Protein AF-0000000071086578 (afdb_homodimer)

InterPro domains:
  IPR002347 Short-chain dehydrogenase/reductase SDR [PF00106] (13-214)
  IPR002347 Short-chain dehydrogenase/reductase SDR [PR00081] (12-29)
  IPR002347 Short-chain dehydrogenase/reductase SDR [PR00081] (95-106)
  IPR002347 Short-chain dehydrogenase/reductase SDR [PR00081] (149-165)
  IPR002347 Short-chain dehydrogenase/reductase SDR [PR00081] (175-194)
  IPR002347 Short-chain dehydrogenase/reductase SDR [PR00081] (194-211)
  IPR006393 Sepiapterin reductase [TIGR01500] (11-265)
  IPR036291 NAD(P)-binding domain superfamily [SSF51735] (12-261)
  IPR051721 Biopterin synthesis and organic compound reduction [PTHR44085] (1-266)

Sequence (550 aa):
MATAQVFDSKTFCIITGGSRGIGRAIAVTLSAKFGPGSVLVLTGRSAADLNETQRQVQATAPGVSVNVITADLSKAETLSDSFSSLTKAVNPSDFQHVLLVNNAGSINDMSRYMRQITTLDVDNLQQYFMLNLTSALLLTTHFLRTFPHREGLRRTIINITSLAAIKPMKTCGLYCMVKAARDMMMMTLAAEEPDVRFLNYAPGPVDTDMYREICNESIDQELREMMIGVETNNVLLKPHQTAEKLALFLEGDGYESGAHVDYFDVPEKQENSSSMATAQVFDSKTFCIITGGSRGIGRAIAVTLSAKFGPGSVLVLTGRSAADLNETQRQVQATAPGVSVNVITADLSKAETLSDSFSSLTKAVNPSDFQHVLLVNNAGSINDMSRYMRQITTLDVDNLQQYFMLNLTSALLLTTHFLRTFPHREGLRRTIINITSLAAIKPMKTCGLYCMVKAARDMMMMTLAAEEPDVRFLNYAPGPVDTDMYREICNESIDQELREMMIGVETNNVLLKPHQTAEKLALFLEGDGYESGAHVDYFDVPEKQENSSS

Secondary structure (DSSP, 8-state):
-----SSSS-EEEEEETTTSHHHHHHHHHHHTTSPTT-EEEEEES-HHHHHHHHHHHHHH-TTSEEEEEE--TT-GGGHHHHHHHHTTT--GGG-SEEEEEE----PPP-SS-GGG--GGGHHHHHHHHIIIIIHHHHHHHHHHHHS---TT-EEEEEEE--GGGTS--TT-HHHHHHHHHHHHHHHHHHHH-TTSEEEEEE--SBSSHHHHHHHHH-S-HHHHHHHHHHHHTT-PBPHHHHHHHHHHHHHHT-SPTTEEEEGGGS---------/-----SSSS-EEEEEETTTSHHHHHHHHHHHTTSPTT-EEEEEES-HHHHHHHHHHHHHH-TTSEEEEEE--TT-GGGHHHHHHHHTTT--GGG-SEEEEEE----PPP-SS-GGG--GGGHHHHHHHHIIIIIHHHHHHHHHHHHS---TT-EEEEEEE--GGGTS--TT-HHHHHHHHHHHHHHHHHHHH-TTSEEEEEE--SBSSHHHHHHHHH-S-HHHHHHHHHHHHTT-PBPHHHHHHHHHHHHHHT-SPTTEEEEGGGS---------

Foldseek 3Di:
DPPPFLAQWQEEEEFEPCLDFLNLLLLQQRLLRHHAPHEYEYEEADPVSQVVSQVSNCVNHVRYHYHYQYDDQLDPVCLVVSLCVRCPPDDLVRTLEYEYEADFAAFDQQLDWPVPDDPVCVSVLSSRCSRLAVSLLVSVVSSCVSRDDDPSHAAEYEYAAAPLLVDPDTSRRSNSVSRVVVLVSQLVVCVVCVRYAYEHEHLPQEPDPRLVCQLPRHPDPVSNVVSVVCVVVPVHHYSNLSSNLVSVCSSVVPDDRSDYDYSVNDDPPPPPPPD/DPPPFLAQWQEEEEFEPCLDFLNLLLLQQRLLGHHAPHEYEYEEADPVSQVVSQVSNCVNHVRYHYHYQYDDQLDPVCLVVSLCVSCPPDDLVRTLEYEYEADFAAFDQQLDWPVPDDPVCVSVLSSRCSRLAVSLLVSVVSSCVSHDDDPSHAAEYEYAAAPLLVDPDTSRHSNSVSRVVVLVSQLVVCVVCVRYAYEHEHLPQEPDPRLVCQLPRHPDPVSNVVSVVCVVVPVHHYSNLSSNLVSVCSSVVPDDRSDYDYSVNDDPPPPPPPD

pLDDT: mean 92.37, std 12.85, range [24.45, 98.88]

Nearest PDB structures (foldseek):
  7dsf-assembly1_B  TM=9.723E-01  e=2.144E-29  Homo sapiens
  6i6v-assembly1_A  TM=9.617E-01  e=1.502E-29  Homo sapiens
  6i6f-assembly1_B  TM=9.677E-01  e=3.246E-29  Homo sapiens
  6i6f-assembly1_A  TM=9.611E-01  e=3.445E-29  Homo sapiens
  1z6z-assembly3_E  TM=9.566E-01  e=3.477E-28  Homo sapiens

Solvent-accessible surface area (backbone atoms only — not comparable to full-atom values): 28188 Å² total; per-residue (Å²): 126,79,74,77,66,76,50,66,35,31,28,39,35,41,30,32,32,18,36,46,53,57,28,26,25,34,49,39,54,50,47,57,43,43,18,68,75,12,38,39,34,35,27,27,74,47,60,70,39,33,50,52,34,45,51,53,28,38,71,65,20,71,53,39,48,72,47,79,47,74,42,62,59,46,38,77,90,49,43,58,62,46,54,51,61,72,56,56,91,62,58,63,84,74,34,40,29,40,39,39,35,44,48,47,65,71,77,56,77,23,72,46,52,70,62,72,48,48,72,89,40,50,67,60,49,51,36,49,42,26,32,49,40,50,39,52,54,38,48,51,16,48,50,48,66,67,52,56,94,48,93,78,46,45,41,38,39,36,36,60,47,42,66,42,32,81,39,68,40,75,41,34,40,68,38,18,16,39,31,18,16,49,44,40,39,38,32,15,47,20,68,68,36,73,83,38,43,24,37,27,38,14,60,62,63,41,70,34,73,66,48,49,43,46,49,70,44,38,66,45,63,67,58,20,52,53,52,48,44,34,50,77,69,68,61,51,30,51,33,55,57,41,25,50,50,51,51,50,50,55,60,65,61,77,67,59,58,20,38,80,44,44,59,82,67,59,76,71,78,74,74,78,75,79,119,125,79,76,77,67,72,48,66,35,29,28,40,35,40,31,32,33,18,36,47,52,56,30,25,26,35,49,39,52,50,48,56,43,44,18,68,75,12,37,38,33,33,27,26,74,48,61,70,40,33,50,53,35,44,52,52,29,39,71,66,20,71,51,40,45,72,45,80,45,74,43,62,58,45,39,76,91,49,42,57,62,47,54,52,59,72,55,57,92,62,60,65,84,73,36,40,28,39,37,38,35,44,47,48,64,72,78,57,77,22,71,46,52,71,62,72,48,48,73,88,40,50,69,61,48,51,34,50,42,25,33,49,40,50,39,51,52,38,48,51,16,48,49,50,64,68,52,58,94,46,93,78,47,45,42,38,39,37,36,60,48,43,68,39,33,81,40,69,40,75,41,34,40,69,38,18,15,40,32,19,16,48,44,39,40,38,30,15,46,20,67,69,37,73,84,38,43,23,36,27,37,16,59,63,63,40,70,33,74,66,49,49,43,46,50,70,43,38,65,46,62,67,59,20,50,53,51,49,45,35,52,75,69,67,61,49,31,53,33,55,58,42,25,49,52,51,50,51,51,54,61,63,62,78,68,59,58,20,38,78,45,44,59,82,68,57,75,72,77,75,73,77,75,79,118

Radius of gyration: 24.98 Å; Cα contacts (8 Å, |Δi|>4): 1110; chains: 2; bounding box: 56×79×71 Å

Structure (mmCIF, N/CA/C/O backbone):
data_AF-0000000071086578-model_v1
#
loop_
_entity.id
_entity.type
_entity.pdbx_description
1 polymer 'Sepiapterin reductase'
#
loop_
_atom_site.group_PDB
_atom_site.id
_atom_site.type_symbol
_atom_site.label_atom_id
_atom_site.label_alt_id
_atom_site.label_comp_id
_atom_site.label_asym_id
_atom_site.label_entity_id
_atom_site.label_seq_id
_atom_site.pdbx_PDB_ins_code
_atom_site.Cartn_x
_atom_site.Cartn_y
_atom_site.Cartn_z
_atom_site.occupancy
_atom_site.B_iso_or_equiv
_atom_site.auth_seq_id
_atom_site.auth_comp_id
_atom_site.auth_asym_id
_atom_site.auth_atom_id
_atom_site.pdbx_PDB_model_num
ATOM 1 N N . MET A 1 1 ? -11.023 -38.188 5.473 1 29.02 1 MET A N 1
ATOM 2 C CA . MET A 1 1 ? -10.914 -37.969 4.035 1 29.02 1 MET A CA 1
ATOM 3 C C . MET A 1 1 ? -9.508 -37.531 3.662 1 29.02 1 MET A C 1
ATOM 5 O O . MET A 1 1 ? -8.891 -36.719 4.375 1 29.02 1 MET A O 1
ATOM 9 N N . ALA A 1 2 ? -8.719 -38.188 3 1 39.34 2 ALA A N 1
ATOM 10 C CA . ALA A 1 2 ? -7.309 -37.938 2.729 1 39.34 2 ALA A CA 1
ATOM 11 C C . ALA A 1 2 ? -7.082 -36.469 2.357 1 39.34 2 ALA A C 1
ATOM 13 O O . ALA A 1 2 ? -7.844 -35.875 1.574 1 39.34 2 ALA A O 1
ATOM 14 N N . THR A 1 3 ? -6.633 -35.594 3.125 1 44.12 3 THR A N 1
ATOM 15 C CA . THR A 1 3 ? -6.324 -34.219 2.812 1 44.12 3 THR A CA 1
ATOM 16 C C . THR A 1 3 ? -5.82 -34.062 1.377 1 44.12 3 THR A C 1
ATOM 18 O O . THR A 1 3 ? -4.93 -34.812 0.955 1 44.12 3 THR A O 1
ATOM 21 N N . ALA A 1 4 ? -6.719 -33.75 0.402 1 54.88 4 ALA A N 1
ATOM 22 C CA . ALA A 1 4 ? -6.414 -33.688 -1.024 1 54.88 4 ALA A CA 1
ATOM 23 C C . ALA A 1 4 ? -4.992 -33.188 -1.263 1 54.88 4 ALA A C 1
ATOM 25 O O . ALA A 1 4 ? -4.57 -32.219 -0.659 1 54.88 4 ALA A O 1
ATOM 26 N N . GLN A 1 5 ? -4.07 -34.031 -1.712 1 77.12 5 GLN A N 1
ATOM 27 C CA . GLN A 1 5 ? -2.668 -33.75 -1.998 1 77.12 5 GLN A CA 1
ATOM 28 C C . GLN A 1 5 ? -2.521 -32.438 -2.777 1 77.12 5 GLN A C 1
ATOM 30 O O . GLN A 1 5 ? -3.223 -32.219 -3.77 1 77.12 5 GLN A O 1
ATOM 35 N N . VAL A 1 6 ? -1.836 -31.484 -2.324 1 86.25 6 VAL A N 1
ATOM 36 C CA . VAL A 1 6 ? -1.603 -30.188 -2.932 1 86.25 6 VAL A CA 1
ATOM 37 C C . VAL A 1 6 ? -0.973 -30.359 -4.312 1 86.25 6 VAL A C 1
ATOM 39 O O . VAL A 1 6 ? -1.298 -29.625 -5.246 1 86.25 6 VAL A O 1
ATOM 42 N N . PHE A 1 7 ? -0.162 -31.438 -4.398 1 93.69 7 PHE A N 1
ATOM 43 C CA . PHE A 1 7 ? 0.556 -31.688 -5.645 1 93.69 7 PHE A CA 1
ATOM 44 C C . PHE A 1 7 ? 0.175 -33.031 -6.234 1 93.69 7 PHE A C 1
ATOM 46 O O . PHE A 1 7 ? -0.878 -33.594 -5.91 1 93.69 7 PHE A O 1
ATOM 53 N N . ASP A 1 8 ? 0.795 -33.406 -7.238 1 92.81 8 ASP A N 1
ATOM 54 C CA . ASP A 1 8 ? 0.589 -34.688 -7.938 1 92.81 8 ASP A CA 1
ATOM 55 C C . ASP A 1 8 ? -0.795 -34.719 -8.578 1 92.81 8 ASP A C 1
ATOM 57 O O . ASP A 1 8 ? -1.46 -35.781 -8.547 1 92.81 8 ASP A O 1
ATOM 61 N N . SER A 1 9 ? -1.312 -33.625 -8.938 1 95.12 9 SER A N 1
ATOM 62 C CA . SER A 1 9 ? -2.562 -33.5 -9.68 1 95.12 9 SER A CA 1
ATOM 63 C C . SER A 1 9 ? -2.357 -32.688 -10.969 1 95.12 9 SER A C 1
ATOM 65 O O . SER A 1 9 ? -1.338 -32.031 -11.133 1 95.12 9 SER A O 1
ATOM 67 N N . LYS A 1 10 ? -3.283 -32.938 -11.883 1 96.56 10 LYS A N 1
ATOM 68 C CA . LYS A 1 10 ? -3.24 -32.094 -13.078 1 96.56 10 LYS A CA 1
ATOM 69 C C . LYS A 1 10 ? -3.455 -30.609 -12.727 1 96.56 10 LYS A C 1
ATOM 71 O O . LYS A 1 10 ? -4.547 -30.219 -12.312 1 96.56 10 LYS A O 1
ATOM 76 N N . THR A 1 11 ? -2.408 -29.859 -12.906 1 96.88 11 THR A N 1
ATOM 77 C CA . THR A 1 11 ? -2.35 -28.5 -12.367 1 96.88 11 THR A CA 1
ATOM 78 C C . THR A 1 11 ? -2.184 -27.484 -13.492 1 96.88 11 THR A C 1
ATOM 80 O O . THR A 1 11 ? -1.456 -27.719 -14.461 1 96.88 11 THR A O 1
ATOM 83 N N . PHE A 1 12 ? -2.926 -26.375 -13.406 1 97.56 12 PHE A N 1
ATOM 84 C CA . PHE A 1 12 ? -2.695 -25.188 -14.219 1 97.56 12 PHE A CA 1
ATOM 85 C C . PHE A 1 12 ? -2.021 -24.094 -13.391 1 97.56 12 PHE A C 1
ATOM 87 O O . PHE A 1 12 ? -2.535 -23.688 -12.344 1 97.56 12 PHE A O 1
ATOM 94 N N . CYS A 1 13 ? -0.846 -23.594 -13.836 1 98.06 13 CYS A N 1
ATOM 95 C CA . CYS A 1 13 ? -0.073 -22.641 -13.047 1 98.06 13 CYS A CA 1
ATOM 96 C C . CYS A 1 13 ? 0.385 -21.469 -13.906 1 98.06 13 CYS A C 1
ATOM 98 O O . CYS A 1 13 ? 0.904 -21.672 -15.008 1 98.06 13 CYS A O 1
ATOM 100 N N . ILE A 1 14 ? 0.139 -20.281 -13.438 1 98.5 14 ILE A N 1
ATOM 101 C CA . ILE A 1 14 ? 0.689 -19.078 -14.047 1 98.5 14 ILE A CA 1
ATOM 102 C C . ILE A 1 14 ? 1.763 -18.484 -13.133 1 98.5 14 ILE A C 1
ATOM 104 O O . ILE A 1 14 ? 1.553 -18.344 -11.93 1 98.5 14 ILE A O 1
ATOM 108 N N . ILE A 1 15 ? 2.914 -18.156 -13.656 1 98.81 15 ILE A N 1
ATOM 109 C CA . ILE A 1 15 ? 3.973 -17.469 -12.922 1 98.81 15 ILE A CA 1
ATOM 110 C C . ILE A 1 15 ? 4.363 -16.188 -13.664 1 98.81 15 ILE A C 1
ATOM 112 O O . ILE A 1 15 ? 4.832 -16.234 -14.805 1 98.81 15 ILE A O 1
ATOM 116 N N . THR A 1 16 ? 4.156 -15.047 -13.078 1 98.75 16 THR A N 1
ATOM 117 C CA . THR A 1 16 ? 4.66 -13.797 -13.633 1 98.75 16 THR A CA 1
ATOM 118 C C . THR A 1 16 ? 6.117 -13.57 -13.227 1 98.75 16 THR A C 1
ATOM 120 O O . THR A 1 16 ? 6.543 -14.008 -12.156 1 98.75 16 THR A O 1
ATOM 123 N N . GLY A 1 17 ? 6.816 -12.906 -14.109 1 97.88 17 GLY A N 1
ATOM 124 C CA . GLY A 1 17 ? 8.242 -12.781 -13.844 1 97.88 17 GLY A CA 1
ATOM 125 C C . GLY A 1 17 ? 8.969 -14.109 -13.859 1 97.88 17 GLY A C 1
ATOM 126 O O . GLY A 1 17 ? 9.844 -14.359 -13.023 1 97.88 17 GLY A O 1
ATOM 127 N N . GLY A 1 18 ? 8.594 -15 -14.711 1 97.81 18 GLY A N 1
ATOM 128 C CA . GLY A 1 18 ? 9.125 -16.359 -14.727 1 97.81 18 GLY A CA 1
ATOM 129 C C . GLY A 1 18 ? 10.398 -16.5 -15.539 1 97.81 18 GLY A C 1
ATOM 130 O O . GLY A 1 18 ? 10.867 -17.609 -15.781 1 97.81 18 GLY A O 1
ATOM 131 N N . SER A 1 19 ? 11.039 -15.359 -15.953 1 95.81 19 SER A N 1
ATOM 132 C CA . SER A 1 19 ? 12.141 -15.391 -16.906 1 95.81 19 SER A CA 1
ATOM 133 C C . SER A 1 19 ? 13.477 -15.625 -16.203 1 95.81 19 SER A C 1
ATOM 135 O O . SER A 1 19 ? 14.453 -16.047 -16.828 1 95.81 19 SER A O 1
ATOM 137 N N . ARG A 1 20 ? 13.617 -15.258 -14.922 1 94.69 20 ARG A N 1
ATOM 138 C CA . ARG A 1 20 ? 14.883 -15.375 -14.203 1 94.69 20 ARG A CA 1
ATOM 139 C C . ARG A 1 20 ? 14.664 -15.383 -12.695 1 94.69 20 ARG A C 1
ATOM 141 O O . ARG A 1 20 ? 13.523 -15.305 -12.227 1 94.69 20 ARG A O 1
ATOM 148 N N . GLY A 1 21 ? 15.703 -15.633 -12 1 96.75 21 GLY A N 1
ATOM 149 C CA . GLY A 1 21 ? 15.703 -15.461 -10.555 1 96.75 21 GLY A CA 1
ATOM 150 C C . GLY A 1 21 ? 14.719 -16.359 -9.844 1 96.75 21 GLY A C 1
ATOM 151 O O . GLY A 1 21 ? 14.695 -17.578 -10.07 1 96.75 21 GLY A O 1
ATOM 152 N N . ILE A 1 22 ? 13.969 -15.773 -8.961 1 98.12 22 ILE A N 1
ATOM 153 C CA . ILE A 1 22 ? 13.039 -16.484 -8.094 1 98.12 22 ILE A CA 1
ATOM 154 C C . ILE A 1 22 ? 11.93 -17.125 -8.938 1 98.12 22 ILE A C 1
ATOM 156 O O . ILE A 1 22 ? 11.578 -18.281 -8.734 1 98.12 22 ILE A O 1
ATOM 160 N N . GLY A 1 23 ? 11.43 -16.406 -9.961 1 98.5 23 GLY A N 1
ATOM 161 C CA . GLY A 1 23 ? 10.367 -16.906 -10.812 1 98.5 23 GLY A CA 1
ATOM 162 C C . GLY A 1 23 ? 10.75 -18.172 -11.562 1 98.5 23 GLY A C 1
ATOM 163 O O . GLY A 1 23 ? 9.984 -19.141 -11.602 1 98.5 23 GLY A O 1
ATOM 164 N N . ARG A 1 24 ? 11.938 -18.156 -12.133 1 98.56 24 ARG A N 1
ATOM 165 C CA . ARG A 1 24 ? 12.438 -19.328 -12.836 1 98.56 24 ARG A CA 1
ATOM 166 C C . ARG A 1 24 ? 12.609 -20.5 -11.875 1 98.56 24 ARG A C 1
ATOM 168 O O . ARG A 1 24 ? 12.211 -21.625 -12.188 1 98.56 24 ARG A O 1
ATOM 175 N N . ALA A 1 25 ? 13.172 -20.219 -10.711 1 98.69 25 ALA A N 1
ATOM 176 C CA . ALA A 1 25 ? 13.406 -21.281 -9.734 1 98.69 25 ALA A CA 1
ATOM 177 C C . ALA A 1 25 ? 12.086 -21.891 -9.273 1 98.69 25 ALA A C 1
ATOM 179 O O . ALA A 1 25 ? 11.984 -23.109 -9.117 1 98.69 25 ALA A O 1
ATOM 180 N N . ILE A 1 26 ? 11.078 -21.062 -9.055 1 98.81 26 ILE A N 1
ATOM 181 C CA . ILE A 1 26 ? 9.766 -21.547 -8.641 1 98.81 26 ILE A CA 1
ATOM 182 C C . ILE A 1 26 ? 9.156 -22.391 -9.758 1 98.81 26 ILE A C 1
ATOM 184 O O . ILE A 1 26 ? 8.594 -23.469 -9.492 1 98.81 26 ILE A O 1
ATOM 188 N N . ALA A 1 27 ? 9.289 -21.938 -10.984 1 98.81 27 ALA A N 1
ATOM 189 C CA . ALA A 1 27 ? 8.75 -22.672 -12.125 1 98.81 27 ALA A CA 1
ATOM 190 C C . ALA A 1 27 ? 9.328 -24.078 -12.188 1 98.81 27 ALA A C 1
ATOM 192 O O . ALA A 1 27 ? 8.586 -25.062 -12.297 1 98.81 27 ALA A O 1
ATOM 193 N N . VAL A 1 28 ? 10.625 -24.172 -12.055 1 98.69 28 VAL A N 1
ATOM 194 C CA . VAL A 1 28 ? 11.312 -25.438 -12.164 1 98.69 28 VAL A CA 1
ATOM 195 C C . VAL A 1 28 ? 10.953 -26.328 -10.984 1 98.69 28 VAL A C 1
ATOM 197 O O . VAL A 1 28 ? 10.617 -27.516 -11.156 1 98.69 28 VAL A O 1
ATOM 200 N N . THR A 1 29 ? 10.953 -25.766 -9.805 1 98.56 29 THR A N 1
ATOM 201 C CA . THR A 1 29 ? 10.734 -26.531 -8.578 1 98.56 29 THR A CA 1
ATOM 202 C C . THR A 1 29 ? 9.297 -27.031 -8.5 1 98.56 29 THR A C 1
ATOM 204 O O . THR A 1 29 ? 9.055 -28.203 -8.234 1 98.56 29 THR A O 1
ATOM 207 N N . LEU A 1 30 ? 8.312 -26.203 -8.805 1 98.25 30 LEU A N 1
ATOM 208 C CA . LEU A 1 30 ? 6.91 -26.594 -8.656 1 98.25 30 LEU A CA 1
ATOM 209 C C . LEU A 1 30 ? 6.484 -27.547 -9.758 1 98.25 30 LEU A C 1
ATOM 211 O O . LEU A 1 30 ? 5.703 -28.469 -9.516 1 98.25 30 LEU A O 1
ATOM 215 N N . SER A 1 31 ? 6.977 -27.328 -10.953 1 98 31 SER A N 1
ATOM 216 C CA . SER A 1 31 ? 6.566 -28.172 -12.07 1 98 31 SER A CA 1
ATOM 217 C C . SER A 1 31 ? 6.938 -29.625 -11.82 1 98 31 SER A C 1
ATOM 219 O O . SER A 1 31 ? 6.227 -30.531 -12.242 1 98 31 SER A O 1
ATOM 221 N N . ALA A 1 32 ? 8.008 -29.844 -11.109 1 97.62 32 ALA A N 1
ATOM 222 C CA . ALA A 1 32 ? 8.469 -31.188 -10.797 1 97.62 32 ALA A CA 1
ATOM 223 C C . ALA A 1 32 ? 7.469 -31.906 -9.891 1 97.62 32 ALA A C 1
ATOM 225 O O . ALA A 1 32 ? 7.508 -33.125 -9.766 1 97.62 32 ALA A O 1
ATOM 226 N N . LYS A 1 33 ? 6.602 -31.172 -9.305 1 97.31 33 LYS A N 1
ATOM 227 C CA . LYS A 1 33 ? 5.652 -31.75 -8.352 1 97.31 33 LYS A CA 1
ATOM 228 C C . LYS A 1 33 ? 4.254 -31.844 -8.961 1 97.31 33 LYS A C 1
ATOM 230 O O . LYS A 1 33 ? 3.334 -32.375 -8.328 1 97.31 33 LYS A O 1
ATOM 235 N N . PHE A 1 34 ? 4.059 -31.344 -10.203 1 97.5 34 PHE A N 1
ATOM 236 C CA . PHE A 1 34 ? 2.754 -31.359 -10.859 1 97.5 34 PHE A CA 1
ATOM 237 C C . PHE A 1 34 ? 2.469 -32.719 -11.461 1 97.5 34 PHE A C 1
ATOM 239 O O . PHE A 1 34 ? 3.395 -33.469 -11.781 1 97.5 34 PHE A O 1
ATOM 246 N N . GLY A 1 35 ? 1.218 -33.094 -11.609 1 96.25 35 GLY A N 1
ATOM 247 C CA . GLY A 1 35 ? 0.831 -34.344 -12.273 1 96.25 35 GLY A CA 1
ATOM 248 C C . GLY A 1 35 ? 0.911 -34.25 -13.789 1 96.25 35 GLY A C 1
ATOM 249 O O . GLY A 1 35 ? 1.021 -33.156 -14.344 1 96.25 35 GLY A O 1
ATOM 250 N N . PRO A 1 36 ? 0.877 -35.406 -14.43 1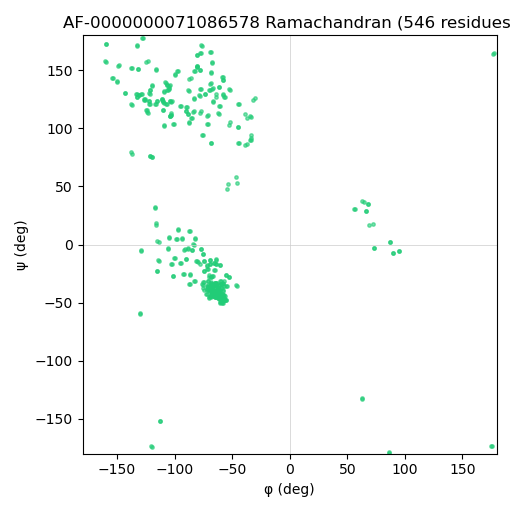 95.44 36 PRO A N 1
ATOM 251 C CA . PRO A 1 36 ? 0.916 -35.438 -15.891 1 95.44 36 PRO A CA 1
ATOM 252 C C . PRO A 1 36 ? -0.231 -34.656 -16.516 1 95.44 36 PRO A C 1
ATOM 254 O O . PRO A 1 36 ? -1.345 -34.625 -15.984 1 95.44 36 PRO A O 1
ATOM 257 N N . GLY A 1 37 ? 0.051 -33.969 -17.609 1 95.62 37 GLY A N 1
ATOM 258 C CA . GLY A 1 37 ? -0.959 -33.188 -18.312 1 95.62 37 GLY A CA 1
ATOM 259 C C . GLY A 1 37 ? -1.11 -31.781 -17.766 1 95.62 37 GLY A C 1
ATOM 260 O O . GLY A 1 37 ? -1.922 -31 -18.266 1 95.62 37 GLY A O 1
ATOM 261 N N . SER A 1 38 ? -0.3 -31.438 -16.781 1 97 38 SER A N 1
ATOM 262 C CA . SER A 1 38 ? -0.325 -30.094 -16.203 1 97 38 SER A CA 1
ATOM 263 C C . SER A 1 38 ? 0.174 -29.062 -17.219 1 97 38 SER A C 1
ATOM 265 O O . SER A 1 38 ? 0.851 -29.406 -18.188 1 97 38 SER A O 1
ATOM 267 N N . VAL A 1 39 ? -0.249 -27.812 -16.984 1 97.12 39 VAL A N 1
ATOM 268 C CA . VAL A 1 39 ? 0.128 -26.703 -17.859 1 97.12 39 VAL A CA 1
ATOM 269 C C . VAL A 1 39 ? 0.734 -25.578 -17.031 1 97.12 39 VAL A C 1
ATOM 271 O O . VAL A 1 39 ? 0.144 -25.141 -16.047 1 97.12 39 VAL A O 1
ATOM 274 N N . LEU A 1 40 ? 1.92 -25.203 -17.391 1 97.94 40 LEU A N 1
ATOM 275 C CA . LEU A 1 40 ? 2.6 -24.062 -16.797 1 97.94 40 LEU A CA 1
ATOM 276 C C . LEU A 1 40 ? 2.701 -22.906 -17.797 1 97.94 40 LEU A C 1
ATOM 278 O O . LEU A 1 40 ? 3.199 -23.094 -18.906 1 97.94 40 LEU A O 1
ATOM 282 N N . VAL A 1 41 ? 2.158 -21.75 -17.422 1 98.12 41 VAL A N 1
ATOM 283 C CA . VAL A 1 41 ? 2.246 -20.547 -18.25 1 98.12 41 VAL A CA 1
ATOM 284 C C . VAL A 1 41 ? 3.225 -19.562 -17.641 1 98.12 41 VAL A C 1
ATOM 286 O O . VAL A 1 41 ? 3.053 -19.156 -16.484 1 98.12 41 VAL A O 1
ATOM 289 N N . LEU A 1 42 ? 4.266 -19.188 -18.359 1 98.25 42 LEU A N 1
ATOM 290 C CA . LEU A 1 42 ? 5.281 -18.234 -17.938 1 98.25 42 LEU A CA 1
ATOM 291 C C . LEU A 1 42 ? 5.117 -16.906 -18.672 1 98.25 42 LEU A C 1
ATOM 293 O O . LEU A 1 42 ? 4.93 -16.875 -19.891 1 98.25 42 LEU A O 1
ATOM 297 N N . THR A 1 43 ? 5.16 -15.828 -17.922 1 98.25 43 THR A N 1
ATOM 298 C CA . THR A 1 43 ? 5.109 -14.523 -18.578 1 98.25 43 THR A CA 1
ATOM 299 C C . THR A 1 43 ? 6.203 -13.609 -18.031 1 98.25 43 THR A C 1
ATOM 301 O O . THR A 1 43 ? 6.66 -13.781 -16.906 1 98.25 43 THR A O 1
ATOM 304 N N . GLY A 1 44 ? 6.68 -12.703 -18.797 1 97.12 44 GLY A N 1
ATOM 305 C CA . GLY A 1 44 ? 7.73 -11.719 -18.578 1 97.12 44 GLY A CA 1
ATOM 306 C C . GLY A 1 44 ? 8.055 -10.898 -19.812 1 97.12 44 GLY A C 1
ATOM 307 O O . GLY A 1 44 ? 7.395 -11.031 -20.844 1 97.12 44 GLY A O 1
ATOM 308 N N . ARG A 1 45 ? 9.031 -10.133 -19.719 1 93.88 45 ARG A N 1
ATOM 309 C CA . ARG A 1 45 ? 9.297 -9.18 -20.797 1 93.88 45 ARG A CA 1
ATOM 310 C C . ARG A 1 45 ? 10.273 -9.766 -21.812 1 93.88 45 ARG A C 1
ATOM 312 O O . ARG A 1 45 ? 10.289 -9.352 -22.984 1 93.88 45 ARG A O 1
ATOM 319 N N . SER A 1 46 ? 11.133 -10.727 -21.391 1 95.94 46 SER A N 1
ATOM 320 C CA . SER A 1 46 ? 12.188 -11.25 -22.25 1 95.94 46 SER A CA 1
ATOM 321 C C . SER A 1 46 ? 11.82 -12.625 -22.812 1 95.94 46 SER A C 1
ATOM 323 O O . SER A 1 46 ? 11.875 -13.625 -22.094 1 95.94 46 SER A O 1
ATOM 325 N N . ALA A 1 47 ? 11.602 -12.672 -24.078 1 96.81 47 ALA A N 1
ATOM 326 C CA . ALA A 1 47 ? 11.258 -13.945 -24.719 1 96.81 47 ALA A CA 1
ATOM 327 C C . ALA A 1 47 ? 12.398 -14.945 -24.594 1 96.81 47 ALA A C 1
ATOM 329 O O . ALA A 1 47 ? 12.172 -16.125 -24.266 1 96.81 47 ALA A O 1
ATOM 330 N N . ALA A 1 48 ? 13.602 -14.477 -24.766 1 98 48 ALA A N 1
ATOM 331 C CA . ALA A 1 48 ? 14.766 -15.352 -24.719 1 98 48 ALA A CA 1
ATOM 332 C C . ALA A 1 48 ? 14.93 -15.977 -23.344 1 98 48 ALA A C 1
ATOM 334 O O . ALA A 1 48 ? 15.18 -17.172 -23.219 1 98 48 ALA A O 1
ATOM 335 N N . ASP A 1 49 ? 14.758 -15.172 -22.312 1 97.88 49 ASP A N 1
ATOM 336 C CA . ASP A 1 49 ? 14.898 -15.664 -20.938 1 97.88 49 ASP A CA 1
ATOM 337 C C . ASP A 1 49 ? 13.75 -16.594 -20.578 1 97.88 49 ASP A C 1
ATOM 339 O O . ASP A 1 49 ? 13.953 -17.578 -19.859 1 97.88 49 ASP A O 1
ATOM 343 N N . LEU A 1 50 ? 12.586 -16.328 -21.062 1 98.56 50 LEU A N 1
ATOM 344 C CA . LEU A 1 50 ? 11.445 -17.203 -20.812 1 98.56 50 LEU A CA 1
ATOM 345 C C . LEU A 1 50 ? 11.641 -18.562 -21.484 1 98.56 50 LEU A C 1
ATOM 347 O O . LEU A 1 50 ? 11.312 -19.594 -20.891 1 98.56 50 LEU A O 1
ATOM 351 N N . ASN A 1 51 ? 12.148 -18.547 -22.672 1 98.5 51 ASN A N 1
ATOM 352 C CA . ASN A 1 51 ? 12.422 -19.797 -23.375 1 98.5 51 ASN A CA 1
ATOM 353 C C . ASN A 1 51 ? 13.453 -20.641 -22.625 1 98.5 51 ASN A C 1
ATOM 355 O O . ASN A 1 51 ? 13.359 -21.875 -22.625 1 98.5 51 ASN A O 1
ATOM 359 N N . GLU A 1 52 ? 14.406 -19.938 -22.078 1 98.5 52 GLU A N 1
ATOM 360 C CA . GLU A 1 52 ? 15.383 -20.656 -21.266 1 98.5 52 GLU A CA 1
ATOM 361 C C . GLU A 1 52 ? 14.719 -21.328 -20.062 1 98.5 52 GLU A C 1
ATOM 363 O O . GLU A 1 52 ? 15.023 -22.469 -19.734 1 98.5 52 GLU A O 1
ATOM 368 N N . THR A 1 53 ? 13.812 -20.641 -19.391 1 98.62 53 THR A N 1
ATOM 369 C CA . THR A 1 53 ? 13.047 -21.219 -18.281 1 98.62 53 THR A CA 1
ATOM 370 C C . THR A 1 53 ? 12.219 -22.406 -18.781 1 98.62 53 THR A C 1
ATOM 372 O O . THR A 1 53 ? 12.18 -23.453 -18.125 1 98.62 53 THR A O 1
ATOM 375 N N . GLN A 1 54 ? 11.586 -22.25 -19.906 1 98.62 54 GLN A N 1
ATOM 376 C CA . GLN A 1 54 ? 10.797 -23.328 -20.5 1 98.62 54 GLN A CA 1
ATOM 377 C C . GLN A 1 54 ? 11.648 -24.578 -20.703 1 98.62 54 GLN A C 1
ATOM 379 O O . GLN A 1 54 ? 11.219 -25.688 -20.391 1 98.62 54 GLN A O 1
ATOM 384 N N . ARG A 1 55 ? 12.836 -24.422 -21.203 1 98.44 55 ARG A N 1
ATOM 385 C CA . ARG A 1 55 ? 13.734 -25.547 -21.438 1 98.44 55 ARG A CA 1
ATOM 386 C C . ARG A 1 55 ? 14.078 -26.25 -20.125 1 98.44 55 ARG A C 1
ATOM 388 O O . ARG A 1 55 ? 14.078 -27.484 -20.062 1 98.44 55 ARG A O 1
ATOM 395 N N . GLN A 1 56 ? 14.328 -25.453 -19.141 1 98.31 56 GLN A N 1
ATOM 396 C CA . GLN A 1 56 ? 14.688 -26.031 -17.844 1 98.31 56 GLN A CA 1
ATOM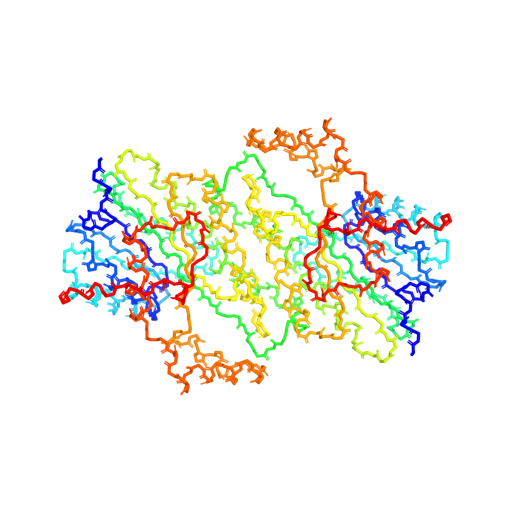 397 C C . GLN A 1 56 ? 13.508 -26.797 -17.234 1 98.31 56 GLN A C 1
ATOM 399 O O . GLN A 1 56 ? 13.688 -27.875 -16.688 1 98.31 56 GLN A O 1
ATOM 404 N N . VAL A 1 57 ? 12.312 -26.281 -17.344 1 98.56 57 VAL A N 1
ATOM 405 C CA . VAL A 1 57 ? 11.117 -26.922 -16.828 1 98.56 57 VAL A CA 1
ATOM 406 C C . VAL A 1 57 ? 10.875 -28.234 -17.578 1 98.56 57 VAL A C 1
ATOM 408 O O . VAL A 1 57 ? 10.594 -29.266 -16.953 1 98.56 57 VAL A O 1
ATOM 411 N N . GLN A 1 58 ? 11 -28.188 -18.891 1 97.69 58 GLN A N 1
ATOM 412 C CA . GLN A 1 58 ? 10.742 -29.375 -19.703 1 97.69 58 GLN A CA 1
ATOM 413 C C . GLN A 1 58 ? 11.75 -30.484 -19.391 1 97.69 58 GLN A C 1
ATOM 415 O O . GLN A 1 58 ? 11.406 -31.672 -19.453 1 97.69 58 GLN A O 1
ATOM 420 N N . ALA A 1 59 ? 12.938 -30.094 -19.094 1 97.81 59 ALA A N 1
ATOM 421 C CA . ALA A 1 59 ? 13.953 -31.078 -18.719 1 97.81 59 ALA A CA 1
ATOM 422 C C . ALA A 1 59 ? 13.625 -31.734 -17.375 1 97.81 59 ALA A C 1
ATOM 424 O O . ALA A 1 59 ? 13.859 -32.938 -17.203 1 97.81 59 ALA A O 1
ATOM 425 N N . THR A 1 60 ? 13.062 -31 -16.469 1 96.75 60 THR A N 1
ATOM 426 C CA . THR A 1 60 ? 12.789 -31.453 -15.117 1 96.75 60 THR A CA 1
ATOM 427 C C . THR A 1 60 ? 11.438 -32.156 -15.047 1 96.75 60 THR A C 1
ATOM 429 O O . THR A 1 60 ? 11.266 -33.094 -14.273 1 96.75 60 THR A O 1
ATOM 432 N N . ALA A 1 61 ? 10.508 -31.703 -15.82 1 97.56 61 ALA A N 1
ATOM 433 C CA . ALA A 1 61 ? 9.133 -32.188 -15.805 1 97.56 61 ALA A CA 1
ATOM 434 C C . ALA A 1 61 ? 8.586 -32.375 -17.219 1 97.56 61 ALA A C 1
ATOM 436 O O . ALA A 1 61 ? 7.727 -31.594 -17.656 1 97.56 61 ALA A O 1
ATOM 437 N N . PRO A 1 62 ? 8.93 -33.406 -17.875 1 96 62 PRO A N 1
ATOM 438 C CA . PRO A 1 62 ? 8.539 -33.594 -19.281 1 96 62 PRO A CA 1
ATOM 439 C C . PRO A 1 62 ? 7.031 -33.75 -19.453 1 96 62 PRO A C 1
ATOM 441 O O . PRO A 1 62 ? 6.508 -33.5 -20.547 1 96 62 PRO A O 1
ATOM 444 N N . GLY A 1 63 ? 6.312 -34.125 -18.453 1 96.31 63 GLY A N 1
ATOM 445 C CA . GLY A 1 63 ? 4.871 -34.312 -18.562 1 96.31 63 GLY A CA 1
ATOM 446 C C . GLY A 1 63 ? 4.098 -33 -18.406 1 96.31 63 GLY A C 1
ATOM 447 O O . GLY A 1 63 ? 2.871 -33 -18.531 1 96.31 63 GLY A O 1
ATOM 448 N N . VAL A 1 64 ? 4.809 -31.906 -18.188 1 97.19 64 VAL A N 1
ATOM 449 C CA . VAL A 1 64 ? 4.191 -30.594 -18.016 1 97.19 64 VAL A CA 1
ATOM 450 C C . VAL A 1 64 ? 4.352 -29.766 -19.281 1 97.19 64 VAL A C 1
ATOM 452 O O . VAL A 1 64 ? 5.457 -29.641 -19.812 1 97.19 64 VAL A O 1
ATOM 455 N N . SER A 1 65 ? 3.277 -29.312 -19.859 1 96.62 65 SER A N 1
ATOM 456 C CA . SER A 1 65 ? 3.336 -28.375 -20.984 1 96.62 65 SER A CA 1
ATOM 457 C C . SER A 1 65 ? 3.65 -26.969 -20.516 1 96.62 65 SER A C 1
ATOM 459 O O . SER A 1 65 ? 3.066 -26.484 -19.547 1 96.62 65 SER A O 1
ATOM 461 N N . VAL A 1 66 ? 4.57 -26.328 -21.188 1 97.81 66 VAL A N 1
ATOM 462 C CA . VAL A 1 66 ? 4.961 -24.969 -20.812 1 97.81 66 VAL A CA 1
ATOM 463 C C . VAL A 1 66 ? 4.613 -24 -21.938 1 97.81 66 VAL A C 1
ATOM 465 O O . VAL A 1 66 ? 5.055 -24.172 -23.078 1 97.81 66 VAL A O 1
ATOM 468 N N . ASN A 1 67 ? 3.773 -23 -21.641 1 96.31 67 ASN A N 1
ATOM 469 C CA . ASN A 1 67 ? 3.459 -21.891 -22.547 1 96.31 67 ASN A CA 1
ATOM 470 C C . ASN A 1 67 ? 4.16 -20.609 -22.125 1 96.31 67 ASN A C 1
ATOM 472 O O . ASN A 1 67 ? 4.176 -20.266 -20.938 1 96.31 67 ASN A O 1
ATOM 476 N N . VAL A 1 68 ? 4.762 -19.938 -23.094 1 97.31 68 VAL A N 1
ATOM 477 C CA . VAL A 1 68 ? 5.469 -18.688 -22.844 1 97.31 68 VAL A CA 1
ATOM 478 C C . VAL A 1 68 ? 4.703 -17.516 -23.469 1 97.31 68 VAL A C 1
ATOM 480 O O . VAL A 1 68 ? 4.391 -17.547 -24.656 1 97.31 68 VAL A O 1
ATOM 483 N N . ILE A 1 69 ? 4.348 -16.531 -22.656 1 97 69 ILE A N 1
ATOM 484 C CA . ILE A 1 69 ? 3.65 -15.336 -23.109 1 97 69 ILE A CA 1
ATOM 485 C C . ILE A 1 69 ? 4.449 -14.094 -22.734 1 97 69 ILE A C 1
ATOM 487 O O . ILE A 1 69 ? 4.605 -13.789 -21.547 1 97 69 ILE A O 1
ATOM 491 N N . THR A 1 70 ? 4.969 -13.383 -23.75 1 97.25 70 THR A N 1
ATOM 492 C CA . THR A 1 70 ? 5.688 -12.141 -23.484 1 97.25 70 THR A CA 1
ATOM 493 C C . THR A 1 70 ? 4.711 -11 -23.203 1 97.25 70 THR A C 1
ATOM 495 O O . THR A 1 70 ? 3.756 -10.797 -23.953 1 97.25 70 THR A O 1
ATOM 498 N N . ALA A 1 71 ? 4.926 -10.305 -22.062 1 96.31 71 ALA A N 1
ATOM 499 C CA . ALA A 1 71 ? 4.059 -9.188 -21.703 1 96.31 71 ALA A CA 1
ATOM 500 C C . ALA A 1 71 ? 4.801 -8.188 -20.812 1 96.31 71 ALA A C 1
ATOM 502 O O . ALA A 1 71 ? 5.672 -8.562 -20.031 1 96.31 71 ALA A O 1
ATOM 503 N N . ASP A 1 72 ? 4.496 -6.922 -21.047 1 95.88 72 ASP A N 1
ATOM 504 C CA . ASP A 1 72 ? 4.914 -5.855 -20.141 1 95.88 72 ASP A CA 1
ATOM 505 C C . ASP A 1 72 ? 3.766 -5.422 -19.234 1 95.88 72 ASP A C 1
ATOM 507 O O . ASP A 1 72 ? 2.887 -4.668 -19.641 1 95.88 72 ASP A O 1
ATOM 511 N N . LEU A 1 73 ? 3.809 -5.844 -17.984 1 95.88 73 LEU A N 1
ATOM 512 C CA . LEU A 1 73 ? 2.701 -5.66 -17.062 1 95.88 73 LEU A CA 1
ATOM 513 C C . LEU A 1 73 ? 2.654 -4.227 -16.547 1 95.88 73 LEU A C 1
ATOM 515 O O . LEU A 1 73 ? 1.747 -3.859 -15.797 1 95.88 73 LEU A O 1
ATOM 519 N N . SER A 1 74 ? 3.67 -3.357 -16.938 1 95 74 SER A N 1
ATOM 520 C CA . SER A 1 74 ? 3.65 -1.947 -16.562 1 95 74 SER A CA 1
ATOM 521 C C . SER A 1 74 ? 2.82 -1.124 -17.547 1 95 74 SER A C 1
ATOM 523 O O . SER A 1 74 ? 2.605 0.071 -17.328 1 95 74 SER A O 1
ATOM 525 N N . LYS A 1 75 ? 2.344 -1.804 -18.625 1 94.44 75 LYS A N 1
ATOM 526 C CA . LYS A 1 75 ? 1.602 -1.095 -19.656 1 94.44 75 LYS A CA 1
ATOM 527 C C . LYS A 1 75 ? 0.105 -1.375 -19.547 1 94.44 75 LYS A C 1
ATOM 529 O O . LYS A 1 75 ? -0.365 -2.434 -19.984 1 94.44 75 LYS A O 1
ATOM 534 N N . ALA A 1 76 ? -0.594 -0.381 -19.172 1 91.44 76 ALA A N 1
ATOM 535 C CA . ALA A 1 76 ? -2.027 -0.502 -18.922 1 91.44 76 ALA A CA 1
ATOM 536 C C . ALA A 1 76 ? -2.773 -0.917 -20.188 1 91.44 76 ALA A C 1
ATOM 538 O O . ALA A 1 76 ? -3.693 -1.735 -20.141 1 91.44 76 ALA A O 1
ATOM 539 N N . GLU A 1 77 ? -2.357 -0.478 -21.297 1 91.94 77 GLU A N 1
ATOM 540 C CA . GLU A 1 77 ? -3.102 -0.608 -22.547 1 91.94 77 GLU A CA 1
ATOM 541 C C . GLU A 1 77 ? -3.107 -2.053 -23.047 1 91.94 77 GLU A C 1
ATOM 543 O O . GLU A 1 77 ? -3.98 -2.447 -23.812 1 91.94 77 GLU A O 1
ATOM 548 N N . THR A 1 78 ? -2.188 -2.875 -22.547 1 92.12 78 THR A N 1
ATOM 549 C CA . THR A 1 78 ? -2.068 -4.223 -23.109 1 92.12 78 THR A CA 1
ATOM 550 C C . THR A 1 78 ? -2.438 -5.27 -22.062 1 92.12 78 THR A C 1
ATOM 552 O O . THR A 1 78 ? -2.395 -6.469 -22.328 1 92.12 78 THR A O 1
ATOM 555 N N . LEU A 1 79 ? -2.848 -4.871 -20.891 1 93.75 79 LEU A N 1
ATOM 556 C CA . LEU A 1 79 ? -3.062 -5.797 -19.781 1 93.75 79 LEU A CA 1
ATOM 557 C C . LEU A 1 79 ? -4.188 -6.773 -20.109 1 93.75 79 LEU A C 1
ATOM 559 O O . LEU A 1 79 ? -4.055 -7.977 -19.875 1 93.75 79 LEU A O 1
ATOM 563 N N . SER A 1 80 ? -5.25 -6.227 -20.641 1 94.12 80 SER A N 1
ATOM 564 C CA . SER A 1 80 ? -6.402 -7.07 -20.938 1 94.12 80 SER A CA 1
ATOM 565 C C . SER A 1 80 ? -6.039 -8.188 -21.906 1 94.12 80 SER A C 1
ATOM 567 O O . SER A 1 80 ? -6.352 -9.359 -21.656 1 94.12 80 SER A O 1
ATOM 569 N N . ASP A 1 81 ? -5.383 -7.871 -22.953 1 95.06 81 ASP A N 1
ATOM 570 C CA . ASP A 1 81 ? -4.957 -8.852 -23.953 1 95.06 81 ASP A CA 1
ATOM 571 C C . ASP A 1 81 ? -3.959 -9.844 -23.344 1 95.06 81 ASP A C 1
ATOM 573 O O . ASP A 1 81 ? -4.008 -11.039 -23.641 1 95.06 81 ASP A O 1
ATOM 577 N N . SER A 1 82 ? -3.047 -9.297 -22.562 1 94.06 82 SER A N 1
ATOM 578 C CA . SER A 1 82 ? -2.057 -10.141 -21.906 1 94.06 82 SER A CA 1
ATOM 579 C C . SER A 1 82 ? -2.725 -11.188 -21.016 1 94.06 82 SER A C 1
ATOM 581 O O . SER A 1 82 ? -2.391 -12.367 -21.078 1 94.06 82 SER A O 1
ATOM 583 N N . PHE A 1 83 ? -3.711 -10.797 -20.25 1 95.56 83 PHE A N 1
ATOM 584 C CA . PHE A 1 83 ? -4.375 -11.695 -19.312 1 95.56 83 PHE A CA 1
ATOM 585 C C . PHE A 1 83 ? -5.199 -12.734 -20.062 1 95.56 83 PHE A C 1
ATOM 587 O O . PHE A 1 83 ? -5.203 -13.914 -19.688 1 95.56 83 PHE A O 1
ATOM 594 N N . SER A 1 84 ? -5.852 -12.281 -21.109 1 94.5 84 SER A N 1
ATOM 595 C CA . SER A 1 84 ? -6.609 -13.227 -21.938 1 94.5 84 SER A CA 1
ATOM 596 C C . SER A 1 84 ? -5.699 -14.289 -22.531 1 94.5 84 SER A C 1
ATOM 598 O O . SER A 1 84 ? -6.066 -15.461 -22.594 1 94.5 84 SER A O 1
ATOM 600 N N . SER A 1 85 ? -4.555 -13.922 -22.922 1 94.88 85 SER A N 1
ATOM 601 C CA . SER A 1 85 ? -3.6 -14.852 -23.516 1 94.88 85 SER A CA 1
ATOM 602 C C . SER A 1 85 ? -3.107 -15.859 -22.484 1 94.88 85 SER A C 1
ATOM 604 O O . SER A 1 85 ? -2.852 -17.016 -22.812 1 94.88 85 SER A O 1
ATOM 606 N N . LEU A 1 86 ? -2.971 -15.461 -21.234 1 94.44 86 LEU A N 1
ATOM 607 C CA . LEU A 1 86 ? -2.465 -16.328 -20.172 1 94.44 86 LEU A CA 1
ATOM 608 C C . LEU A 1 86 ? -3.447 -17.453 -19.875 1 94.44 86 LEU A C 1
ATOM 610 O O . LEU A 1 86 ? -3.049 -18.516 -19.391 1 94.44 86 LEU A O 1
ATOM 614 N N . THR A 1 87 ? -4.672 -17.219 -20.125 1 93.06 87 THR A N 1
ATOM 615 C CA . THR A 1 87 ? -5.684 -18.203 -19.781 1 93.06 87 THR A CA 1
ATOM 616 C C . THR A 1 87 ? -6.379 -18.734 -21.031 1 93.06 87 THR A C 1
ATOM 618 O O . THR A 1 87 ? -7.453 -19.328 -20.938 1 93.06 87 THR A O 1
ATOM 621 N N . LYS A 1 88 ? -5.652 -18.453 -22.109 1 84.38 88 LYS A N 1
ATOM 622 C CA . LYS A 1 88 ? -6.242 -18.859 -23.391 1 84.38 88 LYS A CA 1
ATOM 623 C C . LYS A 1 88 ? -6.379 -20.375 -23.469 1 84.38 88 LYS A C 1
ATOM 625 O O . LYS A 1 88 ? -5.5 -21.109 -23 1 84.38 88 LYS A O 1
ATOM 630 N N . ALA A 1 89 ? -7.625 -20.953 -23.844 1 69.62 89 ALA A N 1
ATOM 631 C CA . ALA A 1 89 ? -8.031 -22.297 -24.266 1 69.62 89 ALA A CA 1
ATOM 632 C C . ALA A 1 89 ? -7.922 -23.281 -23.109 1 69.62 89 ALA A C 1
ATOM 634 O O . ALA A 1 89 ? -7.676 -24.469 -23.312 1 69.62 89 ALA A O 1
ATOM 635 N N . VAL A 1 90 ? -7.852 -22.594 -21.969 1 82.5 90 VAL A N 1
ATOM 636 C CA . VAL A 1 90 ? -7.867 -23.516 -20.828 1 82.5 90 VAL A CA 1
ATOM 637 C C . VAL A 1 90 ? -9.305 -23.891 -20.5 1 82.5 90 VAL A C 1
ATOM 639 O O . VAL A 1 90 ? -10.203 -23.047 -20.5 1 82.5 90 VAL A O 1
ATOM 642 N N . ASN A 1 91 ? -9.539 -25.156 -20.453 1 87.19 91 ASN A N 1
ATOM 643 C CA . ASN A 1 91 ? -10.781 -25.641 -19.844 1 87.19 91 ASN A CA 1
ATOM 644 C C . ASN A 1 91 ? -10.633 -25.844 -18.344 1 87.19 91 ASN A C 1
ATOM 646 O O . ASN A 1 91 ? -9.992 -26.797 -17.906 1 87.19 91 ASN A O 1
ATOM 650 N N . PRO A 1 92 ? -11.195 -24.969 -17.625 1 84.44 92 PRO A N 1
ATOM 651 C CA . PRO A 1 92 ? -11.023 -25 -16.172 1 84.44 92 PRO A CA 1
ATOM 652 C C . PRO A 1 92 ? -11.352 -26.359 -15.562 1 84.44 92 PRO A C 1
ATOM 654 O O . PRO A 1 92 ? -10.758 -26.75 -14.555 1 84.44 92 PRO A O 1
ATOM 657 N N . SER A 1 93 ? -12.188 -27.047 -16.172 1 89.75 93 SER A N 1
ATOM 658 C CA . SER A 1 93 ? -12.656 -28.312 -15.617 1 89.75 93 SER A CA 1
ATOM 659 C C . SER A 1 93 ? -11.602 -29.406 -15.773 1 89.75 93 SER A C 1
ATOM 661 O O . SER A 1 93 ? -11.719 -30.469 -15.18 1 89.75 93 SER A O 1
ATOM 663 N N . ASP A 1 94 ? -10.586 -29.094 -16.484 1 93 94 ASP A N 1
ATOM 664 C CA . ASP A 1 94 ? -9.57 -30.109 -16.781 1 93 94 ASP A CA 1
ATOM 665 C C . ASP A 1 94 ? -8.609 -30.266 -15.609 1 93 94 ASP A C 1
ATOM 667 O O . ASP A 1 94 ? -7.855 -31.25 -15.547 1 93 94 ASP A O 1
ATOM 671 N N . PHE A 1 95 ? -8.648 -29.344 -14.727 1 95.88 95 PHE A N 1
ATOM 672 C CA . PHE A 1 95 ? -7.598 -29.281 -13.719 1 95.88 95 PHE A CA 1
ATOM 673 C C . PHE A 1 95 ? -8.164 -29.516 -12.328 1 95.88 95 PHE A C 1
ATOM 675 O O . PHE A 1 95 ? -9.328 -29.203 -12.062 1 95.88 95 PHE A O 1
ATOM 682 N N . GLN A 1 96 ? -7.355 -30.047 -11.508 1 96.31 96 GLN A N 1
ATOM 683 C CA . GLN A 1 96 ? -7.727 -30.281 -10.109 1 96.31 96 GLN A CA 1
ATOM 684 C C . GLN A 1 96 ? -7.094 -29.234 -9.203 1 96.31 96 GLN A C 1
ATOM 686 O O . GLN A 1 96 ? -7.496 -29.078 -8.047 1 96.31 96 GLN A O 1
ATOM 691 N N . HIS A 1 97 ? -6.094 -28.562 -9.734 1 96.94 97 HIS A N 1
ATOM 692 C CA . HIS A 1 97 ? -5.418 -27.5 -9.016 1 96.94 97 HIS A CA 1
ATOM 693 C C . HIS A 1 97 ? -5.035 -26.359 -9.961 1 96.94 97 HIS A C 1
ATOM 695 O O . HIS A 1 97 ? -4.52 -26.594 -11.047 1 96.94 97 HIS A O 1
ATOM 701 N N . VAL A 1 98 ? -5.398 -25.141 -9.547 1 97.38 98 VAL A N 1
ATOM 702 C CA . VAL A 1 98 ? -4.953 -23.969 -10.289 1 97.38 98 VAL A CA 1
ATOM 703 C C . VAL A 1 98 ? -4.156 -23.047 -9.367 1 97.38 98 VAL A C 1
ATOM 705 O O . VAL A 1 98 ? -4.535 -22.828 -8.211 1 97.38 98 VAL A O 1
ATOM 708 N N . LEU A 1 99 ? -3.008 -22.594 -9.852 1 98 99 LEU A N 1
ATOM 709 C CA . LEU A 1 99 ? -2.037 -21.844 -9.062 1 98 99 LEU A CA 1
ATOM 710 C C . LEU A 1 99 ? -1.598 -20.578 -9.797 1 98 99 LEU A C 1
ATOM 712 O O . LEU A 1 99 ? -1.278 -20.625 -10.984 1 98 99 LEU A O 1
ATOM 716 N N . LEU A 1 100 ? -1.683 -19.453 -9.109 1 98.75 100 LEU A N 1
ATOM 717 C CA . LEU A 1 100 ? -1.142 -18.188 -9.602 1 98.75 100 LEU A CA 1
ATOM 718 C C . LEU A 1 100 ? -0.005 -17.703 -8.711 1 98.75 100 LEU A C 1
ATOM 720 O O . LEU A 1 100 ? -0.175 -17.562 -7.496 1 98.75 100 LEU A O 1
ATOM 724 N N . VAL A 1 101 ? 1.148 -17.484 -9.281 1 98.88 101 VAL A N 1
ATOM 725 C CA . VAL A 1 101 ? 2.281 -16.906 -8.57 1 98.88 101 VAL A CA 1
ATOM 726 C C . VAL A 1 101 ? 2.541 -15.492 -9.07 1 98.88 101 VAL A C 1
ATOM 728 O O . VAL A 1 101 ? 3.104 -15.297 -10.148 1 98.88 101 VAL A O 1
ATOM 731 N N . ASN A 1 102 ? 2.123 -14.523 -8.305 1 98.75 102 ASN A N 1
ATOM 732 C CA . ASN A 1 102 ? 2.49 -13.125 -8.539 1 98.75 102 ASN A CA 1
ATOM 733 C C . ASN A 1 102 ? 3.926 -12.844 -8.109 1 98.75 102 ASN A C 1
ATOM 735 O O . ASN A 1 102 ? 4.176 -12.492 -6.953 1 98.75 102 ASN A O 1
ATOM 739 N N . ASN A 1 103 ? 4.832 -12.938 -9.047 1 98.56 103 ASN A N 1
ATOM 740 C CA . ASN A 1 103 ? 6.254 -12.812 -8.758 1 98.56 103 ASN A CA 1
ATOM 741 C C . ASN A 1 103 ? 6.855 -11.586 -9.438 1 98.56 103 ASN A C 1
ATOM 743 O O . ASN A 1 103 ? 7.883 -11.062 -9 1 98.56 103 ASN A O 1
ATOM 747 N N . ALA A 1 104 ? 6.176 -11.125 -10.516 1 97.19 104 ALA A N 1
ATOM 748 C CA . ALA A 1 104 ? 6.695 -9.969 -11.242 1 97.19 104 ALA A CA 1
ATOM 749 C C . ALA A 1 104 ? 6.758 -8.742 -10.344 1 97.19 104 ALA A C 1
ATOM 751 O O . ALA A 1 104 ? 5.836 -8.492 -9.555 1 97.19 104 ALA A O 1
ATOM 752 N N . GLY A 1 105 ? 7.797 -8.039 -10.383 1 94.62 105 GLY A N 1
ATOM 753 C CA . GLY A 1 105 ? 7.996 -6.801 -9.648 1 94.62 105 GLY A CA 1
ATOM 754 C C . GLY A 1 105 ? 9.383 -6.211 -9.836 1 94.62 105 GLY A C 1
ATOM 755 O O . GLY A 1 105 ? 10.266 -6.852 -10.406 1 94.62 105 GLY A O 1
ATOM 756 N N . SER A 1 106 ? 9.531 -5.027 -9.5 1 93.62 106 SER A N 1
ATOM 757 C CA . SER A 1 106 ? 10.805 -4.324 -9.555 1 93.62 106 SER A CA 1
ATOM 758 C C . SER A 1 106 ? 11.031 -3.48 -8.305 1 93.62 106 SER A C 1
ATOM 760 O O . SER A 1 106 ? 10.078 -3.107 -7.621 1 93.62 106 SER A O 1
ATOM 762 N N . ILE A 1 107 ? 12.289 -3.359 -8.078 1 92.62 107 ILE A N 1
ATOM 763 C CA . ILE A 1 107 ? 12.656 -2.439 -7.004 1 92.62 107 ILE A CA 1
ATOM 764 C C . ILE A 1 107 ? 12.617 -1.003 -7.52 1 92.62 107 ILE A C 1
ATOM 766 O O . ILE A 1 107 ? 12.727 -0.769 -8.727 1 92.62 107 ILE A O 1
ATOM 770 N N . ASN A 1 108 ? 12.406 -0.05 -6.707 1 89.75 108 ASN A N 1
ATOM 771 C CA . ASN A 1 108 ? 12.398 1.341 -7.148 1 89.75 108 ASN A CA 1
ATOM 772 C C . ASN A 1 108 ? 13.812 1.864 -7.363 1 89.75 108 ASN A C 1
ATOM 774 O O . ASN A 1 108 ? 14.789 1.163 -7.086 1 89.75 108 ASN A O 1
ATOM 778 N N . ASP A 1 109 ? 13.828 3.111 -7.957 1 91.44 109 ASP A N 1
ATOM 779 C CA . ASP A 1 109 ? 15.102 3.818 -8.055 1 91.44 109 ASP A CA 1
ATOM 780 C C . ASP A 1 109 ? 15.68 4.086 -6.664 1 91.44 109 ASP A C 1
ATOM 782 O O . ASP A 1 109 ? 15.086 4.809 -5.863 1 91.44 109 ASP A O 1
ATOM 786 N N . MET A 1 110 ? 16.875 3.531 -6.406 1 94.12 110 MET A N 1
ATOM 787 C CA . MET A 1 110 ? 17.453 3.605 -5.062 1 94.12 110 MET A CA 1
ATOM 788 C C . MET A 1 110 ? 18.578 4.637 -5.004 1 94.12 110 MET A C 1
ATOM 790 O O . MET A 1 110 ? 19.281 4.727 -4 1 94.12 110 MET A O 1
ATOM 794 N N . SER A 1 111 ? 18.719 5.336 -6.133 1 93.69 111 SER A N 1
ATOM 795 C CA . SER A 1 111 ? 19.781 6.332 -6.176 1 93.69 111 SER A CA 1
ATOM 796 C C . SER A 1 111 ? 19.328 7.637 -5.52 1 93.69 111 SER A C 1
ATOM 798 O O . SER A 1 111 ? 20.094 8.609 -5.496 1 93.69 111 SER A O 1
ATOM 800 N N . ARG A 1 112 ? 18.172 7.68 -4.93 1 93.38 112 ARG A N 1
ATOM 801 C CA . ARG A 1 112 ? 17.672 8.867 -4.238 1 93.38 112 ARG A CA 1
ATOM 802 C C . ARG A 1 112 ? 16.766 8.484 -3.072 1 93.38 112 ARG A C 1
ATOM 804 O O . ARG A 1 112 ? 16.188 7.406 -3.061 1 93.38 112 ARG A O 1
ATOM 811 N N . TYR A 1 113 ? 16.703 9.359 -2.104 1 95.56 113 TYR A N 1
ATOM 812 C CA . TYR A 1 113 ? 15.766 9.219 -0.996 1 95.56 113 TYR A CA 1
ATOM 813 C C . TYR A 1 113 ? 14.375 9.688 -1.4 1 95.56 113 TYR A C 1
ATOM 815 O O . TYR A 1 113 ? 14.211 10.375 -2.41 1 95.56 113 TYR A O 1
ATOM 823 N N . MET A 1 114 ? 13.375 9.312 -0.631 1 96.56 114 MET A N 1
ATOM 824 C CA . MET A 1 114 ? 11.984 9.602 -0.966 1 96.56 114 MET A CA 1
ATOM 825 C C . MET A 1 114 ? 11.75 11.109 -1.073 1 96.56 114 MET A C 1
ATOM 827 O O . MET A 1 114 ? 10.977 11.562 -1.914 1 96.56 114 MET A O 1
ATOM 831 N N . ARG A 1 115 ? 12.461 11.875 -0.236 1 96.62 115 ARG A N 1
ATOM 832 C CA . ARG A 1 115 ? 12.273 13.32 -0.213 1 96.62 115 ARG A CA 1
ATOM 833 C C . ARG A 1 115 ? 12.602 13.938 -1.57 1 96.62 115 ARG A C 1
ATOM 835 O O . ARG A 1 115 ? 12.188 15.062 -1.863 1 96.62 115 ARG A O 1
ATOM 842 N N . GLN A 1 116 ? 13.32 13.211 -2.432 1 96.81 116 GLN A N 1
ATOM 843 C CA . GLN A 1 116 ? 13.75 13.734 -3.723 1 96.81 116 GLN A CA 1
ATOM 844 C C . GLN A 1 116 ? 12.734 13.422 -4.812 1 96.81 116 GLN A C 1
ATOM 846 O O . GLN A 1 116 ? 12.891 13.852 -5.957 1 96.81 116 GLN A O 1
ATOM 851 N N . ILE A 1 117 ? 11.672 12.672 -4.508 1 97.06 117 ILE A N 1
ATOM 852 C CA . ILE A 1 117 ? 10.594 12.398 -5.453 1 97.06 117 ILE A CA 1
ATOM 853 C C . ILE A 1 117 ? 9.734 13.648 -5.629 1 97.06 117 ILE A C 1
ATOM 855 O O . ILE A 1 117 ? 9.352 14.289 -4.645 1 97.06 117 ILE A O 1
ATOM 859 N N . THR A 1 118 ? 9.477 14.062 -6.914 1 97.19 118 THR A N 1
ATOM 860 C CA . THR A 1 118 ? 8.719 15.273 -7.215 1 97.19 118 THR A CA 1
ATOM 861 C C . THR A 1 118 ? 7.578 14.969 -8.18 1 97.19 118 THR A C 1
ATOM 863 O O . THR A 1 118 ? 7.41 13.828 -8.617 1 97.19 118 THR A O 1
ATOM 866 N N . THR A 1 119 ? 6.793 16 -8.477 1 95.75 119 THR A N 1
ATOM 867 C CA . THR A 1 119 ? 5.684 15.867 -9.414 1 95.75 119 THR A CA 1
ATOM 868 C C . THR A 1 119 ? 6.195 15.531 -10.812 1 95.75 119 THR A C 1
ATOM 870 O O . THR A 1 119 ? 5.441 15.047 -11.656 1 95.75 119 THR A O 1
ATOM 873 N N . LEU A 1 120 ? 7.484 15.75 -11.039 1 94.94 120 LEU A N 1
ATOM 874 C CA . LEU A 1 120 ? 8.086 15.375 -12.312 1 94.94 120 LEU A CA 1
ATOM 875 C C . LEU A 1 120 ? 8.156 13.859 -12.461 1 94.94 120 LEU A C 1
ATOM 877 O O . LEU A 1 120 ? 8.352 13.344 -13.562 1 94.94 120 LEU A O 1
ATOM 881 N N . ASP A 1 121 ? 7.934 13.109 -11.352 1 96.56 121 ASP A N 1
ATOM 882 C CA . ASP A 1 121 ? 8.062 11.656 -11.336 1 96.56 121 ASP A CA 1
ATOM 883 C C . ASP A 1 121 ? 6.703 10.977 -11.484 1 96.56 121 ASP A C 1
ATOM 885 O O . ASP A 1 121 ? 6.609 9.75 -11.453 1 96.56 121 ASP A O 1
ATOM 889 N N . VAL A 1 122 ? 5.645 11.648 -11.695 1 95.88 122 VAL A N 1
ATOM 890 C CA . VAL A 1 122 ? 4.289 11.117 -11.633 1 95.88 122 VAL A CA 1
ATOM 891 C C . VAL A 1 122 ? 4.129 9.984 -12.641 1 95.88 122 VAL A C 1
ATOM 893 O O . VAL A 1 122 ? 3.584 8.93 -12.32 1 95.88 122 VAL A O 1
ATOM 896 N N . ASP A 1 123 ? 4.605 10.188 -13.852 1 94 123 ASP A N 1
ATOM 897 C CA . ASP A 1 123 ? 4.473 9.156 -14.875 1 94 123 ASP A CA 1
ATOM 898 C C . ASP A 1 123 ? 5.238 7.891 -14.492 1 94 123 ASP A C 1
ATOM 900 O O . ASP A 1 123 ? 4.73 6.781 -14.648 1 94 123 ASP A O 1
ATOM 904 N N . ASN A 1 124 ? 6.43 8.094 -14.008 1 94.69 124 ASN A N 1
ATOM 905 C CA . ASN A 1 124 ? 7.234 6.965 -13.555 1 94.69 124 ASN A CA 1
ATOM 906 C C . ASN A 1 124 ? 6.574 6.246 -12.383 1 94.69 124 ASN A C 1
ATOM 908 O O . ASN A 1 124 ? 6.609 5.016 -12.305 1 94.69 124 ASN A O 1
ATOM 912 N N . LEU A 1 125 ? 5.996 6.988 -11.5 1 96.44 125 LEU A N 1
ATOM 913 C CA . LEU A 1 125 ? 5.297 6.406 -10.359 1 96.44 125 LEU A CA 1
ATOM 914 C C . LEU A 1 125 ? 4.102 5.578 -10.82 1 96.44 125 LEU A C 1
ATOM 916 O O . LEU A 1 125 ? 3.867 4.484 -10.312 1 96.44 125 LEU A O 1
ATOM 920 N N . GLN A 1 126 ? 3.406 6.109 -11.773 1 94.06 126 GLN A N 1
ATOM 921 C CA . GLN A 1 126 ? 2.242 5.398 -12.289 1 94.06 126 GLN A CA 1
ATOM 922 C C . GLN A 1 126 ? 2.645 4.07 -12.93 1 94.06 126 GLN A C 1
ATOM 924 O O . GLN A 1 126 ? 1.993 3.047 -12.711 1 94.06 126 GLN A O 1
ATOM 929 N N . GLN A 1 127 ? 3.668 4.094 -13.703 1 94.38 127 GLN A N 1
ATOM 930 C CA . GLN A 1 127 ? 4.164 2.863 -14.312 1 94.38 127 GLN A CA 1
ATOM 931 C C . GLN A 1 127 ? 4.652 1.88 -13.25 1 94.38 127 GLN A C 1
ATOM 933 O O . GLN A 1 127 ? 4.43 0.673 -13.367 1 94.38 127 GLN A O 1
ATOM 938 N N . TYR A 1 128 ? 5.297 2.441 -12.297 1 96.56 128 TYR A N 1
ATOM 939 C CA . TYR A 1 128 ? 5.809 1.62 -11.203 1 96.56 128 TYR A CA 1
ATOM 940 C C . TYR A 1 128 ? 4.668 0.934 -10.461 1 96.56 128 TYR A C 1
ATOM 942 O O . TYR A 1 128 ? 4.723 -0.271 -10.203 1 96.56 128 TYR A O 1
ATOM 950 N N . PHE A 1 129 ? 3.609 1.672 -10.133 1 97.06 129 PHE A N 1
ATOM 951 C CA . PHE A 1 129 ? 2.459 1.115 -9.43 1 97.06 129 PHE A CA 1
ATOM 952 C C . PHE A 1 129 ? 1.698 0.142 -10.328 1 97.06 129 PHE A C 1
ATOM 954 O O . PHE A 1 129 ? 1.14 -0.845 -9.844 1 97.06 129 PHE A O 1
ATOM 961 N N . MET A 1 130 ? 1.7 0.428 -11.578 1 96.56 130 MET A N 1
ATOM 962 C CA . MET A 1 130 ? 1.055 -0.485 -12.516 1 96.56 130 MET A CA 1
ATOM 963 C C . MET A 1 130 ? 1.72 -1.856 -12.484 1 96.56 130 MET A C 1
ATOM 965 O O . MET A 1 130 ? 1.041 -2.879 -12.367 1 96.56 130 MET A O 1
ATOM 969 N N . LEU A 1 131 ? 2.961 -1.881 -12.523 1 97 131 LEU A N 1
ATOM 970 C CA . LEU A 1 131 ? 3.723 -3.125 -12.555 1 97 131 LEU A CA 1
ATOM 971 C C . LEU A 1 131 ? 3.629 -3.852 -11.219 1 97 131 LEU A C 1
ATOM 973 O O . LEU A 1 131 ? 3.385 -5.059 -11.18 1 97 131 LEU A O 1
ATOM 977 N N . ASN A 1 132 ? 3.787 -3.115 -10.141 1 97.62 132 ASN A N 1
ATOM 978 C CA . ASN A 1 132 ? 4.043 -3.744 -8.852 1 97.62 132 ASN A CA 1
ATOM 979 C C . ASN A 1 132 ? 2.752 -3.934 -8.055 1 97.62 132 ASN A C 1
ATOM 981 O O . ASN A 1 132 ? 2.727 -4.68 -7.074 1 97.62 132 ASN A O 1
ATOM 985 N N . LEU A 1 133 ? 1.702 -3.256 -8.445 1 97.5 133 LEU A N 1
ATOM 986 C CA . LEU A 1 133 ? 0.49 -3.311 -7.641 1 97.5 133 LEU A CA 1
ATOM 987 C C . LEU A 1 133 ? -0.727 -3.631 -8.5 1 97.5 133 LEU A C 1
ATOM 989 O O . LEU A 1 133 ? -1.315 -4.707 -8.375 1 97.5 133 LEU A O 1
ATOM 993 N N . THR A 1 134 ? -1 -2.795 -9.469 1 97.75 134 THR A N 1
ATOM 994 C CA . THR A 1 134 ? -2.238 -2.869 -10.242 1 97.75 134 THR A CA 1
ATOM 995 C C . THR A 1 134 ? -2.287 -4.148 -11.07 1 97.75 134 THR A C 1
ATOM 997 O O . THR A 1 134 ? -3.312 -4.832 -11.109 1 97.75 134 THR A O 1
ATOM 1000 N N . SER A 1 135 ? -1.214 -4.492 -11.703 1 97.81 135 SER A N 1
ATOM 1001 C CA . SER A 1 135 ? -1.204 -5.68 -12.555 1 97.81 135 SER A CA 1
ATOM 1002 C C . SER A 1 135 ? -1.434 -6.945 -11.734 1 97.81 135 SER A C 1
ATOM 1004 O O . SER A 1 135 ? -2.146 -7.852 -12.172 1 97.81 135 SER A O 1
ATOM 1006 N N . ALA A 1 136 ? -0.831 -7.035 -10.523 1 98.12 136 ALA A N 1
ATOM 1007 C CA . ALA A 1 136 ? -1.037 -8.188 -9.648 1 98.12 136 ALA A CA 1
ATOM 1008 C C . ALA A 1 136 ? -2.498 -8.297 -9.227 1 98.12 136 ALA A C 1
ATOM 1010 O O . ALA A 1 136 ? -3.066 -9.391 -9.211 1 98.12 136 ALA A O 1
ATOM 1011 N N . LEU A 1 137 ? -3.113 -7.164 -8.883 1 98.31 137 LEU A N 1
ATOM 1012 C CA . LEU A 1 137 ? -4.523 -7.145 -8.508 1 98.31 137 LEU A CA 1
ATOM 1013 C C . LEU A 1 137 ? -5.398 -7.641 -9.656 1 98.31 137 LEU A C 1
ATOM 1015 O O . LEU A 1 137 ? -6.195 -8.562 -9.477 1 98.31 137 LEU A O 1
ATOM 1019 N N . LEU A 1 138 ? -5.191 -7.102 -10.828 1 98.31 138 LEU A N 1
ATOM 1020 C CA . LEU A 1 138 ? -6.074 -7.375 -11.953 1 98.31 138 LEU A CA 1
ATOM 1021 C C . LEU A 1 138 ? -5.875 -8.797 -12.469 1 98.31 138 LEU A C 1
ATOM 1023 O O . LEU A 1 138 ? -6.832 -9.445 -12.898 1 98.31 138 LEU A O 1
ATOM 1027 N N . LEU A 1 139 ? -4.641 -9.234 -12.422 1 98.31 139 LEU A N 1
ATOM 1028 C CA . LEU A 1 139 ? -4.406 -10.617 -12.828 1 98.31 139 LEU A CA 1
ATOM 1029 C C . LEU A 1 139 ? -5.047 -11.586 -11.844 1 98.31 139 LEU A C 1
ATOM 1031 O O . LEU A 1 139 ? -5.641 -12.586 -12.25 1 98.31 139 LEU A O 1
ATOM 1035 N N . THR A 1 140 ? -4.891 -11.289 -10.547 1 98.62 140 THR A N 1
ATOM 1036 C CA . THR A 1 140 ? -5.473 -12.133 -9.516 1 98.62 140 THR A CA 1
ATOM 1037 C C . THR A 1 140 ? -6.988 -12.227 -9.68 1 98.62 140 THR A C 1
ATOM 1039 O O . THR A 1 140 ? -7.555 -13.32 -9.648 1 98.62 140 THR A O 1
ATOM 1042 N N . THR A 1 141 ? -7.641 -11.078 -9.898 1 98.06 141 THR A N 1
ATOM 1043 C CA . THR A 1 141 ? -9.094 -11.094 -10.031 1 98.06 141 THR A CA 1
ATOM 1044 C C . THR A 1 141 ? -9.508 -11.766 -11.336 1 98.06 141 THR A C 1
ATOM 1046 O O . THR A 1 141 ? -10.5 -12.492 -11.375 1 98.06 141 THR A O 1
ATOM 1049 N N . HIS A 1 142 ? -8.766 -11.555 -12.422 1 97.25 142 HIS A N 1
ATOM 1050 C CA . HIS A 1 142 ? -9 -12.266 -13.672 1 97.25 142 HIS A CA 1
ATOM 1051 C C . HIS A 1 142 ? -8.898 -13.773 -13.484 1 97.25 142 HIS A C 1
ATOM 1053 O O . HIS A 1 142 ? -9.75 -14.523 -13.961 1 97.25 142 HIS A O 1
ATOM 1059 N N . PHE A 1 143 ? -7.883 -14.195 -12.789 1 97.69 143 PHE A N 1
ATOM 1060 C CA . PHE A 1 143 ? -7.641 -15.602 -12.5 1 97.69 143 PHE A CA 1
ATOM 1061 C C . PHE A 1 143 ? -8.805 -16.203 -11.719 1 97.69 143 PHE A C 1
ATOM 1063 O O . PHE A 1 143 ? -9.305 -17.281 -12.062 1 97.69 143 PHE A O 1
ATOM 1070 N N . LEU A 1 144 ? -9.289 -15.484 -10.688 1 97.56 144 LEU A N 1
ATOM 1071 C CA . LEU A 1 144 ? -10.383 -15.961 -9.844 1 97.56 144 LEU A CA 1
ATOM 1072 C C . LEU A 1 144 ? -11.672 -16.078 -10.648 1 97.56 144 LEU A C 1
ATOM 1074 O O . LEU A 1 144 ? -12.469 -16.984 -10.43 1 97.56 144 LEU A O 1
ATOM 1078 N N . ARG A 1 145 ? -11.875 -15.18 -11.617 1 95.75 145 ARG A N 1
ATOM 1079 C CA . ARG A 1 145 ? -13.07 -15.234 -12.461 1 95.75 145 ARG A CA 1
ATOM 1080 C C . ARG A 1 145 ? -12.961 -16.359 -13.484 1 95.75 145 ARG A C 1
ATOM 1082 O O . ARG A 1 145 ? -13.969 -16.969 -13.852 1 95.75 145 ARG A O 1
ATOM 1089 N N . THR A 1 146 ? -11.781 -16.578 -13.945 1 95.5 146 THR A N 1
ATOM 1090 C CA . THR A 1 146 ? -11.531 -17.625 -14.922 1 95.5 146 THR A CA 1
ATOM 1091 C C . THR A 1 146 ? -11.727 -19 -14.289 1 95.5 146 THR A C 1
ATOM 1093 O O . THR A 1 146 ? -12.188 -19.938 -14.953 1 95.5 146 THR A O 1
ATOM 1096 N N . PHE A 1 147 ? -11.383 -19.125 -13 1 96.31 147 PHE A N 1
ATOM 1097 C CA . PHE A 1 147 ? -11.484 -20.391 -12.266 1 96.31 147 PHE A CA 1
ATOM 1098 C C . PHE A 1 147 ? -12.391 -20.234 -11.055 1 96.31 147 PHE A C 1
ATOM 1100 O O . PHE A 1 147 ? -11.922 -20.266 -9.914 1 96.31 147 PHE A O 1
ATOM 1107 N N . PRO A 1 148 ? -13.672 -20.203 -11.305 1 94.69 148 PRO A N 1
ATOM 1108 C CA . PRO A 1 148 ? -14.586 -20.078 -10.164 1 94.69 148 PRO A CA 1
ATOM 1109 C C . PRO A 1 148 ? -14.602 -21.328 -9.281 1 94.69 148 PRO A C 1
ATOM 1111 O O . PRO A 1 148 ? -14.039 -22.359 -9.656 1 94.69 148 PRO A O 1
ATOM 1114 N N . HIS A 1 149 ? -15.156 -21.156 -8.117 1 95 149 HIS A N 1
ATOM 1115 C CA . HIS A 1 149 ? -15.281 -22.266 -7.191 1 95 149 HIS A CA 1
ATOM 1116 C C . HIS A 1 149 ? -15.945 -23.469 -7.863 1 95 149 HIS A C 1
ATOM 1118 O O . HIS A 1 149 ? -16.938 -23.312 -8.57 1 95 149 HIS A O 1
ATOM 1124 N N . ARG A 1 150 ? -15.367 -24.547 -7.656 1 94.06 150 ARG A N 1
ATOM 1125 C CA . ARG A 1 150 ? -15.859 -25.844 -8.102 1 94.06 150 ARG A CA 1
ATOM 1126 C C . ARG A 1 150 ? -15.422 -26.953 -7.152 1 94.06 150 ARG A C 1
ATOM 1128 O O . ARG A 1 150 ? -14.281 -26.969 -6.684 1 94.06 150 ARG A O 1
ATOM 1135 N N . GLU A 1 151 ? -16.344 -27.844 -6.934 1 93.06 151 GLU A N 1
ATOM 1136 C CA . GLU A 1 151 ? -15.992 -28.984 -6.086 1 93.06 151 GLU A CA 1
ATOM 1137 C C . GLU A 1 151 ? -14.797 -29.75 -6.656 1 93.06 151 GLU A C 1
ATOM 1139 O O . GLU A 1 151 ? -14.75 -30.031 -7.852 1 93.06 151 GLU A O 1
ATOM 1144 N N . GLY A 1 152 ? -13.836 -29.969 -5.809 1 92 152 GLY A N 1
ATOM 1145 C CA . GLY A 1 152 ? -12.672 -30.75 -6.203 1 92 152 GLY A CA 1
ATOM 1146 C C . GLY A 1 152 ? -11.562 -29.906 -6.793 1 92 152 GLY A C 1
ATOM 1147 O O . GLY A 1 152 ? -10.484 -30.422 -7.105 1 92 152 GLY A O 1
ATOM 1148 N N . LEU A 1 153 ? -11.836 -28.641 -7.016 1 95.44 153 LEU A N 1
ATOM 1149 C CA . LEU A 1 153 ? -10.812 -27.75 -7.535 1 95.44 153 LEU A CA 1
ATOM 1150 C C . LEU A 1 153 ? -10.109 -27 -6.406 1 95.44 153 LEU A C 1
ATOM 1152 O O . LEU A 1 153 ? -10.758 -26.281 -5.633 1 95.44 153 LEU A O 1
ATOM 1156 N N . ARG A 1 154 ? -8.852 -27.219 -6.32 1 96.44 154 ARG A N 1
ATOM 1157 C CA . ARG A 1 154 ? -8.039 -26.422 -5.41 1 96.44 154 ARG A CA 1
ATOM 1158 C C . ARG A 1 154 ? -7.551 -25.141 -6.094 1 96.44 154 ARG A C 1
ATOM 1160 O O . ARG A 1 154 ? -7.078 -25.188 -7.23 1 96.44 154 ARG A O 1
ATOM 1167 N N . ARG A 1 155 ? -7.699 -24 -5.414 1 97.31 155 ARG A N 1
ATOM 1168 C CA . ARG A 1 155 ? -7.246 -22.719 -5.934 1 97.31 155 ARG A CA 1
ATOM 1169 C C . ARG A 1 155 ? -6.242 -22.062 -4.988 1 97.31 155 ARG A C 1
ATOM 1171 O O . ARG A 1 155 ? -6.516 -21.906 -3.799 1 97.31 155 ARG A O 1
ATOM 1178 N N . THR A 1 156 ? -5.012 -21.797 -5.492 1 98.25 156 THR A N 1
ATOM 1179 C CA . THR A 1 156 ? -3.932 -21.25 -4.684 1 98.25 156 THR A CA 1
ATOM 1180 C C . THR A 1 156 ? -3.322 -20.016 -5.359 1 98.25 156 THR A C 1
ATOM 1182 O O . THR A 1 156 ? -3.021 -20.047 -6.555 1 98.25 156 THR A O 1
ATOM 1185 N N . ILE A 1 157 ? -3.191 -18.953 -4.645 1 98.75 157 ILE A N 1
ATOM 1186 C CA . ILE A 1 157 ? -2.539 -17.75 -5.129 1 98.75 157 ILE A CA 1
ATOM 1187 C C . ILE A 1 157 ? -1.368 -17.391 -4.215 1 98.75 157 ILE A C 1
ATOM 1189 O O . ILE A 1 157 ? -1.537 -17.25 -3.002 1 98.75 157 ILE A O 1
ATOM 1193 N N . ILE A 1 158 ? -0.209 -17.281 -4.777 1 98.75 158 ILE A N 1
ATOM 1194 C CA . ILE A 1 158 ? 1.008 -16.906 -4.059 1 98.75 158 ILE A CA 1
ATOM 1195 C C . ILE A 1 158 ? 1.467 -15.523 -4.488 1 98.75 158 ILE A C 1
ATOM 1197 O O . ILE A 1 158 ? 1.585 -15.242 -5.684 1 98.75 158 ILE A O 1
ATOM 1201 N N . ASN A 1 159 ? 1.628 -14.656 -3.562 1 98.69 159 ASN A N 1
ATOM 1202 C CA . ASN A 1 159 ? 2.256 -13.359 -3.77 1 98.69 159 ASN A CA 1
ATOM 1203 C C . ASN A 1 159 ? 3.689 -13.336 -3.242 1 98.69 159 ASN A C 1
ATOM 1205 O O . ASN A 1 159 ? 3.914 -13.461 -2.039 1 98.69 159 ASN A O 1
ATOM 1209 N N . ILE A 1 160 ? 4.633 -13.25 -4.145 1 98.31 160 ILE A N 1
ATOM 1210 C CA . ILE A 1 160 ? 6.012 -13.102 -3.697 1 98.31 160 ILE A CA 1
ATOM 1211 C C . ILE A 1 160 ? 6.223 -11.695 -3.137 1 98.31 160 ILE A C 1
ATOM 1213 O O . ILE A 1 160 ? 6.203 -10.711 -3.883 1 98.31 160 ILE A O 1
ATOM 1217 N N . THR A 1 161 ? 6.406 -11.672 -1.886 1 96.62 161 THR A N 1
ATOM 1218 C CA . THR A 1 161 ? 6.523 -10.406 -1.162 1 96.62 161 THR A CA 1
ATOM 1219 C C . THR A 1 161 ? 7.941 -10.227 -0.622 1 96.62 161 THR A C 1
ATOM 1221 O O . THR A 1 161 ? 8.914 -10.562 -1.295 1 96.62 161 THR A O 1
ATOM 1224 N N . SER A 1 162 ? 8.125 -9.523 0.45 1 90.12 162 SER A N 1
ATOM 1225 C CA . SER A 1 162 ? 9.422 -9.172 1.021 1 90.12 162 SER A CA 1
ATOM 1226 C C . SER A 1 162 ? 9.289 -8.781 2.49 1 90.12 162 SER A C 1
ATOM 1228 O O . SER A 1 162 ? 8.195 -8.492 2.967 1 90.12 162 SER A O 1
ATOM 1230 N N . LEU A 1 163 ? 10.422 -8.906 3.18 1 86.69 163 LEU A N 1
ATOM 1231 C CA . LEU A 1 163 ? 10.477 -8.297 4.504 1 86.69 163 LEU A CA 1
ATOM 1232 C C . LEU A 1 163 ? 10.133 -6.812 4.43 1 86.69 163 LEU A C 1
ATOM 1234 O O . LEU A 1 163 ? 9.609 -6.242 5.391 1 86.69 163 LEU A O 1
ATOM 1238 N N . ALA A 1 164 ? 10.359 -6.215 3.32 1 88.62 164 ALA A N 1
ATOM 1239 C CA . ALA A 1 164 ? 10.086 -4.801 3.082 1 88.62 164 ALA A CA 1
ATOM 1240 C C . ALA A 1 164 ? 8.586 -4.508 3.178 1 88.62 164 ALA A C 1
ATOM 1242 O O . ALA A 1 164 ? 8.18 -3.348 3.264 1 88.62 164 ALA A O 1
ATOM 1243 N N . ALA A 1 165 ? 7.746 -5.516 3.186 1 91.44 165 ALA A N 1
ATOM 1244 C CA . ALA A 1 165 ? 6.301 -5.328 3.311 1 91.44 165 ALA A CA 1
ATOM 1245 C C . ALA A 1 165 ? 5.918 -4.969 4.742 1 91.44 165 ALA A C 1
ATOM 1247 O O . ALA A 1 165 ? 4.855 -4.391 4.98 1 91.44 165 ALA A O 1
ATOM 1248 N N . ILE A 1 166 ? 6.816 -5.355 5.664 1 90.94 166 ILE A N 1
ATOM 1249 C CA . ILE A 1 166 ? 6.402 -5.203 7.055 1 90.94 166 ILE A CA 1
ATOM 1250 C C . ILE A 1 166 ? 7.477 -4.453 7.836 1 90.94 166 ILE A C 1
ATOM 1252 O O . ILE A 1 166 ? 7.293 -4.145 9.016 1 90.94 166 ILE A O 1
ATOM 1256 N N . LYS A 1 167 ? 8.57 -4.172 7.223 1 91.88 167 LYS A N 1
ATOM 1257 C CA . LYS A 1 167 ? 9.664 -3.404 7.816 1 91.88 167 LYS A CA 1
ATOM 1258 C C . LYS A 1 167 ? 10.156 -2.322 6.863 1 91.88 167 LYS A C 1
ATOM 1260 O O . LYS A 1 167 ? 10.586 -2.621 5.746 1 91.88 167 LYS A O 1
ATOM 1265 N N . PRO A 1 168 ? 10.203 -1.069 7.332 1 93.5 168 PRO A N 1
ATOM 1266 C CA . PRO A 1 168 ? 10.703 -0.009 6.453 1 93.5 168 PRO A CA 1
ATOM 1267 C C . PRO A 1 168 ? 12.203 -0.138 6.168 1 93.5 168 PRO A C 1
ATOM 1269 O O . PRO A 1 168 ? 12.977 -0.507 7.055 1 93.5 168 PRO A O 1
ATOM 1272 N N . MET A 1 169 ? 12.586 0.097 4.934 1 92.12 169 MET A N 1
ATOM 1273 C CA . MET A 1 169 ? 13.969 0.127 4.484 1 92.12 169 MET A CA 1
ATOM 1274 C C . MET A 1 169 ? 14.281 1.434 3.764 1 92.12 169 MET A C 1
ATOM 1276 O O . MET A 1 169 ? 13.617 1.78 2.785 1 92.12 169 MET A O 1
ATOM 1280 N N . LYS A 1 170 ? 15.297 2.084 4.234 1 93.31 170 LYS A N 1
ATOM 1281 C CA . LYS A 1 170 ? 15.68 3.344 3.607 1 93.31 170 LYS A CA 1
ATOM 1282 C C . LYS A 1 170 ? 16 3.146 2.129 1 93.31 170 LYS A C 1
ATOM 1284 O O . LYS A 1 170 ? 16.562 2.121 1.744 1 93.31 170 LYS A O 1
ATOM 1289 N N . THR A 1 171 ? 15.68 4.074 1.323 1 92.88 171 THR A N 1
ATOM 1290 C CA . THR A 1 171 ? 15.953 4.168 -0.107 1 92.88 171 THR A CA 1
ATOM 1291 C C . THR A 1 171 ? 15.07 3.197 -0.888 1 92.88 171 THR A C 1
ATOM 1293 O O . THR A 1 171 ? 15.055 3.217 -2.121 1 92.88 171 THR A O 1
ATOM 1296 N N . CYS A 1 172 ? 14.234 2.373 -0.163 1 93.5 172 CYS A N 1
ATOM 1297 C CA . CYS A 1 172 ? 13.312 1.438 -0.797 1 93.5 172 CYS A CA 1
ATOM 1298 C C . CYS A 1 172 ? 11.867 1.787 -0.467 1 93.5 172 CYS A C 1
ATOM 1300 O O . CYS A 1 172 ? 11.031 0.897 -0.317 1 93.5 172 CYS A O 1
ATOM 1302 N N . GLY A 1 173 ? 11.68 3.029 -0.311 1 95.62 173 GLY A N 1
ATOM 1303 C CA . GLY A 1 173 ? 10.383 3.453 0.192 1 95.62 173 GLY A CA 1
ATOM 1304 C C . GLY A 1 173 ? 9.227 3.021 -0.695 1 95.62 173 GLY A C 1
ATOM 1305 O O . GLY A 1 173 ? 8.227 2.496 -0.207 1 95.62 173 GLY A O 1
ATOM 1306 N N . LEU A 1 174 ? 9.305 3.264 -2.041 1 96.75 174 LEU A N 1
ATOM 1307 C CA . LEU A 1 174 ? 8.234 2.877 -2.951 1 96.75 174 LEU A CA 1
ATOM 1308 C C . LEU A 1 174 ? 8.039 1.363 -2.953 1 96.75 174 LEU A C 1
ATOM 1310 O O . LEU A 1 174 ? 6.906 0.878 -2.988 1 96.75 174 LEU A O 1
ATOM 1314 N N . TYR A 1 175 ? 9.148 0.647 -2.865 1 96.62 175 TYR A N 1
ATOM 1315 C CA . TYR A 1 175 ? 9.102 -0.81 -2.814 1 96.62 175 TYR A CA 1
ATOM 1316 C C . TYR A 1 175 ? 8.414 -1.289 -1.542 1 96.62 175 TYR A C 1
ATOM 1318 O O . TYR A 1 175 ? 7.551 -2.168 -1.589 1 96.62 175 TYR A O 1
ATOM 1326 N N . CYS A 1 176 ? 8.734 -0.72 -0.4 1 97.12 176 CYS A N 1
ATOM 1327 C CA . CYS A 1 176 ? 8.086 -1.052 0.866 1 97.12 176 CYS A CA 1
ATOM 1328 C C . CYS A 1 176 ? 6.59 -0.782 0.802 1 97.12 176 CYS A C 1
ATOM 1330 O O . CYS A 1 176 ? 5.785 -1.608 1.238 1 97.12 176 CYS A O 1
ATOM 1332 N N . MET A 1 177 ? 6.238 0.346 0.256 1 97.81 177 MET A N 1
ATOM 1333 C CA . MET A 1 177 ? 4.84 0.736 0.126 1 97.81 177 MET A CA 1
ATOM 1334 C C . MET A 1 177 ? 4.059 -0.298 -0.679 1 97.81 177 MET A C 1
ATOM 1336 O O . MET A 1 177 ? 3.012 -0.776 -0.234 1 97.81 177 MET A O 1
ATOM 1340 N N . VAL A 1 178 ? 4.535 -0.692 -1.832 1 97.69 178 VAL A N 1
ATOM 1341 C CA . VAL A 1 178 ? 3.789 -1.565 -2.734 1 97.69 178 VAL A CA 1
ATOM 1342 C C . VAL A 1 178 ? 3.723 -2.975 -2.15 1 97.69 178 VAL A C 1
ATOM 1344 O O . VAL A 1 178 ? 2.713 -3.668 -2.299 1 97.69 178 VAL A O 1
ATOM 1347 N N . LYS A 1 179 ? 4.797 -3.395 -1.51 1 98 179 LYS A N 1
ATOM 1348 C CA . LYS A 1 179 ? 4.77 -4.727 -0.915 1 98 179 LYS A CA 1
ATOM 1349 C C . LYS A 1 179 ? 3.822 -4.777 0.279 1 98 179 LYS A C 1
ATOM 1351 O O . LYS A 1 179 ? 3.158 -5.793 0.509 1 98 179 LYS A O 1
ATOM 1356 N N . ALA A 1 180 ? 3.756 -3.703 1.069 1 98.19 180 ALA A N 1
ATOM 1357 C CA . ALA A 1 180 ? 2.758 -3.627 2.133 1 98.19 180 ALA A CA 1
ATOM 1358 C C . ALA A 1 180 ? 1.343 -3.699 1.563 1 98.19 180 ALA A C 1
ATOM 1360 O O . ALA A 1 180 ? 0.493 -4.426 2.084 1 98.19 180 ALA A O 1
ATOM 1361 N N . ALA A 1 181 ? 1.129 -2.973 0.52 1 98.44 181 ALA A N 1
ATOM 1362 C CA . ALA A 1 181 ? -0.177 -2.961 -0.134 1 98.44 181 ALA A CA 1
ATOM 1363 C C . ALA A 1 181 ? -0.529 -4.34 -0.682 1 98.44 181 ALA A C 1
ATOM 1365 O O . ALA A 1 181 ? -1.666 -4.801 -0.548 1 98.44 181 ALA A O 1
ATOM 1366 N N . ARG A 1 182 ? 0.421 -5.039 -1.273 1 98.38 182 ARG A N 1
ATOM 1367 C CA . ARG A 1 182 ? 0.184 -6.363 -1.846 1 98.38 182 ARG A CA 1
ATOM 1368 C C . ARG A 1 182 ? -0.148 -7.379 -0.759 1 98.38 182 ARG A C 1
ATOM 1370 O O . ARG A 1 182 ? -1.003 -8.242 -0.952 1 98.38 182 ARG A O 1
ATOM 1377 N N . ASP A 1 183 ? 0.61 -7.309 0.34 1 98.44 183 ASP A N 1
ATOM 1378 C CA . ASP A 1 183 ? 0.29 -8.195 1.455 1 98.44 183 ASP A CA 1
ATOM 1379 C C . ASP A 1 183 ? -1.164 -8.023 1.89 1 98.44 183 ASP A C 1
ATOM 1381 O O . ASP A 1 183 ? -1.886 -9.016 2.055 1 98.44 183 ASP A O 1
ATOM 1385 N N . MET A 1 184 ? -1.537 -6.738 2.039 1 98.38 184 MET A N 1
ATOM 1386 C CA . MET A 1 184 ? -2.896 -6.438 2.48 1 98.38 184 MET A CA 1
ATOM 1387 C C . MET A 1 184 ? -3.916 -6.867 1.433 1 98.38 184 MET A C 1
ATOM 1389 O O . MET A 1 184 ? -5.008 -7.328 1.774 1 98.38 184 MET A O 1
ATOM 1393 N N . MET A 1 185 ? -3.58 -6.738 0.182 1 98.19 185 MET A N 1
ATOM 1394 C CA . MET A 1 185 ? -4.43 -7.199 -0.913 1 98.19 185 MET A CA 1
ATOM 1395 C C . MET A 1 185 ? -4.758 -8.68 -0.764 1 98.19 185 MET A C 1
ATOM 1397 O O . MET A 1 185 ? -5.926 -9.07 -0.821 1 98.19 185 MET A O 1
ATOM 1401 N N . MET A 1 186 ? -3.74 -9.477 -0.504 1 98.56 186 MET A N 1
ATOM 1402 C CA . MET A 1 186 ? -3.936 -10.922 -0.378 1 98.56 186 MET A CA 1
ATOM 1403 C C . MET A 1 186 ? -4.73 -11.25 0.878 1 98.56 186 MET A C 1
ATOM 1405 O O . MET A 1 186 ? -5.566 -12.156 0.866 1 98.56 186 MET A O 1
ATOM 1409 N N . MET A 1 187 ? -4.449 -10.531 1.938 1 98.19 187 MET A N 1
ATOM 1410 C CA . MET A 1 187 ? -5.203 -10.75 3.17 1 98.19 187 MET A C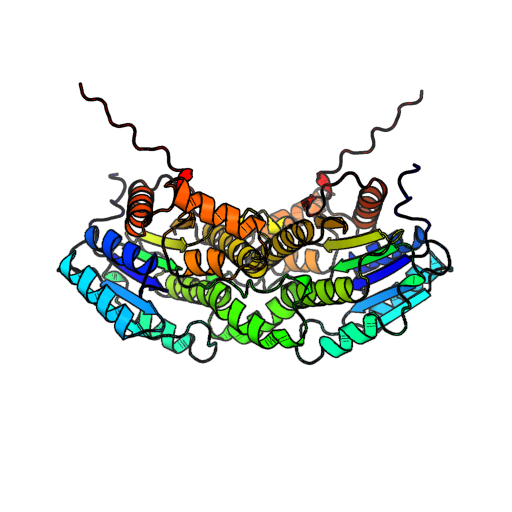A 1
ATOM 1411 C C . MET A 1 187 ? -6.684 -10.469 2.959 1 98.19 187 MET A C 1
ATOM 1413 O O . MET A 1 187 ? -7.539 -11.227 3.418 1 98.19 187 MET A O 1
ATOM 1417 N N . THR A 1 188 ? -6.988 -9.375 2.273 1 97.88 188 THR A N 1
ATOM 1418 C CA . THR A 1 188 ? -8.375 -9 2.037 1 97.88 188 THR A CA 1
ATOM 1419 C C . THR A 1 188 ? -9.055 -10 1.102 1 97.88 188 THR A C 1
ATOM 1421 O O . THR A 1 188 ? -10.195 -10.414 1.34 1 97.88 188 THR A O 1
ATOM 1424 N N . LEU A 1 189 ? -8.359 -10.406 0.066 1 98.44 189 LEU A N 1
ATOM 1425 C CA . LEU A 1 189 ? -8.898 -11.406 -0.851 1 98.44 189 LEU A CA 1
ATOM 1426 C C . LEU A 1 189 ? -9.164 -12.719 -0.126 1 98.44 189 LEU A C 1
ATOM 1428 O O . LEU A 1 189 ? -10.164 -13.391 -0.391 1 98.44 189 LEU A O 1
ATOM 1432 N N . ALA A 1 190 ? -8.25 -13.102 0.777 1 98.44 190 ALA A N 1
ATOM 1433 C CA . ALA A 1 190 ? -8.445 -14.328 1.554 1 98.44 190 ALA A CA 1
ATOM 1434 C C . ALA A 1 190 ? -9.734 -14.258 2.367 1 98.44 190 ALA A C 1
ATOM 1436 O O . ALA A 1 190 ? -10.422 -15.266 2.529 1 98.44 190 ALA A O 1
ATOM 1437 N N . ALA A 1 191 ? -10.031 -13.086 2.887 1 96.94 191 ALA A N 1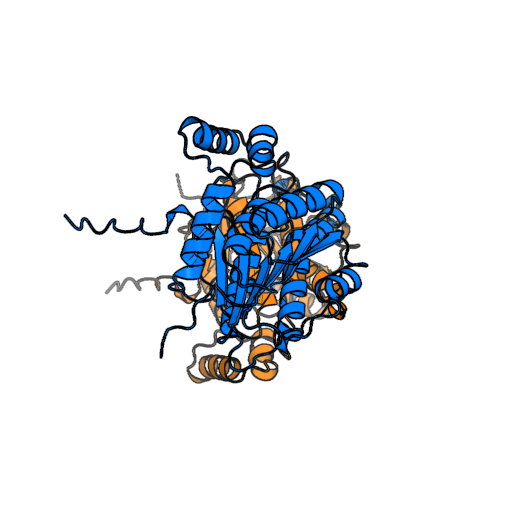
ATOM 1438 C CA . ALA A 1 191 ? -11.273 -12.898 3.643 1 96.94 191 ALA A CA 1
ATOM 1439 C C . ALA A 1 191 ? -12.492 -12.984 2.729 1 96.94 191 ALA A C 1
ATOM 1441 O O . ALA A 1 191 ? -13.523 -13.531 3.117 1 96.94 191 ALA A O 1
ATOM 1442 N N . GLU A 1 192 ? -12.391 -12.523 1.516 1 97.25 192 GLU A N 1
ATOM 1443 C CA . GLU A 1 192 ? -13.516 -12.469 0.587 1 97.25 192 GLU A CA 1
ATOM 1444 C C . GLU A 1 192 ? -13.727 -13.812 -0.108 1 97.25 192 GLU A C 1
ATOM 1446 O O . GLU A 1 192 ? -14.836 -14.125 -0.547 1 97.25 192 GLU A O 1
ATOM 1451 N N . GLU A 1 193 ? -12.609 -14.5 -0.285 1 97.75 193 GLU A N 1
ATOM 1452 C CA . GLU A 1 193 ? -12.602 -15.797 -0.966 1 97.75 193 GLU A CA 1
ATOM 1453 C C . GLU A 1 193 ? -12.078 -16.891 -0.051 1 97.75 193 GLU A C 1
ATOM 1455 O O . GLU A 1 193 ? -11 -17.438 -0.279 1 97.75 193 GLU A O 1
ATOM 1460 N N . PRO A 1 194 ? -12.875 -17.359 0.917 1 96.19 194 PRO A N 1
ATOM 1461 C CA . PRO A 1 194 ? -12.367 -18.281 1.938 1 96.19 194 PRO A CA 1
ATOM 1462 C C . PRO A 1 194 ? -12.031 -19.656 1.376 1 96.19 194 PRO A C 1
ATOM 1464 O O . PRO A 1 194 ? -11.344 -20.438 2.029 1 96.19 194 PRO A O 1
ATOM 1467 N N . ASP A 1 195 ? -12.516 -20 0.208 1 97 195 ASP A N 1
ATOM 1468 C CA . ASP A 1 195 ? -12.25 -21.312 -0.378 1 97 195 ASP A CA 1
ATOM 1469 C C . ASP A 1 195 ? -10.961 -21.297 -1.197 1 97 195 ASP A C 1
ATOM 1471 O O . ASP A 1 195 ? -10.547 -22.328 -1.732 1 97 195 ASP A O 1
ATOM 1475 N N . VAL A 1 196 ? -10.281 -20.141 -1.354 1 98.12 196 VAL A N 1
ATOM 1476 C CA . VAL A 1 196 ? -9.016 -20 -2.061 1 98.12 196 VAL A CA 1
ATOM 1477 C C . VAL A 1 196 ? -7.875 -19.859 -1.054 1 98.12 196 VAL A C 1
ATOM 1479 O O . VAL A 1 196 ? -8.023 -19.188 -0.027 1 98.12 196 VAL A O 1
ATOM 1482 N N . ARG A 1 197 ? -6.766 -20.516 -1.258 1 97.94 197 ARG A N 1
ATOM 1483 C CA . ARG A 1 197 ? -5.59 -20.391 -0.404 1 97.94 197 ARG A CA 1
ATOM 1484 C C . ARG A 1 197 ? -4.668 -19.281 -0.893 1 97.94 197 ARG A C 1
ATOM 1486 O O . ARG A 1 197 ? -4.148 -19.344 -2.008 1 97.94 197 ARG A O 1
ATOM 1493 N N . PHE A 1 198 ? -4.508 -18.266 -0.119 1 98.44 198 PHE A N 1
ATOM 1494 C CA . PHE A 1 198 ? -3.621 -17.141 -0.413 1 98.44 198 PHE A CA 1
ATOM 1495 C C . PHE A 1 198 ? -2.379 -17.188 0.469 1 98.44 198 PHE A C 1
ATOM 1497 O O . PHE A 1 198 ? -2.471 -17.469 1.666 1 98.44 198 PHE A O 1
ATOM 1504 N N . LEU A 1 199 ? -1.205 -16.922 -0.105 1 97.81 199 LEU A N 1
ATOM 1505 C CA . LEU A 1 199 ? 0.034 -16.891 0.665 1 97.81 199 LEU A CA 1
ATOM 1506 C C . LEU A 1 199 ? 0.908 -15.719 0.241 1 97.81 199 LEU A C 1
ATOM 1508 O O . LEU A 1 199 ? 1.208 -15.562 -0.944 1 97.81 199 LEU A O 1
ATOM 1512 N N . ASN A 1 200 ? 1.202 -14.852 1.185 1 98.19 200 ASN A N 1
ATOM 1513 C CA . ASN A 1 200 ? 2.305 -13.914 1.021 1 98.19 200 ASN A CA 1
ATOM 1514 C C . ASN A 1 200 ? 3.637 -14.523 1.438 1 98.19 200 ASN A C 1
ATOM 1516 O O . ASN A 1 200 ? 3.889 -14.719 2.629 1 98.19 200 ASN A O 1
ATOM 1520 N N . TYR A 1 201 ? 4.516 -14.805 0.465 1 97.94 201 TYR A N 1
ATOM 1521 C CA . TYR A 1 201 ? 5.77 -15.492 0.759 1 97.94 201 TYR A CA 1
ATOM 1522 C C . TYR A 1 201 ? 6.957 -14.555 0.588 1 97.94 201 TYR A C 1
ATOM 1524 O O . TYR A 1 201 ? 7.188 -14.023 -0.503 1 97.94 201 TYR A O 1
ATOM 1532 N N . ALA A 1 202 ? 7.676 -14.258 1.625 1 97.31 202 ALA A N 1
ATOM 1533 C CA . ALA A 1 202 ? 8.93 -13.516 1.583 1 97.31 202 ALA A CA 1
ATOM 1534 C C . ALA A 1 202 ? 10.117 -14.453 1.371 1 97.31 202 ALA A C 1
ATOM 1536 O O . ALA A 1 202 ? 10.5 -15.195 2.279 1 97.31 202 ALA A O 1
ATOM 1537 N N . PRO A 1 203 ? 10.734 -14.375 0.28 1 96.62 203 PRO A N 1
ATOM 1538 C CA . PRO A 1 203 ? 11.711 -15.391 -0.111 1 96.62 203 PRO A CA 1
ATOM 1539 C C . PRO A 1 203 ? 13.023 -15.273 0.654 1 96.62 203 PRO A C 1
ATOM 1541 O O . PRO A 1 203 ? 13.852 -16.188 0.617 1 96.62 203 PRO A O 1
ATOM 1544 N N . GLY A 1 204 ? 13.25 -14.117 1.363 1 93.5 204 GLY A N 1
ATOM 1545 C CA . GLY A 1 204 ? 14.555 -13.852 1.946 1 93.5 204 GLY A CA 1
ATOM 1546 C C . GLY A 1 204 ? 15.516 -13.18 0.98 1 93.5 204 GLY A C 1
ATOM 1547 O O . GLY A 1 204 ? 15.117 -12.766 -0.109 1 93.5 204 GLY A O 1
ATOM 1548 N N . PRO A 1 205 ? 16.781 -12.914 1.445 1 93.5 205 PRO A N 1
ATOM 1549 C CA . PRO A 1 205 ? 17.797 -12.367 0.542 1 93.5 205 PRO A CA 1
ATOM 1550 C C . PRO A 1 205 ? 18.297 -13.398 -0.472 1 93.5 205 PRO A C 1
ATOM 1552 O O . PRO A 1 205 ? 19.078 -14.289 -0.124 1 93.5 205 PRO A O 1
ATOM 1555 N N . VAL A 1 206 ? 17.859 -13.297 -1.683 1 95.88 206 VAL A N 1
ATOM 1556 C CA . VAL A 1 206 ? 18.172 -14.281 -2.719 1 95.88 206 VAL A CA 1
ATOM 1557 C C . VAL A 1 206 ? 19.156 -13.688 -3.723 1 95.88 206 VAL A C 1
ATOM 1559 O O . VAL A 1 206 ? 19.078 -12.508 -4.059 1 95.88 206 VAL A O 1
ATOM 1562 N N . ASP A 1 207 ? 20.094 -14.484 -4.152 1 95.12 207 ASP A N 1
ATOM 1563 C CA . ASP A 1 207 ? 21.094 -14.086 -5.141 1 95.12 207 ASP A CA 1
ATOM 1564 C C . ASP A 1 207 ? 20.453 -13.875 -6.512 1 95.12 207 ASP A C 1
ATOM 1566 O O . ASP A 1 207 ? 20.422 -14.789 -7.336 1 95.12 207 ASP A O 1
ATOM 1570 N N . THR A 1 208 ? 19.969 -12.695 -6.746 1 93.88 208 THR A N 1
ATOM 1571 C CA . THR A 1 208 ? 19.312 -12.266 -7.98 1 93.88 208 THR A CA 1
ATOM 1572 C C . THR A 1 208 ? 19.875 -10.93 -8.445 1 93.88 208 THR A C 1
ATOM 1574 O O . THR A 1 208 ? 20.672 -10.305 -7.742 1 93.88 208 THR A O 1
ATOM 1577 N N . ASP A 1 209 ? 19.484 -10.516 -9.664 1 90.38 209 ASP A N 1
ATOM 1578 C CA . ASP A 1 209 ? 19.844 -9.195 -10.172 1 90.38 209 ASP A CA 1
ATOM 1579 C C . ASP A 1 209 ? 19.359 -8.094 -9.234 1 90.38 209 ASP A C 1
ATOM 1581 O O . ASP A 1 209 ? 20.047 -7.094 -9.031 1 90.38 209 ASP A O 1
ATOM 1585 N N . MET A 1 210 ? 18.234 -8.273 -8.625 1 86.06 210 MET A N 1
ATOM 1586 C CA . MET A 1 210 ? 17.672 -7.293 -7.703 1 86.06 210 MET A CA 1
ATOM 1587 C C . MET A 1 210 ? 18.562 -7.113 -6.48 1 86.06 210 MET A C 1
ATOM 1589 O O . MET A 1 210 ? 18.797 -5.988 -6.035 1 86.06 210 MET A O 1
ATOM 1593 N N . TYR A 1 211 ? 19.047 -8.172 -5.918 1 90.56 211 TYR A N 1
ATOM 1594 C CA . TYR A 1 211 ? 19.953 -8.133 -4.785 1 90.56 211 TYR A CA 1
ATOM 1595 C C . TYR A 1 211 ? 21.203 -7.328 -5.121 1 90.56 211 TYR A C 1
ATOM 1597 O O . TYR A 1 211 ? 21.625 -6.469 -4.344 1 90.56 211 TYR A O 1
ATOM 1605 N N . ARG A 1 212 ? 21.703 -7.57 -6.301 1 91.62 212 ARG A N 1
ATOM 1606 C CA . ARG A 1 212 ? 22.891 -6.859 -6.742 1 91.62 212 ARG A CA 1
ATOM 1607 C C . ARG A 1 212 ? 22.609 -5.375 -6.926 1 91.62 212 ARG A C 1
ATOM 1609 O O . ARG A 1 212 ? 23.469 -4.535 -6.637 1 91.62 212 ARG A O 1
ATOM 1616 N N . GLU A 1 213 ? 21.438 -5.133 -7.445 1 91.38 213 GLU A N 1
ATOM 1617 C CA . GLU A 1 213 ? 21.047 -3.738 -7.613 1 91.38 213 GLU A CA 1
ATOM 1618 C C . GLU A 1 213 ? 21.047 -3 -6.277 1 91.38 213 GLU A C 1
ATOM 1620 O O . GLU A 1 213 ? 21.516 -1.863 -6.188 1 91.38 213 GLU A O 1
ATOM 1625 N N . ILE A 1 214 ? 20.531 -3.627 -5.234 1 89.5 214 ILE A N 1
ATOM 1626 C CA . ILE A 1 214 ? 20.484 -3.016 -3.91 1 89.5 214 ILE A CA 1
ATOM 1627 C C . ILE A 1 214 ? 21.906 -2.752 -3.416 1 89.5 214 ILE A C 1
ATOM 1629 O O . ILE A 1 214 ? 22.219 -1.651 -2.955 1 89.5 214 ILE A O 1
ATOM 1633 N N . CYS A 1 215 ? 22.766 -3.709 -3.596 1 91.19 215 CYS A N 1
ATOM 1634 C CA . CYS A 1 215 ? 24.156 -3.609 -3.139 1 91.19 215 CYS A CA 1
ATOM 1635 C C . CYS A 1 215 ? 24.891 -2.502 -3.877 1 91.19 215 CYS A C 1
ATOM 1637 O O . CYS A 1 215 ? 25.719 -1.801 -3.287 1 91.19 215 CYS A O 1
ATOM 1639 N N . ASN A 1 216 ? 24.516 -2.33 -5.113 1 91.75 216 ASN A N 1
ATOM 1640 C CA . ASN A 1 216 ? 25.344 -1.48 -5.961 1 91.75 216 ASN A CA 1
ATOM 1641 C C . ASN A 1 216 ? 24.75 -0.088 -6.121 1 91.75 216 ASN A C 1
ATOM 1643 O O . ASN A 1 216 ? 25.469 0.882 -6.355 1 91.75 216 ASN A O 1
ATOM 1647 N N . GLU A 1 217 ? 23.422 0.009 -6.004 1 92.25 217 GLU A N 1
ATOM 1648 C CA . GLU A 1 217 ? 22.781 1.235 -6.484 1 92.25 217 GLU A CA 1
ATOM 1649 C C . GLU A 1 217 ? 22.172 2.027 -5.332 1 92.25 217 GLU A C 1
ATOM 1651 O O . GLU A 1 217 ? 21.844 3.205 -5.488 1 92.25 217 GLU A O 1
ATOM 1656 N N . SER A 1 218 ? 22.047 1.429 -4.207 1 93 218 SER A N 1
ATOM 1657 C CA . SER A 1 218 ? 21.453 2.178 -3.104 1 93 218 SER A CA 1
ATOM 1658 C C . SER A 1 218 ? 22.359 3.324 -2.666 1 93 218 SER A C 1
ATOM 1660 O O . SER A 1 218 ? 23.562 3.141 -2.508 1 93 218 SER A O 1
ATOM 1662 N N . ILE A 1 219 ? 21.812 4.48 -2.469 1 94.44 219 ILE A N 1
ATOM 1663 C CA . ILE A 1 219 ? 22.594 5.625 -2.008 1 94.44 219 ILE A CA 1
ATOM 1664 C C . ILE A 1 219 ? 22.812 5.527 -0.5 1 94.44 219 ILE A C 1
ATOM 1666 O O . ILE A 1 219 ? 23.656 6.242 0.06 1 94.44 219 ILE A O 1
ATOM 1670 N N . ASP A 1 220 ? 22.062 4.695 0.136 1 93.5 220 ASP A N 1
ATOM 1671 C CA . ASP A 1 220 ? 22.203 4.5 1.576 1 93.5 220 ASP A CA 1
ATOM 1672 C C . ASP A 1 220 ? 23.312 3.502 1.892 1 93.5 220 ASP A C 1
ATOM 1674 O O . ASP A 1 220 ? 23.156 2.303 1.643 1 93.5 220 ASP A O 1
ATOM 1678 N N . GLN A 1 221 ? 24.328 3.945 2.498 1 92.56 221 GLN A N 1
ATOM 1679 C CA . GLN A 1 221 ? 25.484 3.117 2.775 1 92.56 221 GLN A CA 1
ATOM 1680 C C . GLN A 1 221 ? 25.172 2.027 3.791 1 92.56 221 GLN A C 1
ATOM 1682 O O . GLN A 1 221 ? 25.672 0.908 3.691 1 92.56 221 GLN A O 1
ATOM 1687 N N . GLU A 1 222 ? 24.344 2.365 4.715 1 91.69 222 GLU A N 1
ATOM 1688 C CA . GLU A 1 222 ? 23.984 1.388 5.734 1 91.69 222 GLU A CA 1
ATOM 1689 C C . GLU A 1 222 ? 23.25 0.201 5.121 1 91.69 222 GLU A C 1
ATOM 1691 O O . GLU A 1 222 ? 23.516 -0.951 5.469 1 91.69 222 GLU A O 1
ATOM 1696 N N . LEU A 1 223 ? 22.344 0.513 4.238 1 90 223 LEU A N 1
ATOM 1697 C CA . LEU A 1 223 ? 21.609 -0.55 3.561 1 90 223 LEU A CA 1
ATOM 1698 C C . LEU A 1 223 ? 22.547 -1.402 2.715 1 90 223 LEU A C 1
ATOM 1700 O O . LEU A 1 223 ? 22.469 -2.633 2.736 1 90 223 LEU A O 1
ATOM 1704 N N . ARG A 1 224 ? 23.422 -0.8 1.998 1 92.56 224 ARG A N 1
ATOM 1705 C CA . ARG A 1 224 ? 24.375 -1.529 1.168 1 92.56 224 ARG A CA 1
ATOM 1706 C C . ARG A 1 224 ? 25.219 -2.473 2.012 1 92.56 224 ARG A C 1
ATOM 1708 O O . ARG A 1 224 ? 25.391 -3.646 1.668 1 92.56 224 ARG A O 1
ATOM 1715 N N . GLU A 1 225 ? 25.688 -1.982 3.115 1 91.94 225 GLU A N 1
ATOM 1716 C CA . GLU A 1 225 ? 26.547 -2.779 3.984 1 91.94 225 GLU A CA 1
ATOM 1717 C C . GLU A 1 225 ? 25.781 -3.945 4.602 1 91.94 225 GLU A C 1
ATOM 1719 O O . GLU A 1 225 ? 26.312 -5.047 4.738 1 91.94 225 GLU A O 1
ATOM 1724 N N . MET A 1 226 ? 24.562 -3.611 4.938 1 89.12 226 MET A N 1
ATOM 1725 C CA . MET A 1 226 ? 23.719 -4.676 5.473 1 89.12 226 MET A CA 1
ATOM 1726 C C . MET A 1 226 ? 23.531 -5.789 4.449 1 89.12 226 MET A C 1
ATOM 1728 O O . MET A 1 226 ? 23.641 -6.973 4.781 1 89.12 226 MET A O 1
ATOM 1732 N N . MET A 1 227 ? 23.312 -5.426 3.219 1 90.12 227 MET A N 1
ATOM 1733 C CA . MET A 1 227 ? 23.094 -6.406 2.162 1 90.12 227 MET A CA 1
ATOM 1734 C C . MET A 1 227 ? 24.375 -7.145 1.811 1 90.12 227 MET A C 1
ATOM 1736 O O . MET A 1 227 ? 24.359 -8.359 1.599 1 90.12 227 MET A O 1
ATOM 1740 N N . ILE A 1 228 ? 25.453 -6.426 1.814 1 91.25 228 ILE A N 1
ATOM 1741 C CA . ILE A 1 228 ? 26.75 -7.047 1.577 1 91.25 228 ILE A CA 1
ATOM 1742 C C . ILE A 1 228 ? 27.062 -8.039 2.697 1 91.25 228 ILE A C 1
ATOM 1744 O O . ILE A 1 228 ? 27.609 -9.117 2.447 1 91.25 228 ILE A O 1
ATOM 1748 N N . GLY A 1 229 ? 26.656 -7.664 3.869 1 91.19 229 GLY A N 1
ATOM 1749 C CA . GLY A 1 229 ? 26.844 -8.539 5.016 1 91.19 229 GLY A CA 1
ATOM 1750 C C . GLY A 1 229 ? 26.078 -9.844 4.902 1 91.19 229 GLY A C 1
ATOM 1751 O O . GLY A 1 229 ? 26.531 -10.883 5.387 1 91.19 229 GLY A O 1
ATOM 1752 N N . VAL A 1 230 ? 24.953 -9.789 4.281 1 89.88 230 VAL A N 1
ATOM 1753 C CA . VAL A 1 230 ? 24.156 -10.984 4.055 1 89.88 230 VAL A CA 1
ATOM 1754 C C . VAL A 1 230 ? 24.953 -12 3.236 1 89.88 230 VAL A C 1
ATOM 1756 O O . VAL A 1 230 ? 24.938 -13.195 3.533 1 89.88 230 VAL A O 1
ATOM 1759 N N . GLU A 1 231 ? 25.625 -11.555 2.236 1 88.31 231 GLU A N 1
ATOM 1760 C CA . GLU A 1 231 ? 26.422 -12.422 1.378 1 88.31 231 GLU A CA 1
ATOM 1761 C C . GLU A 1 231 ? 27.688 -12.891 2.096 1 88.31 231 GLU A C 1
ATOM 1763 O O . GLU A 1 231 ? 28.016 -14.078 2.053 1 88.31 231 GLU A O 1
ATOM 1768 N N . THR A 1 232 ? 28.328 -11.992 2.793 1 90.81 232 THR A N 1
ATOM 1769 C CA . THR A 1 232 ? 29.594 -12.305 3.439 1 90.81 232 THR A CA 1
ATOM 1770 C C . THR A 1 232 ? 29.391 -13.289 4.59 1 90.81 232 THR A C 1
ATOM 1772 O O . THR A 1 232 ? 30.281 -14.086 4.898 1 90.81 232 THR A O 1
ATOM 1775 N N . ASN A 1 233 ? 28.188 -13.242 5.18 1 92.12 233 ASN A N 1
ATOM 1776 C CA . ASN A 1 233 ? 27.891 -14.125 6.305 1 92.12 233 ASN A CA 1
ATOM 1777 C C . ASN A 1 233 ? 27.219 -15.414 5.84 1 92.12 233 ASN A C 1
ATOM 1779 O O . ASN A 1 233 ? 26.688 -16.172 6.656 1 92.12 233 ASN A O 1
ATOM 1783 N N . ASN A 1 234 ? 27.094 -15.594 4.512 1 90.5 234 ASN A N 1
ATOM 1784 C CA . ASN A 1 234 ? 26.625 -16.812 3.859 1 90.5 234 ASN A CA 1
ATOM 1785 C C . ASN A 1 234 ? 25.156 -17.062 4.137 1 90.5 234 ASN A C 1
ATOM 1787 O O . ASN A 1 234 ? 24.75 -18.203 4.387 1 90.5 234 ASN A O 1
ATOM 1791 N N . VAL A 1 235 ? 24.469 -15.969 4.215 1 91.5 235 VAL A N 1
ATOM 1792 C CA . VAL A 1 235 ? 23.031 -16.062 4.438 1 91.5 235 VAL A CA 1
ATOM 1793 C C . VAL A 1 235 ? 22.297 -15.867 3.117 1 91.5 235 VAL A C 1
ATOM 1795 O O . VAL A 1 235 ? 21.094 -16.141 3.023 1 91.5 235 VAL A O 1
ATOM 1798 N N . LEU A 1 236 ? 23.047 -15.406 2.043 1 94.69 236 LEU A N 1
ATOM 1799 C CA . LEU A 1 236 ? 22.438 -15.172 0.735 1 94.69 236 LEU A CA 1
ATOM 1800 C C . LEU A 1 236 ? 21.969 -16.484 0.112 1 94.69 236 LEU A C 1
ATOM 1802 O O . LEU A 1 236 ? 22.75 -17.422 -0.049 1 94.69 236 LEU A O 1
ATOM 1806 N N . LEU A 1 237 ? 20.734 -16.531 -0.205 1 95.94 237 LEU A N 1
ATOM 1807 C CA . LEU A 1 237 ? 20.109 -17.75 -0.718 1 95.94 237 LEU A CA 1
ATOM 1808 C C . LEU A 1 237 ? 20.266 -17.844 -2.234 1 95.94 237 LEU A C 1
ATOM 1810 O O . LEU A 1 237 ? 20.172 -16.828 -2.93 1 95.94 237 LEU A O 1
ATOM 1814 N N . LYS A 1 238 ? 20.469 -19.047 -2.668 1 96.69 238 LYS A N 1
ATOM 1815 C CA . LYS A 1 238 ? 20.281 -19.312 -4.09 1 96.69 238 LYS A CA 1
ATOM 1816 C C . LYS A 1 238 ? 18.797 -19.438 -4.422 1 96.69 238 LYS A C 1
ATOM 1818 O O . LYS A 1 238 ? 18 -19.875 -3.594 1 96.69 238 LYS A O 1
ATOM 1823 N N . PRO A 1 239 ? 18.406 -19.078 -5.641 1 97.88 239 PRO A N 1
ATOM 1824 C CA . PRO A 1 239 ? 16.984 -19.078 -6 1 97.88 239 PRO A CA 1
ATOM 1825 C C . PRO A 1 239 ? 16.312 -20.438 -5.754 1 97.88 239 PRO A C 1
ATOM 1827 O O . PRO A 1 239 ? 15.188 -20.484 -5.258 1 97.88 239 PRO A O 1
ATOM 1830 N N . HIS A 1 240 ? 17.016 -21.531 -5.969 1 97.25 240 HIS A N 1
ATOM 1831 C CA . HIS A 1 240 ? 16.391 -22.844 -5.812 1 97.25 240 HIS A CA 1
ATOM 1832 C C . HIS A 1 240 ? 16.094 -23.141 -4.348 1 97.25 240 HIS A C 1
ATOM 1834 O O . HIS A 1 240 ? 15.156 -23.875 -4.031 1 97.25 240 HIS A O 1
ATOM 1840 N N . GLN A 1 241 ? 16.891 -22.547 -3.404 1 96.75 241 GLN A N 1
ATOM 1841 C CA . GLN A 1 241 ? 16.703 -22.797 -1.979 1 96.75 241 GLN A CA 1
ATOM 1842 C C . GLN A 1 241 ? 15.359 -22.234 -1.499 1 96.75 241 GLN A C 1
ATOM 1844 O O . GLN A 1 241 ? 14.617 -22.906 -0.784 1 96.75 241 GLN A O 1
ATOM 1849 N N . THR A 1 242 ? 15.055 -21.031 -1.922 1 97.62 242 THR A N 1
ATOM 1850 C CA . THR A 1 242 ? 13.797 -20.438 -1.5 1 97.62 242 THR A CA 1
ATOM 1851 C C . THR A 1 242 ? 12.617 -21.062 -2.23 1 97.62 242 THR A C 1
ATOM 1853 O O . THR A 1 242 ? 11.531 -21.203 -1.664 1 97.62 242 THR A O 1
ATOM 1856 N N . ALA A 1 243 ? 12.773 -21.5 -3.477 1 98.06 243 ALA A N 1
ATOM 1857 C CA . ALA A 1 243 ? 11.727 -22.172 -4.223 1 98.06 243 ALA A CA 1
ATOM 1858 C C . ALA A 1 243 ? 11.359 -23.5 -3.562 1 98.06 243 ALA A C 1
ATOM 1860 O O . ALA A 1 243 ? 10.18 -23.844 -3.459 1 98.06 243 ALA A O 1
ATOM 1861 N N . GLU A 1 244 ? 12.391 -24.219 -3.086 1 97.19 244 GLU A N 1
ATOM 1862 C CA . GLU A 1 244 ? 12.172 -25.5 -2.408 1 97.19 244 GLU A CA 1
ATOM 1863 C C . GLU A 1 244 ? 11.422 -25.297 -1.095 1 97.19 244 GLU A C 1
ATOM 1865 O O . GLU A 1 244 ? 10.531 -26.078 -0.759 1 97.19 244 GLU A O 1
ATOM 1870 N N . LYS A 1 245 ? 11.836 -24.281 -0.409 1 96 245 LYS A N 1
ATOM 1871 C CA . LYS A 1 245 ? 11.141 -23.984 0.842 1 96 245 LYS A CA 1
ATOM 1872 C C . LYS A 1 245 ? 9.68 -23.641 0.594 1 96 245 LYS A C 1
ATOM 1874 O O . LYS A 1 245 ? 8.797 -24.094 1.325 1 96 245 LYS A O 1
ATOM 1879 N N . LEU A 1 246 ? 9.398 -22.828 -0.401 1 96.81 246 LEU A N 1
ATOM 1880 C CA . LEU A 1 246 ? 8.023 -22.484 -0.765 1 96.81 246 LEU A CA 1
ATOM 1881 C C . LEU A 1 246 ? 7.219 -23.75 -1.08 1 96.81 246 LEU A C 1
ATOM 1883 O O . LEU A 1 246 ? 6.082 -23.891 -0.623 1 96.81 246 LEU A O 1
ATOM 1887 N N . ALA A 1 247 ? 7.801 -24.672 -1.878 1 96.38 247 ALA A N 1
ATOM 1888 C CA . ALA A 1 247 ? 7.121 -25.922 -2.236 1 96.38 247 ALA A CA 1
ATOM 1889 C C . ALA A 1 247 ? 6.746 -26.719 -0.992 1 96.38 247 ALA A C 1
ATOM 1891 O O . ALA A 1 247 ? 5.648 -27.266 -0.91 1 96.3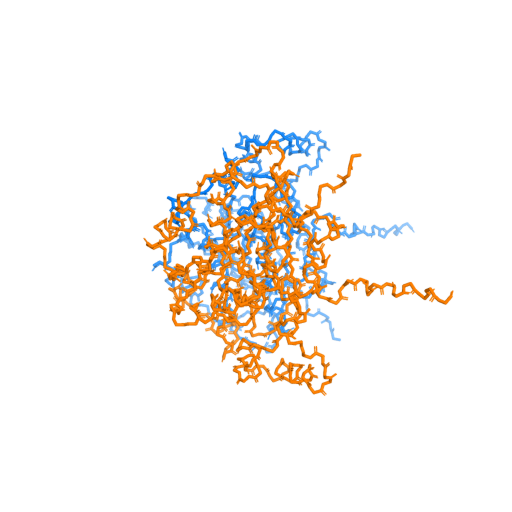8 247 ALA A O 1
ATOM 1892 N N . LEU A 1 248 ? 7.66 -26.703 -0.055 1 93.12 248 LEU A N 1
ATOM 1893 C CA . LEU A 1 248 ? 7.41 -27.422 1.188 1 93.12 248 LEU A CA 1
ATOM 1894 C C . LEU A 1 248 ? 6.266 -26.781 1.968 1 93.12 248 LEU A C 1
ATOM 1896 O O . LEU A 1 248 ? 5.41 -27.484 2.512 1 93.12 248 LEU A O 1
ATOM 1900 N N . PHE A 1 249 ? 6.238 -25.469 1.983 1 91.69 249 PHE A N 1
ATOM 1901 C CA . PHE A 1 249 ? 5.176 -24.75 2.672 1 91.69 249 PHE A CA 1
ATOM 1902 C C . PHE A 1 249 ? 3.82 -25.047 2.043 1 91.69 249 PHE A C 1
ATOM 1904 O O . PHE A 1 249 ? 2.838 -25.266 2.75 1 91.69 249 PHE A O 1
ATOM 1911 N N . LEU A 1 250 ? 3.828 -25.047 0.766 1 95 250 LEU A N 1
ATOM 1912 C CA . LEU A 1 250 ? 2.586 -25.297 0.045 1 95 250 LEU A CA 1
ATOM 1913 C C . LEU A 1 250 ? 2.117 -26.734 0.257 1 95 250 LEU A C 1
ATOM 1915 O O . LEU A 1 250 ? 0.926 -26.984 0.46 1 95 250 LEU A O 1
ATOM 1919 N N . GLU A 1 251 ? 3.07 -27.656 0.226 1 93 251 GLU A N 1
ATOM 1920 C CA . GLU A 1 251 ? 2.748 -29.078 0.399 1 93 251 GLU A CA 1
ATOM 1921 C C . GLU A 1 251 ? 2.154 -29.344 1.779 1 93 251 GLU A C 1
ATOM 1923 O O . GLU A 1 251 ? 1.207 -30.109 1.913 1 93 251 GLU A O 1
ATOM 1928 N N . GLY A 1 252 ? 2.689 -28.719 2.77 1 91.19 252 GLY A N 1
ATOM 1929 C CA . GLY A 1 252 ? 2.193 -28.891 4.125 1 91.19 252 GLY A CA 1
ATOM 1930 C C . GLY A 1 252 ? 0.832 -28.25 4.348 1 91.19 252 GLY A C 1
ATOM 1931 O O . GLY A 1 252 ? 0.08 -28.688 5.227 1 91.19 252 GLY A O 1
ATOM 1932 N N . ASP A 1 253 ? 0.519 -27.188 3.676 1 91.44 253 ASP A N 1
ATOM 1933 C CA . ASP A 1 253 ? -0.752 -26.469 3.688 1 91.44 253 ASP A CA 1
ATOM 1934 C C . ASP A 1 253 ? -1.133 -26.047 5.105 1 91.44 253 ASP A C 1
ATOM 1936 O O . ASP A 1 253 ? -2.314 -26.016 5.453 1 91.44 253 ASP A O 1
ATOM 1940 N N . GLY A 1 254 ? -0.172 -25.781 5.969 1 90.62 254 GLY A N 1
ATOM 1941 C CA . GLY A 1 254 ? -0.432 -25.469 7.363 1 90.62 254 GLY A CA 1
ATOM 1942 C C . GLY A 1 254 ? -0.461 -23.984 7.645 1 90.62 254 GLY A C 1
ATOM 1943 O O . GLY A 1 254 ? -0.456 -23.562 8.805 1 90.62 254 GLY A O 1
ATOM 1944 N N . TYR A 1 255 ? -0.512 -23.172 6.625 1 92.44 255 TYR A N 1
ATOM 1945 C CA . TYR A 1 255 ? -0.52 -21.734 6.824 1 92.44 255 TYR A CA 1
ATOM 1946 C C . TYR A 1 255 ? -1.94 -21.172 6.777 1 92.44 255 TYR A C 1
ATOM 1948 O O . TYR A 1 255 ? -2.816 -21.766 6.133 1 92.44 255 TYR A O 1
ATOM 1956 N N . GLU A 1 256 ? -2.156 -20.125 7.512 1 95.62 256 GLU A N 1
ATOM 1957 C CA . GLU A 1 256 ? -3.422 -19.406 7.391 1 95.62 256 GLU A CA 1
ATOM 1958 C C . GLU A 1 256 ? -3.523 -18.688 6.051 1 95.62 256 GLU A C 1
ATOM 1960 O O . GLU A 1 256 ? -2.564 -18.047 5.609 1 95.62 256 GLU A O 1
ATOM 1965 N N . SER A 1 257 ? -4.688 -18.844 5.375 1 97.62 257 SER A N 1
ATOM 1966 C CA . SER A 1 257 ? -4.859 -18.156 4.102 1 97.62 257 SER A CA 1
ATOM 1967 C C . SER A 1 257 ? -4.672 -16.641 4.262 1 97.62 257 SER A C 1
ATOM 1969 O O . SER A 1 257 ? -5.23 -16.047 5.184 1 97.62 257 SER A O 1
ATOM 1971 N N . GLY A 1 258 ? -3.816 -16.031 3.469 1 97.5 258 GLY A N 1
ATOM 1972 C CA . GLY A 1 258 ? -3.516 -14.602 3.537 1 97.5 258 GLY A CA 1
ATOM 1973 C C . GLY A 1 258 ? -2.291 -14.289 4.379 1 97.5 258 GLY A C 1
ATOM 1974 O O . GLY A 1 258 ? -1.812 -13.156 4.391 1 97.5 258 GLY A O 1
ATOM 1975 N N . ALA A 1 259 ? -1.724 -15.297 5.023 1 96.06 259 ALA A N 1
ATOM 1976 C CA . ALA A 1 259 ? -0.62 -15.078 5.953 1 96.06 259 ALA A CA 1
ATOM 1977 C C . ALA A 1 259 ? 0.639 -14.625 5.219 1 96.06 259 ALA A C 1
ATOM 1979 O O . ALA A 1 259 ? 0.846 -14.984 4.055 1 96.06 259 ALA A O 1
ATOM 1980 N N . HIS A 1 260 ? 1.4 -13.82 5.891 1 96 260 HIS A N 1
ATOM 1981 C CA . HIS A 1 260 ? 2.77 -13.516 5.492 1 96 260 HIS A CA 1
ATOM 1982 C C . HIS A 1 260 ? 3.756 -14.508 6.109 1 96 260 HIS A C 1
ATOM 1984 O O . HIS A 1 260 ? 3.857 -14.602 7.336 1 96 260 HIS A O 1
ATOM 1990 N N . VAL A 1 261 ? 4.449 -15.227 5.277 1 95.06 261 VAL A N 1
ATOM 1991 C CA . VAL A 1 261 ? 5.422 -16.203 5.75 1 95.06 261 VAL A CA 1
ATOM 1992 C C . VAL A 1 261 ? 6.801 -15.875 5.184 1 95.06 261 VAL A C 1
ATOM 1994 O O . VAL A 1 261 ? 6.941 -15.609 3.988 1 95.06 261 VAL A O 1
ATOM 1997 N N . ASP A 1 262 ? 7.77 -15.836 6.078 1 94.31 262 ASP A N 1
ATOM 1998 C CA . ASP A 1 262 ? 9.141 -15.555 5.664 1 94.31 262 ASP A CA 1
ATOM 1999 C C . ASP A 1 262 ? 9.953 -16.844 5.551 1 94.31 262 ASP A C 1
ATOM 2001 O O . ASP A 1 262 ? 9.734 -17.797 6.309 1 94.31 262 ASP A O 1
ATOM 2005 N N . TYR A 1 263 ? 10.852 -16.828 4.617 1 94.12 263 TYR A N 1
ATOM 2006 C CA . TYR A 1 263 ? 11.75 -17.969 4.43 1 94.12 263 TYR A CA 1
ATOM 2007 C C . TYR A 1 263 ? 12.328 -18.438 5.762 1 94.12 263 TYR A C 1
ATOM 2009 O O . TYR A 1 263 ? 12.43 -19.641 6.008 1 94.12 263 TYR A O 1
ATOM 2017 N N . PHE A 1 264 ? 12.578 -17.516 6.637 1 88.88 264 PHE A N 1
ATOM 2018 C CA . PHE A 1 264 ? 13.258 -17.844 7.883 1 88.88 264 PHE A CA 1
ATOM 2019 C C . PHE A 1 264 ? 12.25 -18.219 8.969 1 88.88 264 PHE A C 1
ATOM 2021 O O . PHE A 1 264 ? 12.633 -18.625 10.062 1 88.88 264 PHE A O 1
ATOM 2028 N N . ASP A 1 265 ? 10.969 -18.016 8.875 1 78.44 265 ASP A N 1
ATOM 2029 C CA . ASP A 1 265 ? 9.938 -18.406 9.836 1 78.44 265 ASP A CA 1
ATOM 2030 C C . ASP A 1 265 ? 9.734 -19.922 9.844 1 78.44 265 ASP A C 1
ATOM 2032 O O . ASP A 1 265 ? 9.211 -20.484 10.805 1 78.44 265 ASP A O 1
ATOM 2036 N N . VAL A 1 266 ? 10.062 -20.719 8.898 1 57.03 266 VAL A N 1
ATOM 2037 C CA . VAL A 1 266 ? 9.641 -22.109 8.766 1 57.03 266 VAL A CA 1
ATOM 2038 C C . VAL A 1 266 ? 10.445 -22.984 9.727 1 57.03 266 VAL A C 1
ATOM 2040 O O . VAL A 1 266 ? 11.68 -22.953 9.734 1 57.03 266 VAL A O 1
ATOM 2043 N N . PRO A 1 267 ? 9.617 -23.516 10.664 1 51.81 267 PRO A N 1
ATOM 2044 C CA . PRO A 1 267 ? 10.281 -24.469 11.562 1 51.81 267 PRO A CA 1
ATOM 2045 C C . PRO A 1 267 ? 11.031 -25.562 10.805 1 51.81 267 PRO A C 1
ATOM 2047 O O . PRO A 1 267 ? 10.586 -26 9.742 1 51.81 267 PRO A O 1
ATOM 2050 N N . GLU A 1 268 ? 12.344 -25.5 10.688 1 47.78 268 GLU A N 1
ATOM 2051 C CA . GLU A 1 268 ? 13.102 -26.641 10.148 1 47.78 268 GLU A CA 1
ATOM 2052 C C . GLU A 1 268 ? 12.414 -27.953 10.469 1 47.78 268 GLU A C 1
ATOM 2054 O O . GLU A 1 268 ? 11.836 -28.125 11.547 1 47.78 268 GLU A O 1
ATOM 2059 N N . LYS A 1 269 ? 12.148 -28.781 9.391 1 43.28 269 LYS A N 1
ATOM 2060 C CA . LYS A 1 269 ? 11.68 -30.141 9.609 1 43.28 269 LYS A CA 1
ATOM 2061 C C . LYS A 1 269 ? 12.352 -30.781 10.82 1 43.28 269 LYS A C 1
ATOM 2063 O O . LYS A 1 269 ? 13.586 -30.75 10.938 1 43.28 269 LYS A O 1
ATOM 2068 N N . GLN A 1 270 ? 11.68 -30.969 11.859 1 37.19 270 GLN A N 1
ATOM 2069 C CA . GLN A 1 270 ? 12.172 -31.922 12.852 1 37.19 270 GLN A CA 1
ATOM 2070 C C . GLN A 1 270 ? 12.68 -33.188 12.188 1 37.19 270 GLN A C 1
ATOM 2072 O O . GLN A 1 270 ? 11.914 -33.906 11.539 1 37.19 270 GLN A O 1
ATOM 2077 N N . GLU A 1 271 ? 13.883 -33.344 11.75 1 36.25 271 GLU A N 1
ATOM 2078 C CA . GLU A 1 271 ? 14.453 -34.656 11.555 1 36.25 271 GLU A CA 1
ATOM 2079 C C . GLU A 1 271 ? 13.961 -35.656 12.609 1 36.25 271 GLU A C 1
ATOM 2081 O O . GLU A 1 271 ? 14.125 -35.406 13.805 1 36.25 271 GLU A O 1
ATOM 2086 N N . ASN A 1 272 ? 12.859 -36.375 12.367 1 34.78 272 ASN A N 1
ATOM 2087 C CA . ASN A 1 272 ? 12.617 -37.594 13.117 1 34.78 272 ASN A CA 1
ATOM 2088 C C . ASN A 1 272 ? 13.906 -38.375 13.344 1 34.78 272 ASN A C 1
ATOM 2090 O O . ASN A 1 272 ? 14.531 -38.844 12.391 1 34.78 272 ASN A O 1
ATOM 2094 N N . SER A 1 273 ? 14.688 -38.125 14.336 1 32.69 273 SER A N 1
ATOM 2095 C CA . SER A 1 273 ? 15.656 -39.062 14.844 1 32.69 273 SER A CA 1
ATOM 2096 C C . SER A 1 273 ? 15.039 -40.469 14.992 1 32.69 273 SER A C 1
ATOM 2098 O O . SER A 1 273 ? 14.328 -40.719 15.969 1 32.69 273 SER A O 1
ATOM 2100 N N . SER A 1 274 ? 14.445 -41.062 14.055 1 28.17 274 SER A N 1
ATOM 2101 C CA . SER A 1 274 ? 14.289 -42.5 14.086 1 28.17 274 SER A CA 1
ATOM 2102 C C . SER A 1 274 ? 15.641 -43.188 14.25 1 28.17 274 SER A C 1
ATOM 2104 O O . SER A 1 274 ? 16.297 -43.531 13.266 1 28.17 274 SER A O 1
ATOM 2106 N N . SER A 1 275 ? 16.578 -42.781 15.234 1 24.45 275 SER A N 1
ATOM 2107 C CA . SER A 1 275 ? 17.281 -44 15.688 1 24.45 275 SER A CA 1
ATOM 2108 C C . SER A 1 275 ? 16.375 -44.875 16.562 1 24.45 275 SER A C 1
ATOM 2110 O O . SER A 1 275 ? 15.57 -44.344 17.328 1 24.45 275 SER A O 1
ATOM 2112 N N . MET B 1 1 ? 16.594 20.953 29.297 1 28.58 1 MET B N 1
ATOM 2113 C CA . MET B 1 1 ? 16.141 21.891 28.281 1 28.58 1 MET B CA 1
ATOM 2114 C C . MET B 1 1 ? 14.633 21.766 28.062 1 28.58 1 MET B C 1
ATOM 2116 O O . MET B 1 1 ? 14.086 20.656 28.031 1 28.58 1 MET B O 1
ATOM 2120 N N . ALA B 1 2 ? 13.82 22.641 28.359 1 39.06 2 ALA B N 1
ATOM 2121 C CA . ALA B 1 2 ? 12.367 22.547 28.344 1 39.06 2 ALA B CA 1
ATOM 2122 C C . ALA B 1 2 ? 11.867 21.875 27.078 1 39.06 2 ALA B C 1
ATOM 2124 O O . ALA B 1 2 ? 12.336 22.172 25.984 1 39.06 2 ALA B O 1
ATOM 2125 N N . THR B 1 3 ? 11.508 20.688 27 1 43.59 3 THR B N 1
ATOM 2126 C CA . THR B 1 3 ? 10.953 20 25.844 1 43.59 3 THR B CA 1
ATOM 2127 C C . THR B 1 3 ? 10.094 20.938 25 1 43.59 3 THR B C 1
ATOM 2129 O O . THR B 1 3 ? 9.211 21.625 25.531 1 43.59 3 THR B O 1
ATOM 2132 N N . ALA B 1 4 ? 10.703 21.625 23.969 1 54.59 4 ALA B N 1
ATOM 2133 C CA . ALA B 1 4 ? 10.062 22.656 23.156 1 54.59 4 ALA B CA 1
ATOM 2134 C C . ALA B 1 4 ? 8.578 22.344 22.938 1 54.59 4 ALA B C 1
ATOM 2136 O O . ALA B 1 4 ? 8.211 21.203 22.656 1 54.59 4 ALA B O 1
ATOM 2137 N N . GLN B 1 5 ? 7.676 23.125 23.531 1 77 5 GLN B N 1
ATOM 2138 C CA . GLN B 1 5 ? 6.227 23 23.453 1 77 5 GLN B CA 1
ATOM 2139 C C . GLN B 1 5 ? 5.77 22.734 22.016 1 77 5 GLN B C 1
ATOM 2141 O O . GLN B 1 5 ? 6.188 23.438 21.094 1 77 5 GLN B O 1
ATOM 2146 N N . VAL B 1 6 ? 5.121 21.688 21.719 1 86.12 6 VAL B N 1
ATOM 2147 C CA . VAL B 1 6 ? 4.621 21.281 20.406 1 86.12 6 VAL B CA 1
ATOM 2148 C C . VAL B 1 6 ? 3.705 22.375 19.859 1 86.12 6 VAL B C 1
ATOM 2150 O O . VAL B 1 6 ? 3.723 22.656 18.656 1 86.12 6 VAL B O 1
ATOM 2153 N N . PHE B 1 7 ? 3.031 23.047 20.828 1 93.62 7 PHE B N 1
ATOM 2154 C CA . PHE B 1 7 ? 2.072 24.062 20.422 1 93.62 7 PHE B CA 1
ATOM 2155 C C . PHE B 1 7 ? 2.455 25.422 20.984 1 93.62 7 PHE B C 1
ATOM 2157 O O . PHE B 1 7 ? 3.617 25.656 21.328 1 93.62 7 PHE B O 1
ATOM 2164 N N . ASP B 1 8 ? 1.656 26.344 20.812 1 92.75 8 ASP B N 1
ATOM 2165 C CA . ASP B 1 8 ? 1.833 27.719 21.312 1 92.75 8 ASP B CA 1
ATOM 2166 C C . ASP B 1 8 ? 3.021 28.391 20.625 1 92.75 8 ASP B C 1
ATOM 2168 O O . ASP B 1 8 ? 3.789 29.109 21.266 1 92.75 8 ASP B O 1
ATOM 2172 N N . SER B 1 9 ? 3.311 28.016 19.453 1 95.06 9 SER B N 1
ATOM 2173 C CA . SER B 1 9 ? 4.324 28.625 18.594 1 95.06 9 SER B CA 1
ATOM 2174 C C . SER B 1 9 ? 3.732 29.078 17.266 1 95.06 9 SER B C 1
ATOM 2176 O O . SER B 1 9 ? 2.633 28.656 16.891 1 95.06 9 SER B O 1
ATOM 2178 N N . LYS B 1 10 ? 4.434 30.016 16.656 1 96.5 10 LYS B N 1
ATOM 2179 C CA . LYS B 1 10 ? 4.012 30.375 15.305 1 96.5 10 LYS B CA 1
ATOM 2180 C C . LYS B 1 10 ? 4.137 29.188 14.352 1 96.5 10 LYS B C 1
ATOM 2182 O O . LYS B 1 10 ? 5.246 28.75 14.047 1 96.5 10 LYS B O 1
ATOM 2187 N N . THR B 1 11 ? 2.992 28.734 13.914 1 96.81 11 THR B N 1
ATOM 2188 C CA . THR B 1 11 ? 2.91 27.438 13.227 1 96.81 11 THR B CA 1
ATOM 2189 C C . THR B 1 11 ? 2.371 27.609 11.812 1 96.81 11 THR B C 1
ATOM 2191 O O . THR B 1 11 ? 1.465 28.422 11.586 1 96.81 11 THR B O 1
ATOM 2194 N N . PHE B 1 12 ? 2.986 26.938 10.859 1 97.5 12 PHE B N 1
ATOM 2195 C CA . PHE B 1 12 ? 2.439 26.75 9.516 1 97.5 12 PHE B CA 1
ATOM 2196 C C . PHE B 1 12 ? 1.861 25.359 9.352 1 97.5 12 PHE B C 1
ATOM 2198 O O . PHE B 1 12 ? 2.559 24.359 9.562 1 97.5 12 PHE B O 1
ATOM 2205 N N . CYS B 1 13 ? 0.57 25.25 8.977 1 98 13 CYS B N 1
ATOM 2206 C CA . CYS B 1 13 ? -0.094 23.953 8.914 1 98 13 CYS B CA 1
ATOM 2207 C C . CYS B 1 13 ? -0.867 23.797 7.609 1 98 13 CYS B C 1
ATOM 2209 O O . CYS B 1 13 ? -1.604 24.703 7.211 1 98 13 CYS B O 1
ATOM 2211 N N . ILE B 1 14 ? -0.648 22.719 6.941 1 98.5 14 ILE B N 1
ATOM 2212 C CA . ILE B 1 14 ? -1.458 22.344 5.789 1 98.5 14 ILE B CA 1
ATOM 2213 C C . ILE B 1 14 ? -2.344 21.141 6.148 1 98.5 14 ILE B C 1
ATOM 2215 O O . ILE B 1 14 ? -1.869 20.172 6.727 1 98.5 14 ILE B O 1
ATOM 2219 N N . ILE B 1 15 ? -3.611 21.188 5.852 1 98.81 15 ILE B N 1
ATOM 2220 C CA . ILE B 1 15 ? -4.535 20.078 6.023 1 98.81 15 ILE B CA 1
ATOM 2221 C C . ILE B 1 15 ? -5.23 19.766 4.699 1 98.81 15 ILE B C 1
ATOM 2223 O O . ILE B 1 15 ? -5.949 20.609 4.16 1 98.81 15 ILE B O 1
ATOM 2227 N N . THR B 1 16 ? -5.023 18.625 4.148 1 98.75 16 THR B N 1
ATOM 2228 C CA . THR B 1 16 ? -5.781 18.172 2.984 1 98.75 16 THR B CA 1
ATOM 2229 C C . THR B 1 16 ? -7.117 17.578 3.406 1 98.75 16 THR B C 1
ATOM 2231 O O . THR B 1 16 ? -7.227 17 4.492 1 98.75 16 THR B O 1
ATOM 2234 N N . GLY B 1 17 ? -8.086 17.719 2.523 1 97.94 17 GLY B N 1
ATOM 2235 C CA . GLY B 1 17 ? -9.414 17.281 2.926 1 97.94 17 GLY B CA 1
ATOM 2236 C C . GLY B 1 17 ? -9.969 18.062 4.098 1 97.94 17 GLY B C 1
ATOM 2237 O O . GLY B 1 17 ? -10.578 17.484 5.004 1 97.94 17 GLY B O 1
ATOM 2238 N N . GLY B 1 18 ? -9.719 19.328 4.156 1 97.88 18 GLY B N 1
ATOM 2239 C CA . GLY B 1 18 ? -10.078 20.141 5.301 1 97.88 18 GLY B CA 1
ATOM 2240 C C . GLY B 1 18 ? -11.484 20.703 5.219 1 97.88 18 GLY B C 1
ATOM 2241 O O . GLY B 1 18 ? -11.875 21.547 6.031 1 97.88 18 GLY B O 1
ATOM 2242 N N . SER B 1 19 ? -12.336 20.219 4.266 1 95.81 19 SER B N 1
ATOM 2243 C CA . SER B 1 19 ? -13.617 20.844 3.977 1 95.81 19 SER B CA 1
ATOM 2244 C C . SER B 1 19 ? -14.711 20.312 4.895 1 95.81 19 SER B C 1
ATOM 2246 O O . SER B 1 19 ? -15.758 20.938 5.062 1 95.81 19 SER B O 1
ATOM 2248 N N . ARG B 1 20 ? -14.578 19.094 5.422 1 94.62 20 ARG B N 1
ATOM 2249 C CA . ARG B 1 20 ? -15.617 18.484 6.246 1 94.62 20 ARG B CA 1
ATOM 2250 C C . ARG B 1 20 ? -15.039 17.359 7.113 1 94.62 20 ARG B C 1
ATOM 2252 O O . ARG B 1 20 ? -13.836 17.094 7.066 1 94.62 20 ARG B O 1
ATOM 2259 N N . GLY B 1 21 ? -15.844 16.875 7.969 1 96.81 21 GLY B N 1
ATOM 2260 C CA . GLY B 1 21 ? -15.523 15.664 8.711 1 96.81 21 GLY B CA 1
ATOM 2261 C C . GLY B 1 21 ? -14.297 15.82 9.594 1 96.81 21 GLY B C 1
ATOM 2262 O O . GLY B 1 21 ? -14.203 16.781 10.367 1 96.81 21 GLY B O 1
ATOM 2263 N N . ILE B 1 22 ? -13.438 14.859 9.508 1 98.19 22 ILE B N 1
ATOM 2264 C CA . ILE B 1 22 ? -12.258 14.773 10.359 1 98.19 22 ILE B CA 1
ATOM 2265 C C . ILE B 1 22 ? -11.32 15.945 10.07 1 98.19 22 ILE B C 1
ATOM 2267 O O . ILE B 1 22 ? -10.797 16.578 10.992 1 98.19 22 ILE B O 1
ATOM 2271 N N . GLY B 1 23 ? -11.156 16.312 8.789 1 98.56 23 GLY B N 1
ATOM 2272 C CA . GLY B 1 23 ? -10.273 17.406 8.406 1 98.56 23 GLY B CA 1
ATOM 2273 C C . GLY B 1 23 ? -10.688 18.734 8.992 1 98.56 23 GLY B C 1
ATOM 2274 O O . GLY B 1 23 ? -9.852 19.484 9.523 1 98.56 23 GLY B O 1
ATOM 2275 N N . ARG B 1 24 ? -11.961 19.016 8.914 1 98.56 24 ARG B N 1
ATOM 2276 C CA . ARG B 1 24 ? -12.484 20.25 9.5 1 98.56 24 ARG B CA 1
ATOM 2277 C C . ARG B 1 24 ? -12.289 20.266 11.016 1 98.56 24 ARG B C 1
ATOM 2279 O O . ARG B 1 24 ? -11.852 21.266 11.586 1 98.56 24 ARG B O 1
ATOM 2286 N N . ALA B 1 25 ? -12.594 19.125 11.633 1 98.69 25 ALA B N 1
ATOM 2287 C CA . ALA B 1 25 ? -12.469 19.047 13.086 1 98.69 25 ALA B CA 1
ATOM 2288 C C . ALA B 1 25 ? -11.016 19.234 13.523 1 98.69 25 ALA B C 1
ATOM 2290 O O . ALA B 1 25 ? -10.75 19.906 14.516 1 98.69 25 ALA B O 1
ATOM 2291 N N . ILE B 1 26 ? -10.094 18.656 12.781 1 98.81 26 ILE B N 1
ATOM 2292 C CA . ILE B 1 26 ? -8.672 18.797 13.086 1 98.81 26 ILE B CA 1
ATOM 2293 C C . ILE B 1 26 ? -8.258 20.266 12.914 1 98.81 26 ILE B C 1
ATOM 2295 O O . ILE B 1 26 ? -7.539 20.812 13.758 1 98.81 26 ILE B O 1
ATOM 2299 N N . ALA B 1 27 ? -8.719 20.875 11.859 1 98.81 27 ALA B N 1
ATOM 2300 C CA . ALA B 1 27 ? -8.391 22.281 11.594 1 98.81 27 ALA B CA 1
ATOM 2301 C C . ALA B 1 27 ? -8.805 23.172 12.766 1 98.81 27 ALA B C 1
ATOM 2303 O O . ALA B 1 27 ? -8 23.953 13.266 1 98.81 27 ALA B O 1
ATOM 2304 N N . VAL B 1 28 ? -10 22.969 13.211 1 98.69 28 VAL B N 1
ATOM 2305 C CA . VAL B 1 28 ? -10.562 23.797 14.273 1 98.69 28 VAL B CA 1
ATOM 2306 C C . VAL B 1 28 ? -9.828 23.516 15.586 1 98.69 28 VAL B C 1
ATOM 2308 O O . VAL B 1 28 ? -9.422 24.438 16.297 1 98.69 28 VAL B O 1
ATOM 2311 N N . THR B 1 29 ? -9.625 22.266 15.867 1 98.56 29 THR B N 1
ATOM 2312 C CA . THR B 1 29 ? -9.047 21.844 17.141 1 98.56 29 THR B CA 1
ATOM 2313 C C . THR B 1 29 ? -7.578 22.266 17.234 1 98.56 29 THR B C 1
ATOM 2315 O O . THR B 1 29 ? -7.156 22.859 18.219 1 98.56 29 THR B O 1
ATOM 2318 N N . LEU B 1 30 ? -6.785 22.078 16.188 1 98.19 30 LEU B N 1
ATOM 2319 C CA . LEU B 1 30 ? -5.352 22.359 16.234 1 98.19 30 LEU B CA 1
ATOM 2320 C C . LEU B 1 30 ? -5.094 23.859 16.203 1 98.19 30 LEU B C 1
ATOM 2322 O O . LEU B 1 30 ? -4.18 24.359 16.859 1 98.19 30 LEU B O 1
ATOM 2326 N N . SER B 1 31 ? -5.875 24.562 15.414 1 97.94 31 SER B N 1
ATOM 2327 C CA . SER B 1 31 ? -5.648 26 15.281 1 97.94 31 SER B CA 1
ATOM 2328 C C . SER B 1 31 ? -5.785 26.703 16.625 1 97.94 31 SER B C 1
ATOM 2330 O O . SER B 1 31 ? -5.098 27.703 16.891 1 97.94 31 SER B O 1
ATOM 2332 N N . ALA B 1 32 ? -6.621 26.188 17.469 1 97.56 32 ALA B N 1
ATOM 2333 C CA . ALA B 1 32 ? -6.84 26.766 18.797 1 97.56 32 ALA B CA 1
ATOM 2334 C C . ALA B 1 32 ? -5.582 26.656 19.656 1 97.56 32 ALA B C 1
ATOM 2336 O O . ALA B 1 32 ? -5.453 27.344 20.672 1 97.56 32 ALA B O 1
ATOM 2337 N N . LYS B 1 33 ? -4.691 25.844 19.25 1 97.25 33 LYS B N 1
ATOM 2338 C CA . LYS B 1 33 ? -3.488 25.609 20.031 1 97.25 33 LYS B CA 1
ATOM 2339 C C . LYS B 1 33 ? -2.27 26.281 19.406 1 97.25 33 LYS B C 1
ATOM 2341 O O . LYS B 1 33 ? -1.174 26.234 19.969 1 97.25 33 LYS B O 1
ATOM 2346 N N . PHE B 1 34 ? -2.436 26.922 18.234 1 97.44 34 PHE B N 1
ATOM 2347 C CA . PHE B 1 34 ? -1.333 27.578 17.531 1 97.44 34 PHE B CA 1
ATOM 2348 C C . PHE B 1 34 ? -1.05 28.953 18.125 1 97.44 34 PHE B C 1
ATOM 2350 O O . PHE B 1 34 ? -1.937 29.562 18.719 1 97.44 34 PHE B O 1
ATOM 2357 N N . GLY B 1 35 ? 0.168 29.438 18.016 1 96.19 35 GLY B N 1
ATOM 2358 C CA . GLY B 1 35 ? 0.521 30.781 18.453 1 96.19 35 GLY B CA 1
ATOM 2359 C C . GLY B 1 35 ? 0.075 31.859 17.484 1 96.19 35 GLY B C 1
ATOM 2360 O O . GLY B 1 35 ? -0.286 31.562 16.344 1 96.19 35 GLY B O 1
ATOM 2361 N N . PRO B 1 36 ? 0.086 33.094 17.969 1 95.31 36 PRO B N 1
ATOM 2362 C CA . PRO B 1 36 ? -0.296 34.219 17.109 1 95.31 36 PRO B CA 1
ATOM 2363 C C . PRO B 1 36 ? 0.573 34.312 15.852 1 95.31 36 PRO B C 1
ATOM 2365 O O . PRO B 1 36 ? 1.772 34.031 15.906 1 95.31 36 PRO B O 1
ATOM 2368 N N . GLY B 1 37 ? -0.027 34.656 14.75 1 95.5 37 GLY B N 1
ATOM 2369 C CA . GLY B 1 37 ? 0.694 34.812 13.492 1 95.5 37 GLY B CA 1
ATOM 2370 C C . GLY B 1 37 ? 0.809 33.5 12.719 1 95.5 37 GLY B C 1
ATOM 2371 O O . GLY B 1 37 ? 1.387 33.469 11.633 1 95.5 37 GLY B O 1
ATOM 2372 N N . SER B 1 38 ? 0.221 32.438 13.258 1 96.94 38 SER B N 1
ATOM 2373 C CA . SER B 1 38 ? 0.229 31.141 12.578 1 96.94 38 SER B CA 1
ATOM 2374 C C . SER B 1 38 ? -0.607 31.188 11.305 1 96.94 38 SER B C 1
ATOM 2376 O O . SER B 1 38 ? -1.449 32.062 11.133 1 96.94 38 SER B O 1
ATOM 2378 N N . VAL B 1 39 ? -0.276 30.281 10.398 1 97.12 39 VAL B N 1
ATOM 2379 C CA . VAL B 1 39 ? -0.971 30.188 9.125 1 97.12 39 VAL B CA 1
ATOM 2380 C C . VAL B 1 39 ? -1.484 28.766 8.914 1 97.12 39 VAL B C 1
ATOM 2382 O O . VAL B 1 39 ? -0.727 27.797 9.039 1 97.12 39 VAL B O 1
ATOM 2385 N N . LEU B 1 40 ? -2.754 28.656 8.695 1 97.94 40 LEU B N 1
ATOM 2386 C CA . LEU B 1 40 ? -3.398 27.406 8.344 1 97.94 40 LEU B CA 1
ATOM 2387 C C . LEU B 1 40 ? -3.857 27.406 6.887 1 97.94 40 LEU B C 1
ATOM 2389 O O . LEU B 1 40 ? -4.578 28.312 6.465 1 97.94 40 LEU B O 1
ATOM 2393 N N . VAL B 1 41 ? -3.385 26.453 6.105 1 98.12 41 VAL B N 1
ATOM 2394 C CA . VAL B 1 41 ? -3.805 26.297 4.715 1 98.12 41 VAL B CA 1
ATOM 2395 C C . VAL B 1 41 ? -4.711 25.078 4.574 1 98.12 41 VAL B C 1
ATOM 2397 O O . VAL B 1 41 ? -4.316 23.969 4.922 1 98.12 41 VAL B O 1
ATOM 2400 N N . LEU B 1 42 ? -5.922 25.266 4.109 1 98.25 42 LEU B N 1
ATOM 2401 C CA . LEU B 1 42 ? -6.91 24.219 3.885 1 98.25 42 LEU B CA 1
ATOM 2402 C C . LEU B 1 42 ? -7.07 23.938 2.395 1 98.25 42 LEU B C 1
ATOM 2404 O O . LEU B 1 42 ? -7.18 24.875 1.591 1 98.25 42 LEU B O 1
ATOM 2408 N N . THR B 1 43 ? -7.062 22.688 2.039 1 98.25 43 THR B N 1
ATOM 2409 C CA . THR B 1 43 ? -7.316 22.344 0.644 1 98.25 43 THR B CA 1
ATOM 2410 C C . THR B 1 43 ? -8.344 21.234 0.54 1 98.25 43 THR B C 1
ATOM 2412 O O . THR B 1 43 ? -8.5 20.438 1.468 1 98.25 43 THR B O 1
ATOM 2415 N N . GLY B 1 44 ? -9.086 21.172 -0.499 1 97.19 44 GLY B N 1
ATOM 2416 C CA . GLY B 1 44 ? -10.156 20.25 -0.853 1 97.19 44 GLY B CA 1
ATOM 2417 C C . GLY B 1 44 ? -10.859 20.625 -2.148 1 97.19 44 GLY B C 1
ATOM 2418 O O . GLY B 1 44 ? -10.453 21.562 -2.83 1 97.19 44 GLY B O 1
ATOM 2419 N N . ARG B 1 45 ? -11.867 19.953 -2.453 1 93.81 45 ARG B N 1
ATOM 2420 C CA . ARG B 1 45 ? -12.492 20.125 -3.764 1 93.81 45 ARG B CA 1
ATOM 2421 C C . ARG B 1 45 ? -13.609 21.172 -3.707 1 93.81 45 ARG B C 1
ATOM 2423 O O . ARG B 1 45 ? -13.945 21.781 -4.723 1 93.81 45 ARG B O 1
ATOM 2430 N N . SER B 1 46 ? -14.219 21.375 -2.52 1 95.94 46 SER B N 1
ATOM 2431 C CA . SER B 1 46 ? -15.383 22.25 -2.4 1 95.94 46 SER B CA 1
ATOM 2432 C C . SER B 1 46 ? -15 23.594 -1.782 1 95.94 46 SER B C 1
ATOM 2434 O O . SER B 1 46 ? -14.766 23.688 -0.576 1 95.94 46 SER B O 1
ATOM 2436 N N . ALA B 1 47 ? -15.102 24.609 -2.574 1 96.81 47 ALA B N 1
ATOM 2437 C CA . ALA B 1 47 ? -14.781 25.938 -2.08 1 96.81 47 ALA B CA 1
ATOM 2438 C C . ALA B 1 47 ? -15.734 26.359 -0.964 1 96.81 47 ALA B C 1
ATOM 2440 O O . ALA B 1 47 ? -15.305 26.891 0.061 1 96.81 47 ALA B O 1
ATOM 2441 N N . ALA B 1 48 ? -16.984 26.062 -1.148 1 98 48 ALA B N 1
ATOM 2442 C CA . ALA B 1 48 ? -18 26.453 -0.176 1 98 48 ALA B CA 1
ATOM 2443 C C . ALA B 1 48 ? -17.766 25.781 1.173 1 98 48 ALA B C 1
ATOM 2445 O O . ALA B 1 48 ? -17.844 26.438 2.219 1 98 48 ALA B O 1
ATOM 2446 N N . ASP B 1 49 ? -17.438 24.516 1.155 1 97.94 49 ASP B N 1
ATOM 2447 C CA . ASP B 1 49 ? -17.203 23.766 2.389 1 97.94 49 ASP B CA 1
ATOM 2448 C C . ASP B 1 49 ? -15.898 24.219 3.051 1 97.94 49 ASP B C 1
ATOM 2450 O O . ASP B 1 49 ? -15.805 24.281 4.277 1 97.94 49 ASP B O 1
ATOM 2454 N N . LEU B 1 50 ? -14.922 24.562 2.268 1 98.56 50 LEU B N 1
ATOM 2455 C CA . LEU B 1 50 ? -13.664 25.047 2.805 1 98.56 50 LEU B CA 1
ATOM 2456 C C . LEU B 1 50 ? -13.859 26.406 3.482 1 98.56 50 LEU B C 1
ATOM 2458 O O . LEU B 1 50 ? -13.281 26.656 4.543 1 98.56 50 LEU B O 1
ATOM 2462 N N . ASN B 1 51 ? -14.625 27.25 2.873 1 98.5 51 ASN B N 1
ATOM 2463 C CA . ASN B 1 51 ? -14.914 28.547 3.459 1 98.5 51 ASN B CA 1
ATOM 2464 C C . ASN B 1 51 ? -15.641 28.422 4.793 1 98.5 51 ASN B C 1
ATOM 2466 O O . ASN B 1 51 ? -15.414 29.203 5.711 1 98.5 51 ASN B O 1
ATOM 2470 N N . GLU B 1 52 ? -16.5 27.438 4.82 1 98.5 52 GLU B N 1
ATOM 2471 C CA . GLU B 1 52 ? -17.172 27.172 6.094 1 98.5 52 GLU B CA 1
ATOM 2472 C C . GLU B 1 52 ? -16.172 26.766 7.168 1 98.5 52 GLU B C 1
ATOM 2474 O O . GLU B 1 52 ? -16.266 27.219 8.312 1 98.5 52 GLU B O 1
ATOM 2479 N N . THR B 1 53 ? -15.219 25.906 6.836 1 98.62 53 THR B N 1
ATOM 2480 C CA . THR B 1 53 ? -14.156 25.531 7.766 1 98.62 53 THR B CA 1
ATOM 2481 C C . THR B 1 53 ? -13.344 26.75 8.172 1 98.62 53 THR B C 1
ATOM 2483 O O . THR B 1 53 ? -13.023 26.938 9.352 1 98.62 53 THR B O 1
ATOM 2486 N N . GLN B 1 54 ? -13.016 27.594 7.219 1 98.56 54 GLN B N 1
ATOM 2487 C CA . GLN B 1 54 ? -12.273 28.812 7.492 1 98.56 54 GLN B CA 1
ATOM 2488 C C . GLN B 1 54 ? -13 29.688 8.516 1 98.56 54 GLN B C 1
ATOM 2490 O O . GLN B 1 54 ? -12.383 30.203 9.453 1 98.56 54 GLN B O 1
ATOM 2495 N N . ARG B 1 55 ? -14.281 29.828 8.375 1 98.38 55 ARG B N 1
ATOM 2496 C CA . ARG B 1 55 ? -15.086 30.625 9.297 1 98.38 55 ARG B CA 1
ATOM 2497 C C . ARG B 1 55 ? -15.023 30.047 10.711 1 98.38 55 ARG B C 1
ATOM 2499 O O . ARG B 1 55 ? -14.867 30.781 11.688 1 98.38 55 ARG B O 1
ATOM 2506 N N . GLN B 1 56 ? -15.117 28.75 10.773 1 98.31 56 GLN B N 1
ATOM 2507 C CA . GLN B 1 56 ? -15.094 28.109 12.078 1 98.31 56 GLN B CA 1
ATOM 2508 C C . GLN B 1 56 ? -13.734 28.266 12.742 1 98.31 56 GLN B C 1
ATOM 2510 O O . GLN B 1 56 ? -13.656 28.516 13.945 1 98.31 56 GLN B O 1
ATOM 2515 N N . VAL B 1 57 ? -12.672 28.141 12 1 98.56 57 VAL B N 1
ATOM 2516 C CA . VAL B 1 57 ? -11.32 28.297 12.523 1 98.56 57 VAL B CA 1
ATOM 2517 C C . VAL B 1 57 ? -11.109 29.734 13.008 1 98.56 57 VAL B C 1
ATOM 2519 O O . VAL B 1 57 ? -10.586 29.953 14.102 1 98.56 57 VAL B O 1
ATOM 2522 N N . GLN B 1 58 ? -11.547 30.688 12.203 1 97.62 58 GLN B N 1
ATOM 2523 C CA . GLN B 1 58 ? -11.359 32.094 12.539 1 97.62 58 GLN B CA 1
ATOM 2524 C C . GLN B 1 58 ? -12.133 32.469 13.797 1 97.62 58 GLN B C 1
ATOM 2526 O O . GLN B 1 58 ? -11.688 33.312 14.586 1 97.62 58 GLN B O 1
ATOM 2531 N N . ALA B 1 59 ? -13.25 31.844 13.984 1 97.75 59 ALA B N 1
ATOM 2532 C CA . ALA B 1 59 ? -14.039 32.062 15.188 1 97.75 59 ALA B CA 1
ATOM 2533 C C . ALA B 1 59 ? -13.328 31.531 16.422 1 97.75 59 ALA B C 1
ATOM 2535 O O . ALA B 1 59 ? -13.383 32.125 17.5 1 97.75 59 ALA B O 1
ATOM 2536 N N . THR B 1 60 ? -12.648 30.422 16.281 1 96.56 60 THR B N 1
ATOM 2537 C CA . THR B 1 60 ? -12.016 29.719 17.391 1 96.56 60 THR B CA 1
ATOM 2538 C C . THR B 1 60 ? -10.617 30.266 17.641 1 96.56 60 THR B C 1
ATOM 2540 O O . THR B 1 60 ? -10.164 30.312 18.797 1 96.56 60 THR B O 1
ATOM 2543 N N . ALA B 1 61 ? -9.953 30.672 16.594 1 97.5 61 ALA B N 1
ATOM 2544 C CA . ALA B 1 61 ? -8.57 31.125 16.656 1 97.5 61 ALA B CA 1
ATOM 2545 C C . ALA B 1 61 ? -8.367 32.375 15.797 1 97.5 61 ALA B C 1
ATOM 2547 O O . ALA B 1 61 ? -7.715 32.312 14.75 1 97.5 61 ALA B O 1
ATOM 2548 N N . PRO B 1 62 ? -8.734 33.5 16.281 1 95.88 62 PRO B N 1
ATOM 2549 C CA . PRO B 1 62 ? -8.672 34.719 15.484 1 95.88 62 PRO B CA 1
ATOM 2550 C C . PRO B 1 62 ? -7.242 35.125 15.125 1 95.88 62 PRO B C 1
ATOM 2552 O O . PRO B 1 62 ? -7.023 35.875 14.156 1 95.88 62 PRO B O 1
ATOM 2555 N N . GLY B 1 63 ? -6.258 34.688 15.844 1 96.25 63 GLY B N 1
ATOM 2556 C CA . GLY B 1 63 ? -4.871 35.062 15.578 1 96.25 63 GLY B CA 1
ATOM 2557 C C . GLY B 1 63 ? -4.23 34.188 14.5 1 96.25 63 GLY B C 1
ATOM 2558 O O . GLY B 1 63 ? -3.078 34.406 14.125 1 96.25 63 GLY B O 1
ATOM 2559 N N . VAL B 1 64 ? -4.992 33.25 13.977 1 97.19 64 VAL B N 1
ATOM 2560 C CA . VAL B 1 64 ? -4.5 32.344 12.945 1 97.19 64 VAL B CA 1
ATOM 2561 C C . VAL B 1 64 ? -5.051 32.75 11.578 1 97.19 64 VAL B C 1
ATOM 2563 O O . VAL B 1 64 ? -6.258 32.938 11.422 1 97.19 64 VAL B O 1
ATOM 2566 N N . SER B 1 65 ? -4.191 33 10.633 1 96.56 65 SER B N 1
ATOM 2567 C CA . SER B 1 65 ? -4.617 33.25 9.258 1 96.56 65 SER B CA 1
ATOM 2568 C C . SER B 1 65 ? -4.969 31.953 8.547 1 96.56 65 SER B C 1
ATOM 2570 O O . SER B 1 65 ? -4.227 30.984 8.633 1 96.56 65 SER B O 1
ATOM 2572 N N . VAL B 1 66 ? -6.094 31.969 7.863 1 97.81 66 VAL B N 1
ATOM 2573 C CA . VAL B 1 66 ? -6.531 30.766 7.16 1 97.81 66 VAL B CA 1
ATOM 2574 C C . VAL B 1 66 ? -6.57 31.031 5.656 1 97.81 66 VAL B C 1
ATOM 2576 O O . VAL B 1 66 ? -7.254 31.938 5.199 1 97.81 66 VAL B O 1
ATOM 2579 N N . ASN B 1 67 ? -5.801 30.266 4.883 1 96.31 67 ASN B N 1
ATOM 2580 C CA . ASN B 1 67 ? -5.84 30.281 3.424 1 96.31 67 ASN B CA 1
ATOM 2581 C C . ASN B 1 67 ? -6.562 29.047 2.873 1 96.31 67 ASN B C 1
ATOM 2583 O O . ASN B 1 67 ? -6.344 27.938 3.344 1 96.31 67 ASN B O 1
ATOM 2587 N N . VAL B 1 68 ? -7.434 29.281 1.914 1 97.31 68 VAL B N 1
ATOM 2588 C CA . VAL B 1 68 ? -8.203 28.203 1.289 1 97.31 68 VAL B CA 1
ATOM 2589 C C . VAL B 1 68 ? -7.742 28.016 -0.155 1 97.31 68 VAL B C 1
ATOM 2591 O O . VAL B 1 68 ? -7.723 28.969 -0.936 1 97.31 68 VAL B O 1
ATOM 2594 N N . ILE B 1 69 ? -7.332 26.812 -0.501 1 97 69 ILE B N 1
ATOM 2595 C CA . ILE B 1 69 ? -6.906 26.469 -1.853 1 97 69 ILE B CA 1
ATOM 2596 C C . ILE B 1 69 ? -7.727 25.281 -2.369 1 97 69 ILE B C 1
ATOM 2598 O O . ILE B 1 69 ? -7.629 24.172 -1.845 1 97 69 ILE B O 1
ATOM 2602 N N . THR B 1 70 ? -8.539 25.562 -3.408 1 97.25 70 THR B N 1
ATOM 2603 C CA . THR B 1 70 ? -9.312 24.469 -4.012 1 97.25 70 THR B CA 1
ATOM 2604 C C . THR B 1 70 ? -8.43 23.641 -4.938 1 97.25 70 THR B C 1
ATOM 2606 O O . THR B 1 70 ? -7.711 24.172 -5.777 1 97.25 70 THR B O 1
ATOM 2609 N N . ALA B 1 71 ? -8.453 22.312 -4.727 1 96.38 71 ALA B N 1
ATOM 2610 C CA . ALA B 1 71 ? -7.652 21.406 -5.551 1 96.38 71 ALA B CA 1
ATOM 2611 C C . ALA B 1 71 ? -8.273 20.016 -5.594 1 96.38 71 ALA B C 1
ATOM 2613 O O . ALA B 1 71 ? -8.891 19.562 -4.625 1 96.38 71 ALA B O 1
ATOM 2614 N N . ASP B 1 72 ? -8.164 19.406 -6.762 1 96 72 ASP B N 1
ATOM 2615 C CA . ASP B 1 72 ? -8.477 17.984 -6.922 1 96 72 ASP B CA 1
ATOM 2616 C C . ASP B 1 72 ? -7.199 17.141 -6.973 1 96 72 ASP B C 1
ATOM 2618 O O . ASP B 1 72 ? -6.535 17.078 -8.008 1 96 72 ASP B O 1
ATOM 2622 N N . LEU B 1 73 ? -6.902 16.469 -5.891 1 96.06 73 LEU B N 1
ATOM 2623 C CA . LEU B 1 73 ? -5.637 15.766 -5.727 1 96.06 73 LEU B CA 1
ATOM 2624 C C . LEU B 1 73 ? -5.633 14.461 -6.516 1 96.06 73 LEU B C 1
ATOM 2626 O O . LEU B 1 73 ? -4.621 13.758 -6.551 1 96.06 73 LEU B O 1
ATOM 2630 N N . SER B 1 74 ? -6.797 14.086 -7.176 1 95.12 74 SER B N 1
ATOM 2631 C CA . SER B 1 74 ? -6.848 12.898 -8.023 1 95.12 74 SER B CA 1
ATOM 2632 C C . SER B 1 74 ? -6.371 13.211 -9.438 1 95.12 74 SER B C 1
ATOM 2634 O O . SER B 1 74 ? -6.246 12.305 -10.266 1 95.12 74 SER B O 1
ATOM 2636 N N . LYS B 1 75 ? -6.098 14.508 -9.688 1 94.62 75 LYS B N 1
ATOM 2637 C CA . LYS B 1 75 ? -5.707 14.922 -11.031 1 94.62 75 LYS B CA 1
ATOM 2638 C C . LYS B 1 75 ? -4.207 15.195 -11.109 1 94.62 75 LYS B C 1
ATOM 2640 O O . LYS B 1 75 ? -3.736 16.25 -10.68 1 94.62 75 LYS B O 1
ATOM 2645 N N . ALA B 1 76 ? -3.551 14.344 -11.797 1 91.69 76 ALA B N 1
ATOM 2646 C CA . ALA B 1 76 ? -2.094 14.391 -11.891 1 91.69 76 ALA B CA 1
ATOM 2647 C C . ALA B 1 76 ? -1.626 15.703 -12.523 1 91.69 76 ALA B C 1
ATOM 2649 O O . ALA B 1 76 ? -0.632 16.281 -12.086 1 91.69 76 ALA B O 1
ATOM 2650 N N . GLU B 1 77 ? -2.336 16.219 -13.422 1 92.25 77 GLU B N 1
ATOM 2651 C CA . GLU B 1 77 ? -1.896 17.328 -14.258 1 92.25 77 GLU B CA 1
ATOM 2652 C C . GLU B 1 77 ? -1.849 18.641 -13.461 1 92.25 77 GLU B C 1
ATOM 2654 O O . GLU B 1 77 ? -1.148 19.578 -13.836 1 92.25 77 GLU B O 1
ATOM 2659 N N . THR B 1 78 ? -2.535 18.688 -12.328 1 92.31 78 THR B N 1
ATOM 2660 C CA . THR B 1 78 ? -2.635 19.953 -11.609 1 92.31 78 THR B CA 1
ATOM 2661 C C . THR B 1 78 ? -1.907 19.891 -10.273 1 92.31 78 THR B C 1
ATOM 2663 O O . THR B 1 78 ? -1.874 20.859 -9.523 1 92.31 78 THR B O 1
ATOM 2666 N N . LEU B 1 79 ? -1.271 18.781 -9.961 1 94 79 LEU B N 1
ATOM 2667 C CA . LEU B 1 79 ? -0.693 18.562 -8.641 1 94 79 LEU B CA 1
ATOM 2668 C C . LEU B 1 79 ? 0.427 19.562 -8.367 1 94 79 LEU B C 1
ATOM 2670 O O . LEU B 1 79 ? 0.494 20.141 -7.281 1 94 79 LEU B O 1
ATOM 2674 N N . SER B 1 80 ? 1.254 19.734 -9.367 1 94.19 80 SER B N 1
ATOM 2675 C CA . SER B 1 80 ? 2.393 20.641 -9.18 1 94.19 80 SER B CA 1
ATOM 2676 C C . SER B 1 80 ? 1.936 22.047 -8.836 1 94.19 80 SER B C 1
ATOM 2678 O O . SER B 1 80 ? 2.426 22.656 -7.883 1 94.19 80 SER B O 1
ATOM 2680 N N . ASP B 1 81 ? 1.015 22.562 -9.562 1 95.12 81 ASP B N 1
ATOM 2681 C CA . ASP B 1 81 ? 0.479 23.906 -9.312 1 95.12 81 ASP B CA 1
ATOM 2682 C C . ASP B 1 81 ? -0.229 23.969 -7.961 1 95.12 81 ASP B C 1
ATOM 2684 O O . ASP B 1 81 ? -0.115 24.969 -7.242 1 95.12 81 ASP B O 1
ATOM 2688 N N . SER B 1 82 ? -0.974 22.922 -7.684 1 94.19 82 SER B N 1
ATOM 2689 C CA . SER B 1 82 ? -1.679 22.859 -6.41 1 94.19 82 SER B CA 1
ATOM 2690 C C . SER B 1 82 ? -0.708 22.922 -5.234 1 94.19 82 SER B C 1
ATOM 2692 O O . SER B 1 82 ? -0.914 23.703 -4.297 1 94.19 82 SER B O 1
ATOM 2694 N N . PHE B 1 83 ? 0.382 22.203 -5.309 1 95.69 83 PHE B N 1
ATOM 2695 C CA . PHE B 1 83 ? 1.345 22.141 -4.215 1 95.69 83 PHE B CA 1
ATOM 2696 C C . PHE B 1 83 ? 2.086 23.469 -4.07 1 95.69 83 PHE B C 1
ATOM 2698 O O . PHE B 1 83 ? 2.314 23.938 -2.955 1 95.69 83 PHE B O 1
ATOM 2705 N N . SER B 1 84 ? 2.404 24.062 -5.199 1 94.56 84 SER B N 1
ATOM 2706 C CA . SER B 1 84 ? 3.047 25.359 -5.168 1 94.56 84 SER B CA 1
ATOM 2707 C C . SER B 1 84 ? 2.146 26.406 -4.508 1 94.56 84 SER B C 1
ATOM 2709 O O . SER B 1 84 ? 2.621 27.25 -3.742 1 94.56 84 SER B O 1
ATOM 2711 N N . SER B 1 85 ? 0.91 26.328 -4.754 1 94.88 85 SER B N 1
ATOM 2712 C CA . SER B 1 85 ? -0.047 27.266 -4.176 1 94.88 85 SER B CA 1
ATOM 2713 C C . SER B 1 85 ? -0.163 27.078 -2.666 1 94.88 85 SER B C 1
ATOM 2715 O O . SER B 1 85 ? -0.354 28.047 -1.928 1 94.88 85 SER B O 1
ATOM 2717 N N . LEU B 1 86 ? -0.048 25.859 -2.191 1 94.44 86 LEU B N 1
ATOM 2718 C CA . LEU B 1 86 ? -0.182 25.547 -0.772 1 94.44 86 LEU B CA 1
ATOM 2719 C C . LEU B 1 86 ? 0.966 26.156 0.028 1 94.44 86 LEU B C 1
ATOM 2721 O O . LEU B 1 86 ? 0.821 26.422 1.222 1 94.44 86 LEU B O 1
ATOM 2725 N N . THR B 1 87 ? 2.049 26.328 -0.607 1 93 87 THR B N 1
ATOM 2726 C CA . THR B 1 87 ? 3.223 26.812 0.116 1 93 87 THR B CA 1
ATOM 2727 C C . THR B 1 87 ? 3.66 28.172 -0.404 1 93 87 THR B C 1
ATOM 2729 O O . THR B 1 87 ? 4.785 28.609 -0.153 1 93 87 THR B O 1
ATOM 2732 N N . LYS B 1 88 ? 2.641 28.734 -1.094 1 83.19 88 LYS B N 1
ATOM 2733 C CA . LYS B 1 88 ? 2.936 30.031 -1.691 1 83.19 88 LYS B CA 1
ATOM 2734 C C . LYS B 1 88 ? 3.215 31.078 -0.619 1 83.19 88 LYS B C 1
ATOM 2736 O O . LYS B 1 88 ? 2.604 31.062 0.452 1 83.19 88 LYS B O 1
ATOM 2741 N N . ALA B 1 89 ? 4.418 31.875 -0.641 1 68.94 89 ALA B N 1
ATOM 2742 C CA . ALA B 1 89 ? 4.871 33.094 0.02 1 68.94 89 ALA B CA 1
ATOM 2743 C C . ALA B 1 89 ? 5.164 32.844 1.496 1 68.94 89 ALA B C 1
ATOM 2745 O O . ALA B 1 89 ? 5.031 33.75 2.324 1 68.94 89 ALA B O 1
ATOM 2746 N N . VAL B 1 90 ? 5.293 31.516 1.627 1 82.31 90 VAL B N 1
ATOM 2747 C CA . VAL B 1 90 ? 5.688 31.234 3.004 1 82.31 90 VAL B CA 1
ATOM 2748 C C . V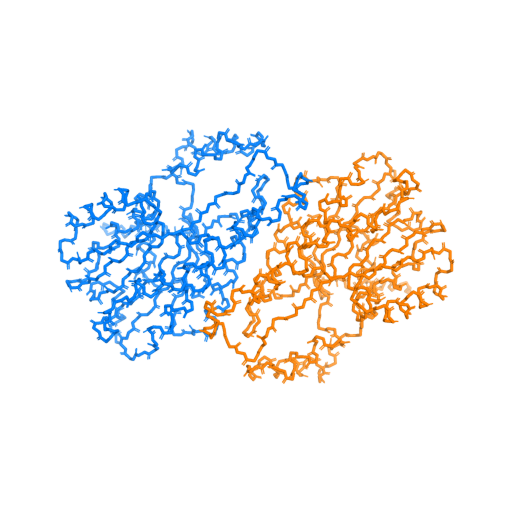AL B 1 90 ? 7.199 31.406 3.152 1 82.31 90 VAL B C 1
ATOM 2750 O O . VAL B 1 90 ? 7.969 30.984 2.287 1 82.31 90 VAL B O 1
ATOM 2753 N N . ASN B 1 91 ? 7.562 32.219 4.074 1 86.94 91 ASN B N 1
ATOM 2754 C CA . ASN B 1 91 ? 8.953 32.219 4.508 1 86.94 91 ASN B CA 1
ATOM 2755 C C . ASN B 1 91 ? 9.203 31.203 5.617 1 86.94 91 ASN B C 1
ATOM 2757 O O . ASN B 1 91 ? 8.805 31.422 6.762 1 86.94 91 ASN B O 1
ATOM 2761 N N . PRO B 1 92 ? 9.82 30.141 5.254 1 84.38 92 PRO B N 1
ATOM 2762 C CA . PRO B 1 92 ? 9.992 29.047 6.203 1 84.38 92 PRO B CA 1
ATOM 2763 C C . PRO B 1 92 ? 10.609 29.5 7.527 1 84.38 92 PRO B C 1
ATOM 2765 O O . PRO B 1 92 ? 10.312 28.922 8.578 1 84.38 92 PRO B O 1
ATOM 2768 N N . SER B 1 93 ? 11.352 30.5 7.484 1 89.62 93 SER B N 1
ATOM 2769 C CA . SER B 1 93 ? 12.07 30.938 8.672 1 89.62 93 SER B CA 1
ATOM 2770 C C . SER B 1 93 ? 11.141 31.641 9.656 1 89.62 93 SER B C 1
ATOM 2772 O O . SER B 1 93 ? 11.516 31.891 10.805 1 89.62 93 SER B O 1
ATOM 2774 N N . ASP B 1 94 ? 9.953 31.875 9.227 1 93 94 ASP B N 1
ATOM 2775 C CA . ASP B 1 94 ? 9.016 32.625 10.055 1 93 94 ASP B CA 1
ATOM 2776 C C . ASP B 1 94 ? 8.383 31.734 11.117 1 93 94 ASP B C 1
ATOM 2778 O O . ASP B 1 94 ? 7.781 32.219 12.078 1 93 94 ASP B O 1
ATOM 2782 N N . PHE B 1 95 ? 8.531 30.484 10.938 1 95.81 95 PHE B N 1
ATOM 2783 C CA . PHE B 1 95 ? 7.746 29.562 11.758 1 95.81 95 PHE B CA 1
ATOM 2784 C C . PHE B 1 95 ? 8.656 28.719 12.648 1 95.81 95 PHE B C 1
ATOM 2786 O O . PHE B 1 95 ? 9.797 28.438 12.289 1 95.81 95 PHE B O 1
ATOM 2793 N N . GLN B 1 96 ? 8.133 28.359 13.75 1 96.25 96 GLN B N 1
ATOM 2794 C CA . GLN B 1 96 ? 8.844 27.484 14.68 1 96.25 96 GLN B CA 1
ATOM 2795 C C . GLN B 1 96 ? 8.336 26.047 14.594 1 96.25 96 GLN B C 1
ATOM 2797 O O . GLN B 1 96 ? 8.984 25.125 15.086 1 96.25 96 GLN B O 1
ATOM 2802 N N . HIS B 1 97 ? 7.164 25.906 13.992 1 96.88 97 HIS B N 1
ATOM 2803 C CA . HIS B 1 97 ? 6.562 24.594 13.773 1 96.88 97 HIS B CA 1
ATOM 2804 C C . HIS B 1 97 ? 5.844 24.547 12.43 1 96.88 97 HIS B C 1
ATOM 2806 O O . HIS B 1 97 ? 5.109 25.469 12.07 1 96.88 97 HIS B O 1
ATOM 2812 N N . VAL B 1 98 ? 6.156 23.5 11.68 1 97.31 98 VAL B N 1
ATOM 2813 C CA . VAL B 1 98 ? 5.422 23.266 10.438 1 97.31 98 VAL B CA 1
ATOM 2814 C C . VAL B 1 98 ? 4.766 21.875 10.492 1 97.31 98 VAL B C 1
ATOM 2816 O O . VAL B 1 98 ? 5.383 20.906 10.938 1 97.31 98 VAL B O 1
ATOM 2819 N N . LEU B 1 99 ? 3.492 21.812 10.125 1 97.94 99 LEU B N 1
ATOM 2820 C CA . LEU B 1 99 ? 2.658 20.625 10.258 1 97.94 99 LEU B CA 1
ATOM 2821 C C . LEU B 1 99 ? 1.922 20.328 8.961 1 97.94 99 LEU B C 1
ATOM 2823 O O . LEU B 1 99 ? 1.33 21.219 8.352 1 97.94 99 LEU B O 1
ATOM 2827 N N . LEU B 1 100 ? 2.041 19.094 8.5 1 98.75 100 LEU B N 1
ATOM 2828 C CA . LEU B 1 100 ? 1.259 18.609 7.375 1 98.75 100 LEU B CA 1
ATOM 2829 C C . LEU B 1 100 ? 0.32 17.484 7.812 1 98.75 100 LEU B C 1
ATOM 2831 O O . LEU B 1 100 ? 0.759 16.5 8.406 1 98.75 100 LEU B O 1
ATOM 2835 N N . VAL B 1 101 ? -0.951 17.656 7.578 1 98.88 101 VAL B N 1
ATOM 2836 C CA . VAL B 1 101 ? -1.938 16.609 7.848 1 98.88 101 VAL B CA 1
ATOM 2837 C C . VAL B 1 101 ? -2.469 16.047 6.527 1 98.88 101 VAL B C 1
ATOM 2839 O O . VAL B 1 101 ? -3.289 16.688 5.863 1 98.88 101 VAL B O 1
ATOM 2842 N N . ASN B 1 102 ? -1.994 14.883 6.168 1 98.75 102 ASN B N 1
ATOM 2843 C CA . ASN B 1 102 ? -2.562 14.133 5.055 1 98.75 102 ASN B CA 1
ATOM 2844 C C . ASN B 1 102 ? -3.879 13.461 5.445 1 98.75 102 ASN B C 1
ATOM 2846 O O . ASN B 1 102 ? -3.883 12.328 5.938 1 98.75 102 ASN B O 1
ATOM 2850 N N . ASN B 1 103 ? -4.961 14.141 5.164 1 98.56 103 ASN B N 1
ATOM 2851 C CA . ASN B 1 103 ? -6.281 13.68 5.578 1 98.56 103 ASN B CA 1
ATOM 2852 C C . ASN B 1 103 ? -7.16 13.336 4.379 1 98.56 103 ASN B C 1
ATOM 2854 O O . ASN B 1 103 ? -8.102 12.547 4.496 1 98.56 103 ASN B O 1
ATOM 2858 N N . ALA B 1 104 ? -6.812 13.938 3.217 1 97.31 104 ALA B N 1
ATOM 2859 C CA . ALA B 1 104 ? -7.617 13.688 2.025 1 97.31 104 ALA B CA 1
ATOM 2860 C C . ALA B 1 104 ? -7.602 12.211 1.654 1 97.31 104 ALA B C 1
ATOM 2862 O O . ALA B 1 104 ? -6.555 11.555 1.725 1 97.31 104 ALA B O 1
ATOM 2863 N N . GLY B 1 105 ? -8.695 11.672 1.342 1 94.81 105 GLY B N 1
ATOM 2864 C CA . GLY B 1 105 ? -8.852 10.297 0.902 1 94.81 105 GLY B CA 1
ATOM 2865 C C . GLY B 1 105 ? -10.297 9.906 0.661 1 94.81 105 GLY B C 1
ATOM 2866 O O . GLY B 1 105 ? -11.211 10.648 1.011 1 94.81 105 GLY B O 1
ATOM 2867 N N . SER B 1 106 ? -10.484 8.867 0.013 1 93.81 106 SER B N 1
ATOM 2868 C CA . SER B 1 106 ? -11.812 8.32 -0.254 1 93.81 106 SER B CA 1
ATOM 2869 C C . SER B 1 106 ? -11.82 6.801 -0.08 1 93.81 106 SER B C 1
ATOM 2871 O O . SER B 1 106 ? -10.781 6.152 -0.179 1 93.81 106 SER B O 1
ATOM 2873 N N . ILE B 1 107 ? -12.984 6.406 0.267 1 92.88 107 ILE B N 1
ATOM 2874 C CA . ILE B 1 107 ? -13.195 4.961 0.312 1 92.88 107 ILE B CA 1
ATOM 2875 C C . ILE B 1 107 ? -13.453 4.434 -1.097 1 92.88 107 ILE B C 1
ATOM 2877 O O . ILE B 1 107 ? -13.891 5.184 -1.976 1 92.88 107 ILE B O 1
ATOM 2881 N N . ASN B 1 108 ? -13.148 3.219 -1.392 1 89.94 108 ASN B N 1
ATOM 2882 C CA . ASN B 1 108 ? -13.406 2.654 -2.713 1 89.94 108 ASN B CA 1
ATOM 2883 C C . ASN B 1 108 ? -14.883 2.316 -2.898 1 89.94 108 ASN B C 1
ATOM 2885 O O . ASN B 1 108 ? -15.672 2.432 -1.961 1 89.94 108 ASN B O 1
ATOM 2889 N N . ASP B 1 109 ? -15.18 1.972 -4.199 1 91.5 109 ASP B N 1
ATOM 2890 C CA . ASP B 1 109 ? -16.516 1.441 -4.488 1 91.5 109 ASP B CA 1
ATOM 2891 C C . ASP B 1 109 ? -16.766 0.154 -3.707 1 91.5 109 ASP B C 1
ATOM 2893 O O . ASP B 1 109 ? -16.078 -0.848 -3.906 1 91.5 109 ASP B O 1
ATOM 2897 N N . MET B 1 110 ? -17.797 0.184 -2.846 1 94.25 110 MET B N 1
ATOM 2898 C CA . MET B 1 110 ? -18.031 -0.945 -1.949 1 94.25 110 MET B CA 1
ATOM 2899 C C . MET B 1 110 ? -19.219 -1.775 -2.42 1 94.25 110 MET B C 1
ATOM 2901 O O . MET B 1 110 ? -19.688 -2.666 -1.704 1 94.25 110 MET B O 1
ATOM 2905 N N . SER B 1 111 ? -19.703 -1.39 -3.604 1 93.81 111 SER B N 1
ATOM 2906 C CA . SER B 1 111 ? -20.859 -2.119 -4.129 1 93.81 111 SER B CA 1
ATOM 2907 C C . SER B 1 111 ? -20.422 -3.408 -4.82 1 93.81 111 SER B C 1
ATOM 2909 O O . SER B 1 111 ? -21.266 -4.141 -5.355 1 93.81 111 SER B O 1
ATOM 2911 N N . ARG B 1 112 ? -19.156 -3.744 -4.781 1 93.62 112 ARG B N 1
ATOM 2912 C CA . ARG B 1 112 ? -18.656 -4.977 -5.379 1 93.62 112 ARG B CA 1
ATOM 2913 C C . ARG B 1 112 ? -17.469 -5.516 -4.594 1 93.62 112 ARG B C 1
ATOM 2915 O O . ARG B 1 112 ? -16.781 -4.762 -3.9 1 93.62 112 ARG B O 1
ATOM 2922 N N . TYR B 1 113 ? -17.266 -6.805 -4.684 1 95.62 113 TYR B N 1
ATOM 2923 C CA . TYR B 1 113 ? -16.078 -7.449 -4.129 1 95.62 113 TYR B CA 1
ATOM 2924 C C . TYR B 1 113 ? -14.891 -7.285 -5.062 1 95.62 113 TYR B C 1
ATOM 2926 O O . TYR B 1 113 ? -15.055 -6.945 -6.234 1 95.62 113 TYR B O 1
ATOM 2934 N N . MET B 1 114 ? -13.695 -7.508 -4.547 1 96.56 114 MET B N 1
ATOM 2935 C CA . MET B 1 114 ? -12.469 -7.285 -5.305 1 96.56 114 MET B CA 1
ATOM 2936 C C . MET B 1 114 ? -12.445 -8.148 -6.562 1 96.56 114 MET B C 1
ATOM 2938 O O . MET B 1 114 ? -11.945 -7.715 -7.602 1 96.56 114 MET B O 1
ATOM 2942 N N . ARG B 1 115 ? -13.016 -9.352 -6.465 1 96.69 115 ARG B N 1
ATOM 2943 C CA . ARG B 1 115 ? -12.992 -10.273 -7.594 1 96.69 115 ARG B CA 1
ATOM 2944 C C . ARG B 1 115 ? -13.695 -9.68 -8.805 1 96.69 115 ARG B C 1
ATOM 2946 O O . ARG B 1 115 ? -13.492 -10.125 -9.938 1 96.69 115 ARG B O 1
ATOM 2953 N N . GLN B 1 116 ? -14.516 -8.648 -8.609 1 96.81 116 GLN B N 1
ATOM 2954 C CA . GLN B 1 116 ? -15.297 -8.055 -9.688 1 96.81 116 GLN B CA 1
ATOM 2955 C C . GLN B 1 116 ? -14.539 -6.906 -10.352 1 96.81 116 GLN B C 1
ATOM 2957 O O . GLN B 1 116 ? -15.008 -6.332 -11.336 1 96.81 116 GLN B O 1
ATOM 2962 N N . ILE B 1 117 ? -13.352 -6.539 -9.852 1 97.12 117 ILE B N 1
ATOM 2963 C CA . ILE B 1 117 ? -12.5 -5.531 -10.477 1 97.12 117 ILE B CA 1
ATOM 2964 C C . ILE B 1 117 ? -11.852 -6.105 -11.727 1 97.12 117 ILE B C 1
ATOM 2966 O O . ILE B 1 117 ? -11.32 -7.219 -11.711 1 97.12 117 ILE B O 1
ATOM 2970 N N . THR B 1 118 ? -11.945 -5.363 -12.891 1 97.19 118 THR B N 1
ATOM 2971 C CA . THR B 1 118 ? -11.422 -5.828 -14.172 1 97.19 118 THR B CA 1
ATOM 2972 C C . THR B 1 118 ? -10.516 -4.773 -14.797 1 97.19 118 THR B C 1
ATOM 2974 O O . THR B 1 118 ? -10.336 -3.691 -14.234 1 97.19 118 THR B O 1
ATOM 2977 N N . THR B 1 119 ? -9.953 -5.125 -15.953 1 95.69 119 THR B N 1
ATOM 2978 C CA . THR B 1 119 ? -9.094 -4.199 -16.688 1 95.69 119 THR B CA 1
ATOM 2979 C C . THR B 1 119 ? -9.883 -2.984 -17.156 1 95.69 119 THR B C 1
ATOM 2981 O O . THR B 1 119 ? -9.305 -1.947 -17.484 1 95.69 119 THR B O 1
ATOM 2984 N N . LEU B 1 120 ? -11.195 -3.092 -17.156 1 94.88 120 LEU B N 1
ATOM 2985 C CA . LEU B 1 120 ? -12.039 -1.955 -17.5 1 94.88 120 LEU B CA 1
ATOM 2986 C C . LEU B 1 120 ? -11.977 -0.879 -16.422 1 94.88 120 LEU B C 1
ATOM 2988 O O . LEU B 1 120 ? -12.367 0.265 -16.656 1 94.88 120 LEU B O 1
ATOM 2992 N N . ASP B 1 121 ? -11.414 -1.223 -15.227 1 96.5 121 ASP B N 1
ATOM 2993 C CA . ASP B 1 121 ? -11.375 -0.313 -14.086 1 96.5 121 ASP B CA 1
ATOM 2994 C C . ASP B 1 121 ? -10.031 0.394 -13.992 1 96.5 121 ASP B C 1
ATOM 2996 O O . ASP B 1 121 ? -9.797 1.175 -13.062 1 96.5 121 ASP B O 1
ATOM 3000 N N . VAL B 1 122 ? -9.133 0.241 -14.875 1 95.81 122 VAL B N 1
ATOM 3001 C CA . VAL B 1 122 ? -7.746 0.692 -14.766 1 95.81 122 VAL B CA 1
ATOM 3002 C C . VAL B 1 122 ? -7.711 2.205 -14.555 1 95.81 122 VAL B C 1
ATOM 3004 O O . VAL B 1 122 ? -6.992 2.703 -13.688 1 95.81 122 VAL B O 1
ATOM 3007 N N . ASP B 1 123 ? -8.477 2.934 -15.328 1 94 123 ASP B N 1
ATOM 3008 C CA . ASP B 1 123 ? -8.484 4.387 -15.211 1 94 123 ASP B CA 1
ATOM 3009 C C . ASP B 1 123 ? -8.992 4.824 -13.836 1 94 123 ASP B C 1
ATOM 3011 O O . ASP B 1 123 ? -8.414 5.715 -13.211 1 94 123 ASP B O 1
ATOM 3015 N N . ASN B 1 124 ? -10.047 4.188 -13.406 1 94.75 124 ASN B N 1
ATOM 3016 C CA . ASN B 1 124 ? -10.594 4.477 -12.086 1 94.75 124 ASN B CA 1
ATOM 3017 C C . ASN B 1 124 ? -9.594 4.129 -10.984 1 94.75 124 ASN B C 1
ATOM 3019 O O . ASN B 1 124 ? -9.469 4.863 -10 1 94.75 124 ASN B O 1
ATOM 3023 N N . LEU B 1 125 ? -8.906 3.047 -11.148 1 96.44 125 LEU B N 1
ATOM 3024 C CA . LEU B 1 125 ? -7.895 2.637 -10.18 1 96.44 125 LEU B CA 1
ATOM 3025 C C . LEU B 1 125 ? -6.758 3.656 -10.117 1 96.44 125 LEU B C 1
ATOM 3027 O O . LEU B 1 125 ? -6.285 3.998 -9.031 1 96.44 125 LEU B O 1
ATOM 3031 N N . GLN B 1 126 ? -6.375 4.121 -11.266 1 94.12 126 GLN B N 1
ATOM 3032 C CA . GLN B 1 126 ? -5.293 5.102 -11.312 1 94.12 126 GLN B CA 1
ATOM 3033 C C . GLN B 1 126 ? -5.684 6.395 -10.602 1 94.12 126 GLN B C 1
ATOM 3035 O O . GLN B 1 126 ? -4.891 6.961 -9.852 1 94.12 126 GLN B O 1
ATOM 3040 N N . GLN B 1 127 ? -6.859 6.848 -10.844 1 94.44 127 GLN B N 1
ATOM 3041 C CA . GLN B 1 127 ? -7.348 8.047 -10.164 1 94.44 127 GLN B CA 1
ATOM 3042 C C . GLN B 1 127 ? -7.457 7.82 -8.664 1 94.44 127 GLN B C 1
ATOM 3044 O O . GLN B 1 127 ? -7.133 8.711 -7.871 1 94.44 127 GLN B O 1
ATOM 3049 N N . TYR B 1 128 ? -7.91 6.66 -8.359 1 96.62 128 TYR B N 1
ATOM 3050 C CA . TYR B 1 128 ? -8.055 6.301 -6.957 1 96.62 128 TYR B CA 1
ATOM 3051 C C . TYR B 1 128 ? -6.699 6.309 -6.254 1 96.62 128 TYR B C 1
ATOM 3053 O O . TYR B 1 128 ? -6.559 6.879 -5.168 1 96.62 128 TYR B O 1
ATOM 3061 N N . PHE B 1 129 ? -5.676 5.703 -6.871 1 97.12 129 PHE B N 1
ATOM 3062 C CA . PHE B 1 129 ? -4.34 5.66 -6.293 1 97.12 129 PHE B CA 1
ATOM 3063 C C . PHE B 1 129 ? -3.707 7.047 -6.281 1 97.12 129 PHE B C 1
ATOM 3065 O O . PHE B 1 129 ? -2.943 7.379 -5.371 1 97.12 129 PHE B O 1
ATOM 3072 N N . MET B 1 130 ? -4.039 7.816 -7.246 1 96.69 130 MET B N 1
ATOM 3073 C CA . MET B 1 130 ? -3.539 9.188 -7.281 1 96.69 130 MET B CA 1
ATOM 3074 C C . MET B 1 130 ? -4.02 9.977 -6.066 1 96.69 130 MET B C 1
ATOM 3076 O O . MET B 1 130 ? -3.223 10.617 -5.383 1 96.69 130 MET B O 1
ATOM 3080 N N . LEU B 1 131 ? -5.215 9.875 -5.777 1 97.06 131 LEU B N 1
ATOM 3081 C CA . LEU B 1 131 ? -5.82 10.609 -4.672 1 97.06 131 LEU B CA 1
ATOM 3082 C C . LEU B 1 131 ? -5.328 10.078 -3.332 1 97.06 131 LEU B C 1
ATOM 3084 O O . LEU B 1 131 ? -4.949 10.852 -2.451 1 97.06 131 LEU B O 1
ATOM 3088 N N . ASN B 1 132 ? -5.312 8.773 -3.203 1 97.69 132 ASN B N 1
ATOM 3089 C CA . ASN B 1 132 ? -5.176 8.172 -1.88 1 97.69 132 ASN B CA 1
ATOM 3090 C C . ASN B 1 132 ? -3.723 7.836 -1.562 1 97.69 132 ASN B C 1
ATOM 3092 O O . ASN B 1 132 ? -3.379 7.57 -0.409 1 97.69 132 ASN B O 1
ATOM 3096 N N . LEU B 1 133 ? -2.873 7.812 -2.562 1 97.56 133 LEU B N 1
ATOM 3097 C CA . LEU B 1 133 ? -1.505 7.367 -2.32 1 97.56 133 LEU B CA 1
ATOM 3098 C C . LEU B 1 133 ? -0.501 8.359 -2.893 1 97.56 133 LEU B C 1
ATOM 3100 O O . LEU B 1 133 ? 0.218 9.023 -2.145 1 97.56 133 LEU B O 1
ATOM 3104 N N . THR B 1 134 ? -0.564 8.594 -4.18 1 97.81 134 THR B N 1
ATOM 3105 C CA . THR B 1 134 ? 0.454 9.359 -4.887 1 97.81 134 THR B CA 1
ATOM 3106 C C . THR B 1 134 ? 0.448 10.82 -4.434 1 97.81 134 THR B C 1
ATOM 3108 O O . THR B 1 134 ? 1.506 11.398 -4.188 1 97.81 134 THR B O 1
ATOM 3111 N N . SER B 1 135 ? -0.701 11.398 -4.301 1 97.88 135 SER B N 1
ATOM 3112 C CA . SER B 1 135 ? -0.78 12.805 -3.918 1 97.88 135 SER B CA 1
ATOM 3113 C C . SER B 1 135 ? -0.223 13.023 -2.516 1 97.88 135 SER B C 1
ATOM 3115 O O . SER B 1 135 ? 0.459 14.023 -2.264 1 97.88 135 SER B O 1
ATOM 3117 N N . ALA B 1 136 ? -0.501 12.102 -1.572 1 98.19 136 ALA B N 1
ATOM 3118 C CA . ALA B 1 136 ? 0.033 12.203 -0.216 1 98.19 136 ALA B CA 1
ATOM 3119 C C . ALA B 1 136 ? 1.556 12.117 -0.219 1 98.19 136 ALA B C 1
ATOM 3121 O O . ALA B 1 136 ? 2.229 12.875 0.484 1 98.19 136 ALA B O 1
ATOM 3122 N N . LEU B 1 137 ? 2.098 11.195 -1.015 1 98.38 137 LEU B N 1
ATOM 3123 C CA . LEU B 1 137 ? 3.545 11.055 -1.138 1 98.38 137 LEU B CA 1
ATOM 3124 C C . LEU B 1 137 ? 4.172 12.344 -1.663 1 98.38 137 LEU B C 1
ATOM 3126 O O . LEU B 1 137 ? 5.09 12.891 -1.045 1 98.38 137 LEU B O 1
ATOM 3130 N N . LEU B 1 138 ? 3.635 12.852 -2.736 1 98.38 138 LEU B N 1
ATOM 3131 C CA . LEU B 1 138 ? 4.242 13.984 -3.428 1 98.38 138 LEU B CA 1
ATOM 3132 C C . LEU B 1 138 ? 4.09 15.266 -2.615 1 98.38 138 LEU B C 1
ATOM 3134 O O . LEU B 1 138 ? 4.984 16.109 -2.611 1 98.38 138 LEU B O 1
ATOM 3138 N N . LEU B 1 139 ? 2.963 15.375 -1.96 1 98.31 139 LEU B N 1
ATOM 3139 C CA . LEU B 1 139 ? 2.795 16.547 -1.103 1 98.31 139 LEU B CA 1
ATOM 3140 C C . LEU B 1 139 ? 3.754 16.5 0.082 1 98.31 139 LEU B C 1
ATOM 3142 O O . LEU B 1 139 ? 4.34 17.516 0.458 1 98.31 139 LEU B O 1
ATOM 3146 N N . THR B 1 140 ? 3.879 15.297 0.676 1 98.69 140 THR B N 1
ATOM 3147 C CA . THR B 1 140 ? 4.781 15.125 1.81 1 98.69 140 THR B CA 1
ATOM 3148 C C . THR B 1 140 ? 6.215 15.484 1.419 1 98.69 140 THR B C 1
ATOM 3150 O O . THR B 1 140 ? 6.891 16.219 2.133 1 98.69 140 THR B O 1
ATOM 3153 N N . THR B 1 141 ? 6.664 14.984 0.266 1 98.06 141 THR B N 1
ATOM 3154 C CA . THR B 1 141 ? 8.039 15.258 -0.152 1 98.06 141 THR B CA 1
ATOM 3155 C C . THR B 1 141 ? 8.203 16.719 -0.536 1 98.06 141 THR B C 1
ATOM 3157 O O . THR B 1 141 ? 9.227 17.344 -0.237 1 98.06 141 THR B O 1
ATOM 3160 N N . HIS B 1 142 ? 7.199 17.328 -1.175 1 97.25 142 HIS B N 1
ATOM 3161 C CA . HIS B 1 142 ? 7.207 18.766 -1.457 1 97.25 142 HIS B CA 1
ATOM 3162 C C . HIS B 1 142 ? 7.32 19.578 -0.172 1 97.25 142 HIS B C 1
ATOM 3164 O O . HIS B 1 142 ? 8.109 20.516 -0.1 1 97.25 142 HIS B O 1
ATOM 3170 N N . PHE B 1 143 ? 6.559 19.203 0.81 1 97.75 143 PHE B N 1
ATOM 3171 C CA . PHE B 1 143 ? 6.551 19.859 2.111 1 97.75 143 PHE B CA 1
ATOM 3172 C C . PHE B 1 143 ? 7.922 19.781 2.766 1 97.75 143 PHE B C 1
ATOM 3174 O O . PHE B 1 143 ? 8.438 20.797 3.26 1 97.75 143 PHE B O 1
ATOM 3181 N N . LEU B 1 144 ? 8.547 18.594 2.738 1 97.5 144 LEU B N 1
ATOM 3182 C CA . LEU B 1 144 ? 9.859 18.391 3.35 1 97.5 144 LEU B CA 1
ATOM 3183 C C . LEU B 1 144 ? 10.93 19.219 2.639 1 97.5 144 LEU B C 1
ATOM 3185 O O . LEU B 1 144 ? 11.852 19.719 3.275 1 97.5 144 LEU B O 1
ATOM 3189 N N . ARG B 1 145 ? 10.789 19.406 1.319 1 95.75 145 ARG B N 1
ATOM 3190 C CA . ARG B 1 145 ? 11.75 20.203 0.57 1 95.75 145 ARG B CA 1
ATOM 3191 C C . ARG B 1 145 ? 11.523 21.703 0.817 1 95.75 145 ARG B C 1
ATOM 3193 O O . ARG B 1 145 ? 12.477 22.484 0.819 1 95.75 145 ARG B O 1
ATOM 3200 N N . THR B 1 146 ? 10.305 22.062 0.989 1 95.5 146 THR B N 1
ATOM 3201 C CA . THR B 1 146 ? 9.945 23.453 1.255 1 95.5 146 THR B CA 1
ATOM 3202 C C . THR B 1 146 ? 10.445 23.875 2.635 1 95.5 146 THR B C 1
ATOM 3204 O O . THR B 1 146 ? 10.828 25.031 2.83 1 95.5 146 THR B O 1
ATOM 3207 N N . PHE B 1 147 ? 10.43 22.922 3.596 1 96.25 147 PHE B N 1
ATOM 3208 C CA . PHE B 1 147 ? 10.844 23.188 4.965 1 96.25 147 PHE B CA 1
ATOM 3209 C C . PHE B 1 147 ? 11.992 22.281 5.375 1 96.25 147 PHE B C 1
ATOM 3211 O O . PHE B 1 147 ? 11.812 21.375 6.207 1 96.25 147 PHE B O 1
ATOM 3218 N N . PRO B 1 148 ? 13.164 22.594 4.902 1 94.62 148 PRO B N 1
ATOM 3219 C CA . PRO B 1 148 ? 14.305 21.75 5.281 1 94.62 148 PRO B CA 1
ATOM 3220 C C . PRO B 1 148 ? 14.664 21.891 6.758 1 94.62 148 PRO B C 1
ATOM 3222 O O . PRO B 1 148 ? 14.148 22.766 7.445 1 94.62 148 PRO B O 1
ATOM 3225 N N . HIS B 1 149 ? 15.469 20.953 7.191 1 94.94 149 HIS B N 1
ATOM 3226 C CA . HIS B 1 149 ? 15.93 20.984 8.578 1 94.94 149 HIS B CA 1
ATOM 3227 C C . HIS B 1 149 ? 16.547 22.344 8.914 1 94.94 149 HIS B C 1
ATOM 3229 O O . HIS B 1 149 ? 17.312 22.891 8.125 1 94.94 149 HIS B O 1
ATOM 3235 N N . ARG B 1 150 ? 16.156 22.812 10.008 1 94.06 150 ARG B N 1
ATOM 3236 C CA . ARG B 1 150 ? 16.672 24.031 10.602 1 94.06 150 ARG B CA 1
ATOM 3237 C C . ARG B 1 150 ? 16.609 23.984 12.125 1 94.06 150 ARG B C 1
ATOM 3239 O O . ARG B 1 150 ? 15.625 23.5 12.688 1 94.06 150 ARG B O 1
ATOM 3246 N N . GLU B 1 151 ? 17.641 24.5 12.688 1 93.06 151 GLU B N 1
ATOM 3247 C CA . GLU B 1 151 ? 17.641 24.547 14.148 1 93.06 151 GLU B CA 1
ATOM 3248 C C . GLU B 1 151 ? 16.438 25.328 14.672 1 93.06 151 GLU B C 1
ATOM 3250 O O . GLU B 1 151 ? 16.125 26.406 14.172 1 93.06 151 GLU B O 1
ATOM 3255 N N . GLY B 1 152 ? 15.727 24.719 15.586 1 92 152 GLY B N 1
ATOM 3256 C CA . GLY B 1 152 ? 14.602 25.375 16.219 1 92 152 GLY B CA 1
ATOM 3257 C C . GLY B 1 152 ? 13.289 25.156 15.484 1 92 152 GLY B C 1
ATOM 3258 O O . GLY B 1 152 ? 12.234 25.594 15.945 1 92 152 GLY B O 1
ATOM 3259 N N . LEU B 1 153 ? 13.367 24.547 14.32 1 95.44 153 LEU B N 1
ATOM 3260 C CA . LEU B 1 153 ? 12.148 24.25 13.57 1 95.44 153 LEU B CA 1
ATOM 3261 C C . LEU B 1 153 ? 11.664 22.828 13.859 1 95.44 153 LEU B C 1
ATOM 3263 O O . LEU B 1 153 ? 12.391 21.875 13.633 1 95.44 153 LEU B O 1
ATOM 3267 N N . ARG B 1 154 ? 10.484 22.781 14.383 1 96.38 154 ARG B N 1
ATOM 3268 C CA . ARG B 1 154 ? 9.836 21.469 14.516 1 96.38 154 ARG B CA 1
ATOM 3269 C C . ARG B 1 154 ? 9.055 21.125 13.258 1 96.38 154 ARG B C 1
ATOM 3271 O O . ARG B 1 154 ? 8.328 21.953 12.711 1 96.38 154 ARG B O 1
ATOM 3278 N N . ARG B 1 155 ? 9.242 19.891 12.766 1 97.31 155 ARG B N 1
ATOM 3279 C CA . ARG B 1 155 ? 8.539 19.406 11.586 1 97.31 155 ARG B CA 1
ATOM 3280 C C . ARG B 1 155 ? 7.719 18.156 11.906 1 97.31 155 ARG B C 1
ATOM 3282 O O . ARG B 1 155 ? 8.25 17.172 12.43 1 97.31 155 ARG B O 1
ATOM 3289 N N . THR B 1 156 ? 6.383 18.234 11.68 1 98.25 156 THR B N 1
ATOM 3290 C CA . THR B 1 156 ? 5.469 17.141 12.008 1 98.25 156 THR B CA 1
ATOM 3291 C C . THR B 1 156 ? 4.582 16.797 10.82 1 98.25 156 THR B C 1
ATOM 3293 O O . THR B 1 156 ? 4.012 17.703 10.188 1 98.25 156 THR B O 1
ATOM 3296 N N . ILE B 1 157 ? 4.504 15.562 10.477 1 98.75 157 ILE B N 1
ATOM 3297 C CA . ILE B 1 157 ? 3.621 15.078 9.422 1 98.75 157 ILE B CA 1
ATOM 3298 C C . ILE B 1 157 ? 2.668 14.023 9.992 1 98.75 157 ILE B C 1
ATOM 3300 O O . ILE B 1 157 ? 3.105 13.039 10.586 1 98.75 157 ILE B O 1
ATOM 3304 N N . ILE B 1 158 ? 1.411 14.258 9.836 1 98.75 158 ILE B N 1
ATOM 3305 C CA . ILE B 1 158 ? 0.369 13.344 10.289 1 98.75 158 ILE B CA 1
ATOM 3306 C C . ILE B 1 158 ? -0.33 12.727 9.078 1 98.75 158 ILE B C 1
ATOM 3308 O O . ILE B 1 158 ? -0.753 13.438 8.164 1 98.75 158 ILE B O 1
ATOM 3312 N N . ASN B 1 159 ? -0.373 11.438 9.031 1 98.75 159 ASN B N 1
ATOM 3313 C CA . ASN B 1 159 ? -1.171 10.688 8.07 1 98.75 159 ASN B CA 1
ATOM 3314 C C . ASN B 1 159 ? -2.43 10.109 8.711 1 98.75 159 ASN B C 1
ATOM 3316 O O . ASN B 1 159 ? -2.346 9.25 9.586 1 98.75 159 ASN B O 1
ATOM 3320 N N . ILE B 1 160 ? -3.566 10.648 8.328 1 98.38 160 ILE B N 1
ATOM 3321 C CA . ILE B 1 160 ? -4.809 10.062 8.812 1 98.38 160 ILE B CA 1
ATOM 3322 C C . ILE B 1 160 ? -5.035 8.711 8.133 1 98.38 160 ILE B C 1
ATOM 3324 O O . ILE B 1 160 ? -5.297 8.648 6.93 1 98.38 160 ILE B O 1
ATOM 3328 N N . THR B 1 161 ? -4.93 7.711 8.914 1 96.69 161 THR B N 1
ATOM 3329 C CA . THR B 1 161 ? -5.012 6.34 8.43 1 96.69 161 THR B CA 1
ATOM 3330 C C . THR B 1 161 ? -6.27 5.652 8.961 1 96.69 161 THR B C 1
ATOM 3332 O O . THR B 1 161 ? -7.332 6.27 9.047 1 96.69 161 THR B O 1
ATOM 3335 N N . SER B 1 162 ? -6.262 4.371 9.117 1 90.12 162 SER B N 1
ATOM 3336 C CA . SER B 1 162 ? -7.414 3.564 9.508 1 90.12 162 SER B CA 1
ATOM 3337 C C . SER B 1 162 ? -6.977 2.217 10.078 1 90.12 162 SER B C 1
ATOM 3339 O O . SER B 1 162 ? -5.84 1.792 9.875 1 90.12 162 SER B O 1
ATOM 3341 N N . LEU B 1 163 ? -7.879 1.651 10.867 1 86.81 163 LEU B N 1
ATOM 3342 C CA . LEU B 1 163 ? -7.68 0.251 11.227 1 86.81 163 LEU B CA 1
ATOM 3343 C C . LEU B 1 163 ? -7.535 -0.613 9.977 1 86.81 163 LEU B C 1
ATOM 3345 O O . LEU B 1 163 ? -6.867 -1.65 10.008 1 86.81 163 LEU B O 1
ATOM 3349 N N . ALA B 1 164 ? -8.094 -0.188 8.898 1 89.19 164 ALA B N 1
ATOM 3350 C CA . ALA B 1 164 ? -8.047 -0.894 7.625 1 89.19 164 ALA B CA 1
ATOM 3351 C C . ALA B 1 164 ? -6.613 -0.988 7.098 1 89.19 164 ALA B C 1
ATOM 3353 O O . ALA B 1 164 ? -6.332 -1.76 6.18 1 89.19 164 ALA B O 1
ATOM 3354 N N . ALA B 1 165 ? -5.684 -0.244 7.664 1 91.88 165 ALA B N 1
ATOM 3355 C CA . ALA B 1 165 ? -4.285 -0.298 7.25 1 91.88 165 ALA B CA 1
ATOM 3356 C C . ALA B 1 165 ? -3.611 -1.57 7.754 1 91.88 165 ALA B C 1
ATOM 3358 O O . ALA B 1 165 ? -2.598 -2.006 7.203 1 91.88 165 ALA B O 1
ATOM 3359 N N . ILE B 1 166 ? -4.207 -2.117 8.82 1 91.25 166 ILE B N 1
ATOM 3360 C CA . ILE B 1 166 ? -3.492 -3.221 9.453 1 91.25 166 ILE B CA 1
ATOM 3361 C C . ILE B 1 166 ? -4.43 -4.414 9.617 1 91.25 166 ILE B C 1
ATOM 3363 O O . ILE B 1 166 ? -4.008 -5.484 10.062 1 91.25 166 ILE B O 1
ATOM 3367 N N . LYS B 1 167 ? -5.66 -4.25 9.297 1 92.06 167 LYS B N 1
ATOM 3368 C CA . LYS B 1 167 ? -6.656 -5.316 9.344 1 92.06 167 LYS B CA 1
ATOM 3369 C C . LYS B 1 167 ? -7.484 -5.344 8.062 1 92.06 167 LYS B C 1
ATOM 3371 O O . LYS B 1 167 ? -8.133 -4.355 7.711 1 92.06 167 LYS B O 1
ATOM 3376 N N . PRO B 1 168 ? -7.566 -6.52 7.406 1 93.5 168 PRO B N 1
ATOM 3377 C CA . PRO B 1 168 ? -8.375 -6.594 6.191 1 93.5 168 PRO B CA 1
ATOM 3378 C C . PRO B 1 168 ? -9.875 -6.461 6.469 1 93.5 168 PRO B C 1
ATOM 3380 O O . PRO B 1 168 ? -10.367 -6.98 7.473 1 93.5 168 PRO B O 1
ATOM 3383 N N . MET B 1 169 ? -10.562 -5.7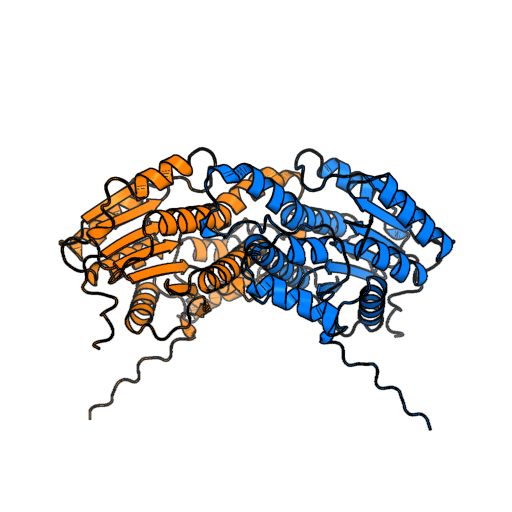15 5.633 1 92.19 169 MET B N 1
ATOM 3384 C CA . MET B 1 169 ? -12.008 -5.555 5.668 1 92.19 169 MET B CA 1
ATOM 3385 C C . MET B 1 169 ? -12.625 -5.879 4.309 1 92.19 169 MET B C 1
ATOM 3387 O O . MET B 1 169 ? -12.258 -5.289 3.297 1 92.19 169 MET B O 1
ATOM 3391 N N . LYS B 1 170 ? -13.562 -6.777 4.348 1 93.38 170 LYS B N 1
ATOM 3392 C CA . LYS B 1 170 ? -14.227 -7.152 3.102 1 93.38 170 LYS B CA 1
ATOM 3393 C C . LYS B 1 170 ? -14.867 -5.938 2.432 1 93.38 170 LYS B C 1
ATOM 3395 O O . LYS B 1 170 ? -15.375 -5.047 3.111 1 93.38 170 LYS B O 1
ATOM 3400 N N . THR B 1 171 ? -14.852 -5.895 1.158 1 92.94 171 THR B N 1
ATOM 3401 C CA . THR B 1 171 ? -15.461 -4.895 0.288 1 92.94 171 THR B CA 1
ATOM 3402 C C . THR B 1 171 ? -14.688 -3.584 0.338 1 92.94 171 THR B C 1
ATOM 3404 O O . THR B 1 171 ? -14.961 -2.662 -0.434 1 92.94 171 THR B O 1
ATOM 3407 N N . CYS B 1 172 ? -13.617 -3.506 1.21 1 93.62 172 CYS B N 1
ATOM 3408 C CA . CYS B 1 172 ? -12.773 -2.32 1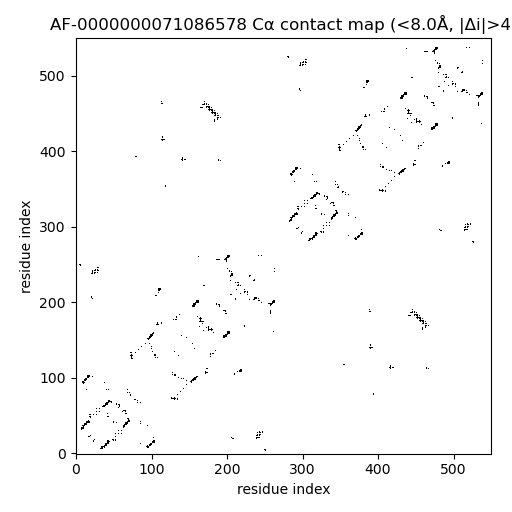.314 1 93.62 172 CYS B CA 1
ATOM 3409 C C . CYS B 1 172 ? -11.336 -2.633 0.905 1 93.62 172 CYS B C 1
ATOM 3411 O O . CYS B 1 172 ? -10.391 -2.08 1.468 1 93.62 172 CYS B O 1
ATOM 3413 N N . GLY B 1 173 ? -11.258 -3.527 0.006 1 95.75 173 GLY B N 1
ATOM 3414 C CA . GLY B 1 173 ? -9.938 -4.035 -0.318 1 95.75 173 GLY B CA 1
ATOM 3415 C C . GLY B 1 173 ? -8.984 -2.955 -0.808 1 95.75 173 GLY B C 1
ATOM 3416 O O . GLY B 1 173 ? -7.844 -2.871 -0.353 1 95.75 173 GLY B O 1
ATOM 3417 N N . LEU B 1 174 ? -9.414 -2.104 -1.792 1 96.88 174 LEU B N 1
ATOM 3418 C CA . LEU B 1 174 ? -8.555 -1.041 -2.311 1 96.88 174 LEU B CA 1
ATOM 3419 C C . LEU B 1 174 ? -8.203 -0.045 -1.211 1 96.88 174 LEU B C 1
ATOM 3421 O O . LEU B 1 174 ? -7.062 0.425 -1.138 1 96.88 174 LEU B O 1
ATOM 3425 N N . TYR B 1 175 ? -9.172 0.224 -0.35 1 96.69 175 TYR B N 1
ATOM 3426 C CA . TYR B 1 175 ? -8.945 1.128 0.773 1 96.69 175 TYR B CA 1
ATOM 3427 C C . TYR B 1 175 ? -7.93 0.55 1.746 1 96.69 175 TYR B C 1
ATOM 3429 O O . TYR B 1 175 ? -7.004 1.246 2.174 1 96.69 175 TYR B O 1
ATOM 3437 N N . CYS B 1 176 ? -8.023 -0.715 2.082 1 97.19 176 CYS B N 1
ATOM 3438 C CA . CYS B 1 176 ? -7.066 -1.39 2.951 1 97.19 176 CYS B CA 1
ATOM 3439 C C . CYS B 1 176 ? -5.664 -1.348 2.352 1 97.19 176 CYS B C 1
ATOM 3441 O O . CYS B 1 176 ? -4.695 -1.057 3.051 1 97.19 176 CYS B O 1
ATOM 3443 N N . MET B 1 177 ? -5.586 -1.617 1.086 1 97.88 177 MET B N 1
ATOM 3444 C CA . MET B 1 177 ? -4.309 -1.615 0.377 1 97.88 177 MET B CA 1
ATOM 3445 C C . MET B 1 177 ? -3.631 -0.253 0.484 1 97.88 177 MET B C 1
ATOM 3447 O O . MET B 1 177 ? -2.463 -0.166 0.866 1 97.88 177 MET B O 1
ATOM 3451 N N . VAL B 1 178 ? -4.32 0.821 0.195 1 97.75 178 VAL B N 1
ATOM 3452 C CA . VAL B 1 178 ? -3.721 2.15 0.131 1 97.75 178 VAL B CA 1
ATOM 3453 C C . VAL B 1 178 ? -3.361 2.621 1.538 1 97.75 178 VAL B C 1
ATOM 3455 O O . VAL B 1 178 ? -2.346 3.295 1.732 1 97.75 178 VAL B O 1
ATOM 3458 N N . LYS B 1 179 ? -4.203 2.281 2.498 1 98.06 179 LYS B N 1
ATOM 3459 C CA . LYS B 1 179 ? -3.889 2.693 3.863 1 98.06 179 LYS B CA 1
ATOM 3460 C C . LYS B 1 179 ? -2.684 1.928 4.406 1 98.06 179 LYS B C 1
ATOM 3462 O O . LYS B 1 179 ? -1.876 2.48 5.156 1 98.06 179 LYS B O 1
ATOM 3467 N N . ALA B 1 180 ? -2.541 0.647 4.055 1 98.19 180 ALA B N 1
ATOM 3468 C CA . ALA B 1 180 ? -1.335 -0.096 4.406 1 98.19 180 ALA B CA 1
ATOM 3469 C C . ALA B 1 180 ? -0.098 0.538 3.775 1 98.19 180 ALA B C 1
ATOM 3471 O O . ALA B 1 180 ? 0.929 0.704 4.438 1 98.19 180 ALA B O 1
ATOM 3472 N N . ALA B 1 181 ? -0.228 0.882 2.539 1 98.44 181 ALA B N 1
ATOM 3473 C CA . ALA B 1 181 ? 0.875 1.514 1.819 1 98.44 181 ALA B CA 1
ATOM 3474 C C . ALA B 1 181 ? 1.238 2.857 2.445 1 98.44 181 ALA B C 1
ATOM 3476 O O . ALA B 1 181 ? 2.42 3.18 2.596 1 98.44 181 ALA B O 1
ATOM 3477 N N . ARG B 1 182 ? 0.267 3.652 2.842 1 98.44 182 ARG B N 1
ATOM 3478 C CA . ARG B 1 182 ? 0.507 4.965 3.436 1 98.44 182 ARG B CA 1
ATOM 3479 C C . ARG B 1 182 ? 1.198 4.832 4.789 1 98.44 182 ARG B C 1
ATOM 3481 O O . ARG B 1 182 ? 2.074 5.633 5.125 1 98.44 182 ARG B O 1
ATOM 3488 N N . ASP B 1 183 ? 0.723 3.879 5.582 1 98.44 183 ASP B N 1
ATOM 3489 C CA . ASP B 1 183 ? 1.396 3.641 6.855 1 98.44 183 ASP B CA 1
ATOM 3490 C C . ASP B 1 183 ? 2.883 3.365 6.648 1 98.44 183 ASP B C 1
ATOM 3492 O O . ASP B 1 183 ? 3.729 3.953 7.324 1 98.44 183 ASP B O 1
ATOM 3496 N N . MET B 1 184 ? 3.135 2.465 5.676 1 98.38 184 MET B N 1
ATOM 3497 C CA . MET B 1 184 ? 4.52 2.09 5.391 1 98.38 184 MET B CA 1
ATOM 3498 C C . MET B 1 184 ? 5.301 3.275 4.836 1 98.38 184 MET B C 1
ATOM 3500 O O . MET B 1 184 ? 6.488 3.432 5.129 1 98.38 184 MET B O 1
ATOM 3504 N N . MET B 1 185 ? 4.652 4.098 4.066 1 98.25 185 MET B N 1
ATOM 3505 C CA . MET B 1 185 ? 5.266 5.316 3.545 1 98.25 185 MET B CA 1
ATOM 3506 C C . MET B 1 185 ? 5.781 6.195 4.68 1 98.25 185 MET B C 1
ATOM 3508 O O . MET B 1 185 ? 6.941 6.617 4.664 1 98.25 185 MET B O 1
ATOM 3512 N N . MET B 1 186 ? 4.957 6.395 5.68 1 98.56 186 MET B N 1
ATOM 3513 C CA . MET B 1 186 ? 5.336 7.246 6.805 1 98.56 186 MET B CA 1
ATOM 3514 C C . MET B 1 186 ? 6.441 6.602 7.629 1 98.56 186 MET B C 1
ATOM 3516 O O . MET B 1 186 ? 7.344 7.285 8.109 1 98.56 186 MET B O 1
ATOM 3520 N N . MET B 1 187 ? 6.34 5.305 7.797 1 98.19 187 MET B N 1
ATOM 3521 C CA . MET B 1 187 ? 7.387 4.598 8.531 1 98.19 187 MET B CA 1
ATOM 3522 C C . MET B 1 187 ? 8.734 4.738 7.832 1 98.19 187 MET B C 1
ATOM 3524 O O . MET B 1 187 ? 9.75 4.973 8.484 1 98.19 187 MET B O 1
ATOM 3528 N N . THR B 1 188 ? 8.734 4.59 6.516 1 97.81 188 THR B N 1
ATOM 3529 C CA . THR B 1 188 ? 9.977 4.684 5.758 1 97.81 188 THR B CA 1
ATOM 3530 C C . THR B 1 188 ? 10.523 6.109 5.781 1 97.81 188 THR B C 1
ATOM 3532 O O . THR B 1 188 ? 11.727 6.32 5.961 1 97.81 188 THR B O 1
ATOM 3535 N N . LEU B 1 189 ? 9.648 7.074 5.625 1 98.44 189 LEU B N 1
ATOM 3536 C CA . LEU B 1 189 ? 10.055 8.469 5.695 1 98.44 189 LEU B CA 1
ATOM 3537 C C . LEU B 1 189 ? 10.633 8.797 7.066 1 98.44 189 LEU B C 1
ATOM 3539 O O . LEU B 1 189 ? 11.609 9.547 7.172 1 98.44 189 LEU B O 1
ATOM 3543 N N . ALA B 1 190 ? 10.016 8.266 8.125 1 98.44 190 ALA B N 1
ATOM 3544 C CA . ALA B 1 190 ? 10.523 8.484 9.477 1 98.44 190 ALA B CA 1
ATOM 3545 C C . ALA B 1 190 ? 11.953 7.969 9.617 1 98.44 190 ALA B C 1
ATOM 3547 O O . ALA B 1 190 ? 12.773 8.57 10.312 1 98.44 190 ALA B O 1
ATOM 3548 N N . ALA B 1 191 ? 12.234 6.852 8.969 1 96.94 191 ALA B N 1
ATOM 3549 C CA . ALA B 1 191 ? 13.586 6.297 8.984 1 96.94 191 ALA B CA 1
ATOM 3550 C C . ALA B 1 191 ? 14.555 7.18 8.211 1 96.94 191 ALA B C 1
ATOM 3552 O O . ALA B 1 191 ? 15.703 7.355 8.609 1 96.94 191 ALA B O 1
ATOM 3553 N N . GLU B 1 192 ? 14.125 7.785 7.145 1 97.19 192 GLU B N 1
ATOM 3554 C CA . GLU B 1 192 ? 14.984 8.578 6.273 1 97.19 192 GLU B CA 1
ATOM 3555 C C . GLU B 1 192 ? 15.172 9.992 6.82 1 97.19 192 GLU B C 1
ATOM 3557 O O . GLU B 1 192 ? 16.172 10.648 6.535 1 97.19 192 GLU B O 1
ATOM 3562 N N . GLU B 1 193 ? 14.117 10.453 7.512 1 97.75 193 GLU B N 1
ATOM 3563 C CA . GLU B 1 193 ? 14.094 11.797 8.078 1 97.75 193 GLU B CA 1
ATOM 3564 C C . GLU B 1 193 ? 13.938 11.75 9.594 1 97.75 193 GLU B C 1
ATOM 3566 O O . GLU B 1 193 ? 12.906 12.156 10.133 1 97.75 193 GLU B O 1
ATOM 3571 N N . PRO B 1 194 ? 14.992 11.406 10.328 1 96.12 194 PRO B N 1
ATOM 3572 C CA . PRO B 1 194 ? 14.852 11.164 11.766 1 96.12 194 PRO B CA 1
ATOM 3573 C C . PRO B 1 194 ? 14.555 12.445 12.547 1 96.12 194 PRO B C 1
ATOM 3575 O O . PRO B 1 194 ? 14.141 12.375 13.711 1 96.12 194 PRO B O 1
ATOM 3578 N N . ASP B 1 195 ? 14.773 13.594 11.992 1 97 195 ASP B N 1
ATOM 3579 C CA . ASP B 1 195 ? 14.531 14.852 12.688 1 97 195 ASP B CA 1
ATOM 3580 C C . ASP B 1 195 ? 13.094 15.32 12.484 1 97 195 ASP B C 1
ATOM 3582 O O . ASP B 1 195 ? 12.688 16.359 13.016 1 97 195 ASP B O 1
ATOM 3586 N N . VAL B 1 196 ? 12.266 14.617 11.688 1 98.06 196 VAL B N 1
ATOM 3587 C CA . VAL B 1 196 ? 10.859 14.922 11.445 1 98.06 196 VAL B CA 1
ATOM 3588 C C . VAL B 1 196 ? 9.977 13.938 12.227 1 98.06 196 VAL B C 1
ATOM 3590 O O . VAL B 1 196 ? 10.297 12.75 12.305 1 98.06 196 VAL B O 1
ATOM 3593 N N . ARG B 1 197 ? 8.938 14.391 12.859 1 97.88 197 ARG B N 1
ATOM 3594 C CA . ARG B 1 197 ? 7.988 13.531 13.562 1 97.88 197 ARG B CA 1
ATOM 3595 C C . ARG B 1 197 ? 6.859 13.086 12.641 1 97.88 197 ARG B C 1
ATOM 3597 O O . ARG B 1 197 ? 6.102 13.914 12.133 1 97.88 197 ARG B O 1
ATOM 3604 N N . PHE B 1 198 ? 6.777 11.836 12.383 1 98.44 198 PHE B N 1
ATOM 3605 C CA . PHE B 1 198 ? 5.723 11.242 11.57 1 98.44 198 PHE B CA 1
ATOM 3606 C C . PHE B 1 198 ? 4.738 10.461 12.438 1 98.44 198 PHE B C 1
ATOM 3608 O O . PHE B 1 198 ? 5.148 9.742 13.352 1 98.44 198 PHE B O 1
ATOM 3615 N N . LEU B 1 199 ? 3.441 10.602 12.18 1 97.81 199 LEU B N 1
ATOM 3616 C CA . LEU B 1 199 ? 2.426 9.859 12.914 1 97.81 199 LEU B CA 1
ATOM 3617 C C . LEU B 1 199 ? 1.349 9.328 11.977 1 97.81 199 LEU B C 1
ATOM 3619 O O . LEU B 1 199 ? 0.753 10.094 11.211 1 97.81 199 LEU B O 1
ATOM 3623 N N . ASN B 1 200 ? 1.194 8.016 11.953 1 98.19 200 ASN B N 1
ATOM 3624 C CA . ASN B 1 200 ? -0.014 7.41 11.398 1 98.19 200 ASN B CA 1
ATOM 3625 C C . ASN B 1 200 ? -1.131 7.34 12.438 1 98.19 200 ASN B C 1
ATOM 3627 O O . ASN B 1 200 ? -1.068 6.531 13.367 1 98.19 200 ASN B O 1
ATOM 3631 N N . TYR B 1 201 ? -2.184 8.164 12.273 1 98 201 TYR B N 1
ATOM 3632 C CA . TYR B 1 201 ? -3.248 8.234 13.266 1 98 201 TYR B CA 1
ATOM 3633 C C . TYR B 1 201 ? -4.539 7.633 12.734 1 98 201 TYR B C 1
ATOM 3635 O O . TYR B 1 201 ? -5.078 8.094 11.727 1 98 201 TYR B O 1
ATOM 3643 N N . ALA B 1 202 ? -5.02 6.566 13.32 1 97.44 202 ALA B N 1
ATOM 3644 C CA . ALA B 1 202 ? -6.324 5.984 13.023 1 97.44 202 ALA B CA 1
ATOM 3645 C C . ALA B 1 202 ? -7.414 6.617 13.891 1 97.44 202 ALA B C 1
ATOM 3647 O O . ALA B 1 202 ? -7.484 6.363 15.094 1 97.44 202 ALA B O 1
ATOM 3648 N N . PRO B 1 203 ? -8.273 7.324 13.305 1 96.69 203 PRO B N 1
ATOM 3649 C CA . PRO B 1 203 ? -9.203 8.164 14.07 1 96.69 203 PRO B CA 1
ATOM 3650 C C . PRO B 1 203 ? -10.297 7.359 14.758 1 96.69 203 PRO B C 1
ATOM 3652 O O . PRO B 1 203 ? -11 7.883 15.625 1 96.69 203 PRO B O 1
ATOM 3655 N N . GLY B 1 204 ? -10.484 6.047 14.367 1 93.56 204 GLY B N 1
ATOM 3656 C CA . GLY B 1 204 ? -11.633 5.285 14.828 1 93.56 204 GLY B CA 1
ATOM 3657 C C . GLY B 1 204 ? -12.859 5.48 13.969 1 93.56 204 GLY B C 1
ATOM 3658 O O . GLY B 1 204 ? -12.789 6.09 12.898 1 93.56 204 GLY B O 1
ATOM 3659 N N . PRO B 1 205 ? -14 4.812 14.344 1 93.5 205 PRO B N 1
ATOM 3660 C CA . PRO B 1 205 ? -15.258 5.035 13.633 1 93.5 205 PRO B CA 1
ATOM 3661 C C . PRO B 1 205 ? -15.867 6.406 13.914 1 93.5 205 PRO B C 1
ATOM 3663 O O . PRO B 1 205 ? -16.422 6.629 14.992 1 93.5 205 PRO B O 1
ATOM 3666 N N . VAL B 1 206 ? -15.75 7.316 13.008 1 95.94 206 VAL B N 1
ATOM 3667 C CA . VAL B 1 206 ? -16.172 8.695 13.188 1 95.94 206 VAL B CA 1
ATOM 3668 C C . VAL B 1 206 ? -17.438 8.969 12.367 1 95.94 206 VAL B C 1
ATOM 3670 O O . VAL B 1 206 ? -17.562 8.484 11.242 1 95.94 206 VAL B O 1
ATOM 3673 N N . ASP B 1 207 ? -18.359 9.688 12.922 1 95.12 207 ASP B N 1
ATOM 3674 C CA . ASP B 1 207 ? -19.609 10.07 12.258 1 95.12 207 ASP B CA 1
ATOM 3675 C C . ASP B 1 207 ? -19.328 11.047 11.117 1 95.12 207 ASP B C 1
ATOM 3677 O O . ASP B 1 207 ? -19.391 12.266 11.305 1 95.12 207 ASP B O 1
ATOM 3681 N N . THR B 1 208 ? -19.047 10.523 9.961 1 93.94 208 THR B N 1
ATOM 3682 C CA . THR B 1 208 ? -18.766 11.266 8.734 1 93.94 208 THR B CA 1
ATOM 3683 C C . THR B 1 208 ? -19.562 10.688 7.566 1 93.94 208 THR B C 1
ATOM 3685 O O . THR B 1 208 ? -20.234 9.664 7.707 1 93.94 208 THR B O 1
ATOM 3688 N N . ASP B 1 209 ? -19.516 11.398 6.434 1 90.44 209 ASP B N 1
ATOM 3689 C CA . ASP B 1 209 ? -20.141 10.891 5.211 1 90.44 209 ASP B CA 1
ATOM 3690 C C . ASP B 1 209 ? -19.562 9.531 4.824 1 90.44 209 ASP B C 1
ATOM 3692 O O . ASP B 1 209 ? -20.297 8.656 4.352 1 90.44 209 ASP B O 1
ATOM 3696 N N . MET B 1 210 ? -18.312 9.305 5.066 1 86.19 210 MET B N 1
ATOM 3697 C CA . MET B 1 210 ? -17.656 8.039 4.742 1 86.19 210 MET B CA 1
ATOM 3698 C C . MET B 1 210 ? -18.25 6.895 5.562 1 86.19 210 MET B C 1
ATOM 3700 O O . MET B 1 210 ? -18.5 5.809 5.035 1 86.19 210 MET B O 1
ATOM 3704 N N . TYR B 1 211 ? -18.469 7.094 6.812 1 90.75 211 TYR B N 1
ATOM 3705 C CA . TYR B 1 211 ? -19.094 6.102 7.688 1 90.75 211 TYR B CA 1
ATOM 3706 C C . TYR B 1 211 ? -20.469 5.703 7.168 1 90.75 211 TYR B C 1
ATOM 3708 O O . TYR B 1 211 ? -20.781 4.516 7.094 1 90.75 211 TYR B O 1
ATOM 3716 N N . ARG B 1 212 ? -21.188 6.703 6.758 1 91.62 212 ARG B N 1
ATOM 3717 C CA . ARG B 1 212 ? -22.516 6.445 6.234 1 91.62 212 ARG B CA 1
ATOM 3718 C C . ARG B 1 212 ? -22.453 5.66 4.926 1 91.62 212 ARG B C 1
ATOM 3720 O O . ARG B 1 212 ? -23.312 4.809 4.668 1 91.62 212 ARG B O 1
ATOM 3727 N N . GLU B 1 213 ? -21.484 6.023 4.152 1 91.44 213 GLU B N 1
ATOM 3728 C CA . GLU B 1 213 ? -21.297 5.301 2.898 1 91.44 213 GLU B CA 1
ATOM 3729 C C . GLU B 1 213 ? -21.062 3.814 3.148 1 91.44 213 GLU B C 1
ATOM 3731 O O . GLU B 1 213 ? -21.609 2.965 2.453 1 91.44 213 GLU B O 1
ATOM 3736 N N . ILE B 1 214 ? -20.25 3.48 4.133 1 89.69 214 ILE B N 1
ATOM 3737 C CA . ILE B 1 214 ? -19.953 2.088 4.465 1 89.69 214 ILE B CA 1
ATOM 3738 C C . ILE B 1 214 ? -21.234 1.385 4.902 1 89.69 214 ILE B C 1
ATOM 3740 O O . ILE B 1 214 ? -21.547 0.294 4.422 1 89.69 214 ILE B O 1
ATOM 3744 N N . CYS B 1 215 ? -22.016 2.039 5.727 1 91.31 215 CYS B N 1
ATOM 3745 C CA . CYS B 1 215 ? -23.25 1.471 6.258 1 91.31 215 CYS B CA 1
ATOM 3746 C C . CYS B 1 215 ? -24.266 1.234 5.145 1 91.31 215 CYS B C 1
ATOM 3748 O O . CYS B 1 215 ? -24.984 0.243 5.168 1 91.31 215 CYS B O 1
ATOM 3750 N N . ASN B 1 216 ? -24.203 2.104 4.172 1 91.88 216 ASN B N 1
ATOM 3751 C CA . ASN B 1 216 ? -25.297 2.105 3.211 1 91.88 216 ASN B CA 1
ATOM 3752 C C . ASN B 1 216 ? -24.906 1.4 1.914 1 91.88 216 ASN B C 1
ATOM 3754 O O . ASN B 1 216 ? -25.766 0.879 1.203 1 91.88 216 ASN B O 1
ATOM 3758 N N . GLU B 1 217 ? -23.609 1.402 1.609 1 92.38 217 GLU B N 1
ATOM 3759 C CA . GLU B 1 217 ? -23.25 1.05 0.239 1 92.38 217 GLU B CA 1
ATOM 3760 C C . GLU B 1 217 ? -22.469 -0.262 0.191 1 92.38 217 GLU B C 1
ATOM 3762 O O . GLU B 1 217 ? -22.328 -0.867 -0.874 1 92.38 217 GLU B O 1
ATOM 3767 N N . SER B 1 218 ? -22.016 -0.719 1.295 1 93.06 218 SER B N 1
ATOM 3768 C CA . SER B 1 218 ? -21.266 -1.972 1.258 1 93.06 218 SER B CA 1
ATOM 3769 C C . SER B 1 218 ? -22.172 -3.143 0.874 1 93.06 218 SER B C 1
ATOM 3771 O O . SER B 1 218 ? -23.281 -3.281 1.4 1 93.06 218 SER B O 1
ATOM 3773 N N . ILE B 1 219 ? -21.734 -3.967 -0.015 1 94.56 219 ILE B N 1
ATOM 3774 C CA . ILE B 1 219 ? -22.5 -5.141 -0.418 1 94.56 219 ILE B CA 1
ATOM 3775 C C . ILE B 1 219 ? -22.359 -6.238 0.634 1 94.56 219 ILE B C 1
ATOM 3777 O O . ILE B 1 219 ? -23.109 -7.215 0.629 1 94.56 219 ILE B O 1
ATOM 3781 N N . ASP B 1 220 ? -21.391 -6.105 1.465 1 93.56 220 ASP B N 1
ATOM 3782 C CA . ASP B 1 220 ? -21.156 -7.09 2.521 1 93.56 220 ASP B CA 1
ATOM 3783 C C . ASP B 1 220 ? -22.047 -6.809 3.734 1 93.56 220 ASP B C 1
ATOM 3785 O O . ASP B 1 220 ? -21.828 -5.836 4.457 1 93.56 220 ASP B O 1
ATOM 3789 N N . GLN B 1 221 ? -22.922 -7.668 4.008 1 92.69 221 GLN B N 1
ATOM 3790 C CA . GLN B 1 221 ? -23.891 -7.477 5.082 1 92.69 221 GLN B CA 1
ATOM 3791 C C . GLN B 1 221 ? -23.219 -7.512 6.449 1 92.69 221 GLN B C 1
ATOM 3793 O O . GLN B 1 221 ? -23.594 -6.773 7.359 1 92.69 221 GLN B O 1
ATOM 3798 N N . GLU B 1 222 ? -22.25 -8.328 6.555 1 91.75 222 GLU B N 1
ATOM 3799 C CA . GLU B 1 222 ? -21.547 -8.438 7.828 1 91.75 222 GLU B CA 1
ATOM 3800 C C . GLU B 1 222 ? -20.844 -7.133 8.18 1 91.75 222 GLU B C 1
ATOM 3802 O O . GLU B 1 222 ? -20.891 -6.688 9.328 1 91.75 222 GLU B O 1
ATOM 3807 N N . LEU B 1 223 ? -20.219 -6.566 7.199 1 89.94 223 LEU B N 1
ATOM 3808 C CA . LEU B 1 223 ? -19.547 -5.285 7.418 1 89.94 223 LEU B CA 1
ATOM 3809 C C . LEU B 1 223 ? -20.547 -4.199 7.777 1 89.94 223 LEU B C 1
ATOM 3811 O O . LEU B 1 223 ? -20.328 -3.422 8.703 1 89.94 223 LEU B O 1
ATOM 3815 N N . ARG B 1 224 ? -21.641 -4.141 7.086 1 92.69 224 ARG B N 1
ATOM 3816 C CA . ARG B 1 224 ? -22.672 -3.148 7.363 1 92.69 224 ARG B CA 1
ATOM 3817 C C . ARG B 1 224 ? -23.188 -3.279 8.797 1 92.69 224 ARG B C 1
ATOM 3819 O O . ARG B 1 224 ? -23.297 -2.285 9.516 1 92.69 224 ARG B O 1
ATOM 3826 N N . GLU B 1 225 ? -23.422 -4.484 9.195 1 92 225 GLU B N 1
ATOM 3827 C CA . GLU B 1 225 ? -23.953 -4.73 10.531 1 92 225 GLU B CA 1
ATOM 3828 C C . GLU B 1 225 ? -22.938 -4.367 11.609 1 92 225 GLU B C 1
ATOM 3830 O O . GLU B 1 225 ? -23.312 -3.828 12.656 1 92 225 GLU B O 1
ATOM 3835 N N . MET B 1 226 ? -21.734 -4.695 11.266 1 89.19 226 MET B N 1
ATOM 3836 C CA . MET B 1 226 ? -20.672 -4.324 12.203 1 89.19 226 MET B CA 1
ATOM 3837 C C . MET B 1 226 ? -20.609 -2.811 12.383 1 89.19 226 MET B C 1
ATOM 3839 O O . MET B 1 226 ? -20.5 -2.32 13.516 1 89.19 226 MET B O 1
ATOM 3843 N N . MET B 1 227 ? -20.734 -2.092 11.312 1 90.12 227 MET B N 1
ATOM 3844 C CA . MET B 1 227 ? -20.656 -0.634 11.359 1 90.12 227 MET B CA 1
ATOM 3845 C C . MET B 1 227 ? -21.891 -0.042 12.016 1 90.12 227 MET B C 1
ATOM 3847 O O . MET B 1 227 ? -21.797 0.896 12.812 1 90.12 227 MET B O 1
ATOM 3851 N N . ILE B 1 228 ? -23.016 -0.617 11.727 1 91.31 228 ILE B N 1
ATOM 3852 C CA . ILE B 1 228 ? -24.25 -0.186 12.359 1 91.31 228 ILE B CA 1
ATOM 3853 C C . ILE B 1 228 ? -24.172 -0.436 13.867 1 91.31 228 ILE B C 1
ATOM 3855 O O . ILE B 1 228 ? -24.641 0.385 14.664 1 91.31 228 ILE B O 1
ATOM 3859 N N . GLY B 1 229 ? -23.547 -1.519 14.195 1 91.25 229 GLY B N 1
ATOM 3860 C CA . GLY B 1 229 ? -23.359 -1.848 15.602 1 91.25 229 GLY B CA 1
ATOM 3861 C C . GLY B 1 229 ? -22.5 -0.838 16.328 1 91.25 229 GLY B C 1
ATOM 3862 O O . GLY B 1 229 ? -22.703 -0.588 17.531 1 91.25 229 GLY B O 1
ATOM 3863 N N . VAL B 1 230 ? -21.562 -0.272 15.664 1 89.94 230 VAL B N 1
ATOM 3864 C CA . VAL B 1 230 ? -20.703 0.756 16.234 1 89.94 230 VAL B CA 1
ATOM 3865 C C . VAL B 1 230 ? -21.562 1.939 16.703 1 89.94 230 VAL B C 1
ATOM 3867 O O . VAL B 1 230 ? -21.328 2.486 17.781 1 89.94 230 VAL B O 1
ATOM 3870 N N . GLU B 1 231 ? -22.5 2.342 15.906 1 88.38 231 GLU B N 1
ATOM 3871 C CA . GLU B 1 231 ? -23.375 3.461 16.234 1 88.38 231 GLU B CA 1
ATOM 3872 C C . GLU B 1 231 ? -24.359 3.084 17.328 1 88.38 231 GLU B C 1
ATOM 3874 O O . GLU B 1 231 ? -24.578 3.842 18.281 1 88.38 231 GLU B O 1
ATOM 3879 N N . THR B 1 232 ? -24.906 1.9 17.219 1 90.75 232 THR B N 1
ATOM 3880 C CA . THR B 1 232 ? -25.938 1.468 18.156 1 90.75 232 THR B CA 1
ATOM 3881 C C . THR B 1 232 ? -25.359 1.257 19.547 1 90.75 232 THR B C 1
ATOM 3883 O O . THR B 1 232 ? -26.062 1.438 20.547 1 90.75 232 THR B O 1
ATOM 3886 N N . ASN B 1 233 ? -24.078 0.913 19.594 1 92.19 233 ASN B N 1
ATOM 3887 C CA . ASN B 1 233 ? -23.438 0.668 20.875 1 92.19 233 ASN B CA 1
ATOM 3888 C C . ASN B 1 233 ? -22.75 1.926 21.406 1 92.19 233 ASN B C 1
ATOM 3890 O O . ASN B 1 233 ? -21.953 1.856 22.344 1 92.19 233 ASN B O 1
ATOM 3894 N N . ASN B 1 234 ? -22.922 3.066 20.703 1 90.44 234 ASN B N 1
ATOM 3895 C CA . ASN B 1 234 ? -22.484 4.395 21.109 1 90.44 234 ASN B CA 1
ATOM 3896 C C . ASN B 1 234 ? -20.969 4.512 21.125 1 90.44 234 ASN B C 1
ATOM 3898 O O . ASN B 1 234 ? -20.391 5.102 22.031 1 90.44 234 ASN B O 1
ATOM 3902 N N . VAL B 1 235 ? -20.422 3.809 20.172 1 91.44 235 VAL B N 1
ATOM 3903 C CA . VAL B 1 235 ? -18.969 3.855 20.031 1 91.44 235 VAL B CA 1
ATOM 3904 C C . VAL B 1 235 ? -18.594 4.82 18.906 1 91.44 235 VAL B C 1
ATOM 3906 O O . VAL B 1 235 ? -17.422 5.215 18.797 1 91.44 235 VAL B O 1
ATOM 3909 N N . LEU B 1 236 ? -19.625 5.254 18.094 1 94.75 236 LEU B N 1
ATOM 3910 C CA . LEU B 1 236 ? -19.375 6.16 16.969 1 94.75 236 LEU B CA 1
ATOM 3911 C C . LEU B 1 236 ? -18.922 7.527 17.469 1 94.75 236 LEU B C 1
ATOM 3913 O O . LEU B 1 236 ? -19.609 8.164 18.266 1 94.75 236 LEU B O 1
ATOM 3917 N N . LEU B 1 237 ? -17.797 7.945 17.047 1 95.94 237 LEU B N 1
ATOM 3918 C CA . LEU B 1 237 ? -17.188 9.188 17.5 1 95.94 237 LEU B CA 1
ATOM 3919 C C . LEU B 1 237 ? -17.688 10.375 16.688 1 95.94 237 LEU B C 1
ATOM 3921 O O . LEU B 1 237 ? -17.891 10.258 15.477 1 95.94 237 LEU B O 1
ATOM 3925 N N . LYS B 1 238 ? -17.844 11.461 17.391 1 96.69 238 LYS B N 1
ATOM 3926 C CA . LYS B 1 238 ? -17.969 12.727 16.672 1 96.69 238 LYS B CA 1
ATOM 3927 C C . LYS B 1 238 ? -16.594 13.227 16.203 1 96.69 238 LYS B C 1
ATOM 3929 O O . LYS B 1 238 ? -15.586 12.977 16.859 1 96.69 238 LYS B O 1
ATOM 3934 N N . PRO B 1 239 ? -16.562 13.953 15.094 1 97.88 239 PRO B N 1
ATOM 3935 C CA . PRO B 1 239 ? -15.273 14.391 14.547 1 97.88 239 PRO B CA 1
ATOM 3936 C C . PRO B 1 239 ? -14.43 15.156 15.562 1 97.88 239 PRO B C 1
ATOM 3938 O O . PRO B 1 239 ? -13.211 14.945 15.633 1 97.88 239 PRO B O 1
ATOM 3941 N N . HIS B 1 240 ? -15.023 15.945 16.422 1 97.19 240 HIS B N 1
ATOM 3942 C CA . HIS B 1 240 ? -14.234 16.734 17.359 1 97.19 240 HIS B CA 1
ATOM 3943 C C . HIS B 1 240 ? -13.578 15.859 18.422 1 97.19 240 HIS B C 1
ATOM 3945 O O . HIS B 1 240 ? -12.516 16.188 18.938 1 97.19 240 HIS B O 1
ATOM 3951 N N . GLN B 1 241 ? -14.18 14.672 18.734 1 96.81 241 GLN B N 1
ATOM 3952 C CA . GLN B 1 241 ? -13.625 13.766 19.734 1 96.81 241 GLN B CA 1
ATOM 3953 C C . GLN B 1 241 ? -12.289 13.195 19.281 1 96.81 241 GLN B C 1
ATOM 3955 O O . GLN B 1 241 ? -11.328 13.164 20.047 1 96.81 241 GLN B O 1
ATOM 3960 N N . THR B 1 242 ? -12.219 12.789 18.047 1 97.62 242 THR B N 1
ATOM 3961 C CA . THR B 1 242 ? -10.977 12.219 17.547 1 97.62 242 THR B CA 1
ATOM 3962 C C . THR B 1 242 ? -9.938 13.312 17.297 1 97.62 242 THR B C 1
ATOM 3964 O O . THR B 1 242 ? -8.742 13.102 17.5 1 97.62 242 THR B O 1
ATOM 3967 N N . ALA B 1 243 ? -10.352 14.516 16.906 1 98.06 243 ALA B N 1
ATOM 3968 C CA . ALA B 1 243 ? -9.43 15.641 16.719 1 98.06 243 ALA B CA 1
ATOM 3969 C C . ALA B 1 243 ? -8.773 16.031 18.031 1 98.06 243 ALA B C 1
ATOM 3971 O O . ALA B 1 243 ? -7.574 16.312 18.078 1 98.06 243 ALA B O 1
ATOM 3972 N N . GLU B 1 244 ? -9.578 16.016 19.125 1 97.12 244 GLU B N 1
ATOM 3973 C CA . GLU B 1 244 ? -9.062 16.344 20.438 1 97.12 244 GLU B CA 1
ATOM 3974 C C . GLU B 1 244 ? -8.047 15.312 20.906 1 97.12 244 GLU B C 1
ATOM 3976 O O . GLU B 1 244 ? -7.023 15.664 21.5 1 97.12 244 GLU B O 1
ATOM 3981 N N . LYS B 1 245 ? -8.391 14.086 20.656 1 96.12 245 LYS B N 1
ATOM 3982 C CA . LYS B 1 245 ? -7.465 13.023 21.031 1 96.12 245 LYS B CA 1
ATOM 3983 C C . LYS B 1 245 ? -6.148 13.148 20.266 1 96.12 245 LYS B C 1
ATOM 3985 O O . LYS B 1 245 ? -5.07 12.984 20.844 1 96.12 245 LYS B O 1
ATOM 3990 N N . LEU B 1 246 ? -6.211 13.422 18.984 1 96.88 246 LEU B N 1
ATOM 3991 C CA . LEU B 1 246 ? -5.012 13.633 18.172 1 96.88 246 LEU B CA 1
ATOM 3992 C C . LEU B 1 246 ? -4.168 14.766 18.75 1 96.88 246 LEU B C 1
ATOM 3994 O O . LEU B 1 246 ? -2.945 14.641 18.859 1 96.88 246 LEU B O 1
ATOM 3998 N N . ALA B 1 247 ? -4.809 15.906 19.109 1 96.44 247 ALA B N 1
ATOM 3999 C CA . ALA B 1 247 ? -4.098 17.047 19.672 1 96.44 247 ALA B CA 1
ATOM 4000 C C . ALA B 1 247 ? -3.348 16.672 20.938 1 96.44 247 ALA B C 1
ATOM 4002 O O . ALA B 1 247 ? -2.207 17.078 21.156 1 96.44 247 ALA B O 1
ATOM 4003 N N . LEU B 1 248 ? -4.008 15.836 21.719 1 93.12 248 LEU B N 1
ATOM 4004 C CA . LEU B 1 248 ? -3.389 15.383 22.969 1 93.12 248 LEU B CA 1
ATOM 4005 C C . LEU B 1 248 ? -2.17 14.516 22.672 1 93.12 248 LEU B C 1
ATOM 4007 O O . LEU B 1 248 ? -1.137 14.648 23.344 1 93.12 248 LEU B O 1
ATOM 4011 N N . PHE B 1 249 ? -2.287 13.672 21.672 1 91.81 249 PHE B N 1
ATOM 4012 C CA . PHE B 1 249 ? -1.176 12.805 21.297 1 91.81 249 PHE B CA 1
ATOM 4013 C C . PHE B 1 249 ? 0.013 13.633 20.812 1 91.81 249 PHE B C 1
ATOM 4015 O O . PHE B 1 249 ? 1.156 13.352 21.188 1 91.81 249 PHE B O 1
ATOM 4022 N N . LEU B 1 250 ? -0.306 14.586 20.047 1 95 250 LEU B N 1
ATOM 4023 C CA . LEU B 1 250 ? 0.749 15.438 19.5 1 95 250 LEU B CA 1
ATOM 4024 C C . LEU B 1 250 ? 1.412 16.25 20.609 1 95 250 LEU B C 1
ATOM 4026 O O . LEU B 1 250 ? 2.637 16.391 20.625 1 95 250 LEU B O 1
ATOM 4030 N N . GLU B 1 251 ? 0.594 16.766 21.516 1 93 251 GLU B N 1
ATOM 4031 C CA . GLU B 1 251 ? 1.104 17.578 22.625 1 93 251 GLU B CA 1
ATOM 4032 C C . GLU B 1 251 ? 2.037 16.766 23.516 1 93 251 GLU B C 1
ATOM 4034 O O . GLU B 1 251 ? 3.072 17.281 23.953 1 93 251 GLU B O 1
ATOM 4039 N N . GLY B 1 252 ? 1.698 15.562 23.766 1 91.19 252 GLY B N 1
ATOM 4040 C CA . GLY B 1 252 ? 2.52 14.703 24.609 1 91.19 252 GLY B CA 1
ATOM 4041 C C . GLY B 1 252 ? 3.814 14.281 23.938 1 91.19 252 GLY B C 1
ATOM 4042 O O . GLY B 1 252 ? 4.797 13.969 24.609 1 91.19 252 GLY B O 1
ATOM 4043 N N . ASP B 1 253 ? 3.83 14.133 22.656 1 91.38 253 ASP B N 1
ATOM 4044 C CA . ASP B 1 253 ? 4.977 13.805 21.812 1 91.38 253 ASP B CA 1
ATOM 4045 C C . ASP B 1 253 ? 5.633 12.5 22.266 1 91.38 253 ASP B C 1
ATOM 4047 O O . ASP B 1 253 ? 6.852 12.352 22.172 1 91.38 253 ASP B O 1
ATOM 4051 N N . GLY B 1 254 ? 4.879 11.578 22.812 1 90.62 254 GLY B N 1
ATOM 4052 C CA . GLY B 1 254 ? 5.426 10.344 23.375 1 90.62 254 GLY B CA 1
ATOM 4053 C C . GLY B 1 254 ? 5.344 9.172 22.406 1 90.62 254 GLY B C 1
ATOM 4054 O O . GLY B 1 254 ? 5.527 8.023 22.797 1 90.62 254 GLY B O 1
ATOM 4055 N N . TYR B 1 255 ? 5.074 9.43 21.156 1 92.62 255 TYR B N 1
ATOM 4056 C CA . TYR B 1 255 ? 4.961 8.352 20.172 1 92.62 255 TYR B CA 1
ATOM 4057 C C . TYR B 1 255 ? 6.258 8.188 19.391 1 92.62 255 TYR B C 1
ATOM 4059 O O . TYR B 1 255 ? 7.016 9.148 19.219 1 92.62 255 TYR B O 1
ATOM 4067 N N . GLU B 1 256 ? 6.523 6.988 18.984 1 95.69 256 GLU B N 1
ATOM 4068 C CA . GLU B 1 256 ? 7.633 6.758 18.078 1 95.69 256 GLU B CA 1
ATOM 4069 C C . GLU B 1 256 ? 7.332 7.32 16.688 1 95.69 256 GLU B C 1
ATOM 4071 O O . GLU B 1 256 ? 6.23 7.137 16.156 1 95.69 256 GLU B O 1
ATOM 4076 N N . SER B 1 257 ? 8.305 8.062 16.125 1 97.62 257 SER B N 1
ATOM 4077 C CA . SER B 1 257 ? 8.094 8.602 14.781 1 97.62 257 SER B CA 1
ATOM 4078 C C . SER B 1 257 ? 7.785 7.492 13.781 1 97.62 257 SER B C 1
ATOM 4080 O O . SER B 1 257 ? 8.477 6.469 13.75 1 97.62 257 SER B O 1
ATOM 4082 N N . GLY B 1 258 ? 6.703 7.594 13.031 1 97.5 258 GLY B N 1
ATOM 4083 C CA . GLY B 1 258 ? 6.27 6.598 12.07 1 97.5 258 GLY B CA 1
ATOM 4084 C C . GLY B 1 258 ? 5.254 5.621 12.633 1 97.5 258 GLY B C 1
ATOM 4085 O O . GLY B 1 258 ? 4.668 4.832 11.891 1 97.5 258 GLY B O 1
ATOM 4086 N N . ALA B 1 259 ? 4.973 5.711 13.914 1 96.19 259 ALA B N 1
ATOM 4087 C CA . ALA B 1 259 ? 4.105 4.738 14.578 1 96.19 259 ALA B CA 1
ATOM 4088 C C . ALA B 1 259 ? 2.666 4.867 14.094 1 96.19 259 ALA B C 1
ATOM 4090 O O . ALA B 1 259 ? 2.229 5.953 13.703 1 96.19 259 ALA B O 1
ATOM 4091 N N . HIS B 1 260 ? 1.995 3.758 14.078 1 96.12 260 HIS B N 1
ATOM 4092 C CA . HIS B 1 260 ? 0.545 3.711 13.93 1 96.12 260 HIS B CA 1
ATOM 4093 C C . HIS B 1 260 ? -0.149 3.766 15.289 1 96.12 260 HIS B C 1
ATOM 4095 O O . HIS B 1 260 ? 0.048 2.885 16.125 1 96.12 260 HIS B O 1
ATOM 4101 N N . VAL B 1 261 ? -0.927 4.793 15.492 1 95.19 261 VAL B N 1
ATOM 4102 C CA . VAL B 1 261 ? -1.646 4.957 16.75 1 95.19 261 VAL B CA 1
ATOM 4103 C C . VAL B 1 261 ? -3.148 5.016 16.484 1 95.19 261 VAL B C 1
ATOM 4105 O O . VAL B 1 261 ? -3.598 5.734 15.586 1 95.19 261 VAL B O 1
ATOM 4108 N N . ASP B 1 262 ? -3.877 4.199 17.234 1 94.38 262 ASP B N 1
ATOM 4109 C CA . ASP B 1 262 ? -5.332 4.176 17.094 1 94.38 262 ASP B CA 1
ATOM 4110 C C . ASP B 1 262 ? -6 4.996 18.188 1 94.38 262 ASP B C 1
ATOM 4112 O O . ASP B 1 262 ? -5.504 5.055 19.328 1 94.38 262 ASP B O 1
ATOM 4116 N N . TYR B 1 263 ? -7.09 5.605 17.828 1 94.25 263 TYR B N 1
ATOM 4117 C CA . TYR B 1 263 ? -7.879 6.375 18.781 1 94.25 263 TYR B CA 1
ATOM 4118 C C . TYR B 1 263 ? -8.062 5.602 20.094 1 94.25 263 TYR B C 1
ATOM 4120 O O . TYR B 1 263 ? -7.973 6.176 21.172 1 94.25 263 TYR B O 1
ATOM 4128 N N . PHE B 1 264 ? -8.203 4.305 19.984 1 89.38 264 PHE B N 1
ATOM 4129 C CA . PHE B 1 264 ? -8.523 3.498 21.156 1 89.38 264 PHE B CA 1
ATOM 4130 C C . PHE B 1 264 ? -7.254 3.02 21.844 1 89.38 264 PHE B C 1
ATOM 4132 O O . PHE B 1 264 ? -7.316 2.406 22.906 1 89.38 264 PHE B O 1
ATOM 4139 N N . ASP B 1 265 ? -6.07 3.107 21.312 1 78.62 265 ASP B N 1
ATOM 4140 C CA . ASP B 1 265 ? -4.805 2.744 21.953 1 78.62 265 ASP B CA 1
ATOM 4141 C C . ASP B 1 265 ? -4.43 3.74 23.031 1 78.62 265 ASP B C 1
ATOM 4143 O O . ASP B 1 265 ? -3.656 3.418 23.938 1 78.62 265 ASP B O 1
ATOM 4147 N N . VAL B 1 266 ? -4.859 4.961 23.141 1 57.38 266 VAL B N 1
ATOM 4148 C CA . VAL B 1 266 ? -4.336 6.012 24 1 57.38 266 VAL B CA 1
ATOM 4149 C C . VAL B 1 266 ? -4.824 5.793 25.438 1 57.38 266 VAL B C 1
ATOM 4151 O O . VAL B 1 266 ? -6.031 5.68 25.672 1 57.38 266 VAL B O 1
ATOM 4154 N N . PRO B 1 267 ? -3.793 5.48 26.25 1 52.75 267 PRO B N 1
ATOM 4155 C CA . PRO B 1 267 ? -4.176 5.352 27.656 1 52.75 267 PRO B CA 1
ATOM 4156 C C . PRO B 1 267 ? -4.941 6.562 28.172 1 52.75 267 PRO B C 1
ATOM 4158 O O . PRO B 1 267 ? -4.676 7.691 27.75 1 52.75 267 PRO B O 1
ATOM 4161 N N . GLU B 1 268 ? -6.227 6.488 28.375 1 48.41 268 GLU B N 1
ATOM 4162 C CA . GLU B 1 268 ? -6.969 7.555 29.047 1 48.41 268 GLU B CA 1
ATOM 4163 C C . GLU B 1 268 ? -6.109 8.25 30.094 1 48.41 268 GLU B C 1
ATOM 4165 O O . GLU B 1 268 ? -5.32 7.605 30.781 1 48.41 268 GLU B O 1
ATOM 4170 N N . LYS B 1 269 ? -5.973 9.617 29.984 1 43.47 269 LYS B N 1
ATOM 4171 C CA . LYS B 1 269 ? -5.34 10.375 31.062 1 43.47 269 LYS B CA 1
ATOM 4172 C C . LYS B 1 269 ? -5.75 9.844 32.438 1 43.47 269 LYS B C 1
ATOM 4174 O O . LYS B 1 269 ? -6.941 9.68 32.719 1 43.47 269 LYS B O 1
ATOM 4179 N N . GLN B 1 270 ? -4.891 9.281 33.156 1 36.81 270 GLN B N 1
ATOM 4180 C CA . GLN B 1 270 ? -5.125 9.125 34.594 1 36.81 270 GLN B CA 1
ATOM 4181 C C . GLN B 1 270 ? -5.664 10.414 35.219 1 36.81 270 GLN B C 1
ATOM 4183 O O . GLN B 1 270 ? -5 11.453 35.156 1 36.81 270 GLN B O 1
ATOM 4188 N N . GLU B 1 271 ? -6.914 10.688 35.25 1 36.56 271 GLU B N 1
ATOM 4189 C CA . GLU B 1 271 ? -7.406 11.656 36.25 1 36.56 271 GLU B CA 1
ATOM 4190 C C . GLU B 1 271 ? -6.613 11.578 37.531 1 36.56 271 GLU B C 1
ATOM 4192 O O . GLU B 1 271 ? -6.531 10.516 38.156 1 36.56 271 GLU B O 1
ATOM 4197 N N . ASN B 1 272 ? -5.523 12.336 37.688 1 34.88 272 ASN B N 1
ATOM 4198 C CA . ASN B 1 272 ? -5.02 12.602 39.031 1 34.88 272 ASN B CA 1
ATOM 4199 C C . ASN B 1 272 ? -6.16 12.789 40.031 1 34.88 272 ASN B C 1
ATOM 4201 O O . ASN B 1 272 ? -6.953 13.727 39.906 1 34.88 272 ASN B O 1
ATOM 4205 N N . SER B 1 273 ? -6.691 11.766 40.625 1 33.09 273 SER B N 1
ATOM 4206 C CA . SER B 1 273 ? -7.438 11.898 41.844 1 33.09 273 SER B CA 1
ATOM 4207 C C . SER B 1 273 ? -6.691 12.781 42.844 1 33.09 273 SER B C 1
ATOM 4209 O O . SER B 1 273 ? -5.738 12.336 43.5 1 33.09 273 SER B O 1
ATOM 4211 N N . SER B 1 274 ? -6.336 13.969 42.625 1 28.52 274 SER B N 1
ATOM 4212 C CA . SER B 1 274 ? -6.094 14.906 43.719 1 28.52 274 SER B CA 1
ATOM 4213 C C . SER B 1 274 ? -7.285 14.977 44.656 1 28.52 274 SER B C 1
ATOM 4215 O O . SER B 1 274 ? -8.328 15.531 44.312 1 28.52 274 SER B O 1
ATOM 4217 N N . SER B 1 275 ? -7.84 13.789 45.219 1 25.14 275 SER B N 1
ATOM 4218 C CA . SER B 1 275 ? -8.266 14.094 46.562 1 25.14 275 SER B CA 1
ATOM 4219 C C . SER B 1 275 ? -7.066 14.289 47.5 1 25.14 275 SER B C 1
ATOM 4221 O O . SER B 1 275 ? -6.055 13.602 47.375 1 25.14 275 SER B O 1
#

Organism: Strongylocentrotus purpuratus (NCBI:txid7668)